Protein AF-A0A7X7VFV2-F1 (afdb_monomer)

Structure (mmCIF, N/CA/C/O backbone):
data_AF-A0A7X7VFV2-F1
#
_entry.id   AF-A0A7X7VFV2-F1
#
loop_
_atom_site.group_PDB
_atom_site.id
_atom_site.type_symbol
_atom_site.label_atom_id
_atom_site.label_alt_id
_atom_site.label_comp_id
_atom_site.label_asym_id
_atom_site.label_entity_id
_atom_site.label_seq_id
_atom_site.pdbx_PDB_ins_code
_atom_site.Cartn_x
_atom_site.Cartn_y
_atom_site.Cartn_z
_atom_site.occupancy
_atom_site.B_iso_or_equiv
_atom_site.auth_seq_id
_atom_site.auth_comp_id
_atom_site.auth_asym_id
_atom_site.auth_atom_id
_atom_site.pdbx_PDB_model_num
ATOM 1 N N . MET A 1 1 ? -18.131 -13.725 71.675 1.00 47.97 1 MET A N 1
ATOM 2 C CA . MET A 1 1 ? -17.922 -12.325 71.246 1.00 47.97 1 MET A CA 1
ATOM 3 C C . MET A 1 1 ? -17.678 -12.307 69.746 1.00 47.97 1 MET A C 1
ATOM 5 O O . MET A 1 1 ? -16.621 -12.729 69.300 1.00 47.97 1 MET A O 1
ATOM 9 N N . THR A 1 2 ? -18.669 -11.890 68.960 1.00 53.72 2 THR A N 1
ATOM 10 C CA . THR A 1 2 ? -18.504 -11.606 67.526 1.00 53.72 2 THR A CA 1
ATOM 11 C C . THR A 1 2 ? -17.433 -10.536 67.345 1.00 53.72 2 THR A C 1
ATOM 13 O O . THR A 1 2 ? -17.512 -9.476 67.962 1.00 53.72 2 THR A O 1
ATOM 16 N N . ASN A 1 3 ? -16.416 -10.845 66.543 1.00 65.44 3 ASN A N 1
ATOM 17 C CA . ASN A 1 3 ? -15.184 -10.076 66.410 1.00 65.44 3 ASN A CA 1
ATOM 18 C C . ASN A 1 3 ? -15.479 -8.653 65.891 1.00 65.44 3 ASN A C 1
ATOM 20 O O . ASN A 1 3 ? -15.705 -8.459 64.697 1.00 65.44 3 ASN A O 1
ATOM 24 N N . LEU A 1 4 ? -15.518 -7.666 66.797 1.00 73.31 4 LEU A N 1
ATOM 25 C CA . LEU A 1 4 ? -15.838 -6.257 66.508 1.00 73.31 4 LEU A CA 1
ATOM 26 C C . LEU A 1 4 ? -14.973 -5.690 65.371 1.00 73.31 4 LEU A C 1
ATOM 28 O O . LEU A 1 4 ? -15.438 -4.880 64.574 1.00 73.31 4 LEU A O 1
ATOM 32 N N . LYS A 1 5 ? -13.734 -6.185 65.266 1.00 76.12 5 LYS A N 1
ATOM 33 C CA . LYS A 1 5 ? -12.778 -5.859 64.206 1.00 76.12 5 LYS A CA 1
ATOM 34 C C . LYS A 1 5 ? -13.302 -6.220 62.812 1.00 76.12 5 LYS A C 1
ATOM 36 O O . LYS A 1 5 ? -13.164 -5.418 61.897 1.00 76.12 5 LYS A O 1
ATOM 41 N N . ASN A 1 6 ? -13.940 -7.381 62.658 1.00 80.25 6 ASN A N 1
ATOM 42 C CA . ASN A 1 6 ? -14.478 -7.822 61.368 1.00 80.25 6 ASN A CA 1
ATOM 43 C C . ASN A 1 6 ? -15.717 -7.008 60.976 1.00 80.25 6 ASN A C 1
ATOM 45 O O . ASN A 1 6 ? -15.841 -6.613 59.826 1.00 80.25 6 ASN A O 1
ATOM 49 N N . ARG A 1 7 ? -16.585 -6.666 61.940 1.00 78.56 7 ARG A N 1
ATOM 50 C CA . ARG A 1 7 ? -17.735 -5.777 61.684 1.00 78.56 7 ARG A CA 1
ATOM 51 C C . ARG A 1 7 ? -17.311 -4.363 61.292 1.00 78.56 7 ARG A C 1
ATOM 53 O O . ARG A 1 7 ? -17.918 -3.784 60.400 1.00 78.56 7 ARG A O 1
ATOM 60 N N . LEU A 1 8 ? -16.277 -3.820 61.938 1.00 82.06 8 LEU A N 1
ATOM 61 C CA . LEU A 1 8 ? -15.728 -2.511 61.585 1.00 82.06 8 LEU A CA 1
ATOM 62 C C . LEU A 1 8 ? -15.114 -2.528 60.180 1.00 82.06 8 LEU A C 1
ATOM 64 O O . LEU A 1 8 ? -15.353 -1.610 59.404 1.00 82.06 8 LEU A O 1
ATOM 68 N N . LEU A 1 9 ? -14.355 -3.573 59.841 1.00 84.12 9 LEU A N 1
ATOM 69 C CA . LEU A 1 9 ? -13.804 -3.739 58.495 1.00 84.12 9 LEU A CA 1
ATOM 70 C C . LEU A 1 9 ? -14.912 -3.862 57.443 1.00 84.12 9 LEU A C 1
ATOM 72 O O . LEU A 1 9 ? -14.826 -3.193 56.420 1.00 84.12 9 LEU A O 1
ATOM 76 N N . ASP A 1 10 ? -15.976 -4.621 57.707 1.00 83.62 10 ASP A N 1
ATOM 77 C CA . ASP A 1 10 ? -17.120 -4.742 56.793 1.00 83.62 10 ASP A CA 1
ATOM 78 C C . ASP A 1 10 ? -17.863 -3.410 56.596 1.00 83.62 10 ASP A C 1
ATOM 80 O O . ASP A 1 10 ? -18.221 -3.057 55.471 1.00 83.62 10 ASP A O 1
ATOM 84 N N . GLU A 1 11 ? -18.082 -2.642 57.667 1.00 83.75 11 GLU A N 1
ATOM 85 C CA . GLU A 1 11 ? -18.664 -1.293 57.607 1.00 83.75 11 GLU A CA 1
ATOM 86 C C . GLU A 1 11 ? -17.787 -0.342 56.785 1.00 83.75 11 GLU A C 1
ATOM 88 O O . GLU A 1 11 ? -18.274 0.330 55.873 1.00 83.75 11 GLU A O 1
ATOM 93 N N . VAL A 1 12 ? -16.479 -0.325 57.053 1.00 83.31 12 VAL A N 1
ATOM 94 C CA . VAL A 1 12 ? -15.515 0.507 56.325 1.00 83.31 12 VAL A CA 1
ATOM 95 C C . VAL A 1 12 ? -15.467 0.108 54.851 1.00 83.31 12 VAL A C 1
ATOM 97 O O . VAL A 1 12 ? -15.563 0.980 53.990 1.00 83.31 12 VAL A O 1
ATOM 100 N N . MET A 1 13 ? -15.412 -1.187 54.537 1.00 80.56 13 MET A N 1
ATOM 101 C CA . MET A 1 13 ? -15.429 -1.680 53.159 1.00 80.56 13 MET A CA 1
ATOM 102 C C . MET A 1 13 ? -16.744 -1.355 52.448 1.00 80.56 13 MET A C 1
ATOM 104 O O . MET A 1 13 ? -16.712 -0.978 51.281 1.00 80.56 13 MET A O 1
ATOM 108 N N . ARG A 1 14 ? -17.896 -1.402 53.133 1.00 77.94 14 ARG A N 1
ATOM 109 C CA . ARG A 1 14 ? -19.181 -0.941 52.573 1.00 77.94 14 ARG A CA 1
ATOM 110 C C . ARG A 1 14 ? -19.179 0.553 52.276 1.00 77.94 14 ARG A C 1
ATOM 112 O O . ARG A 1 14 ? -19.688 0.963 51.235 1.00 77.94 14 ARG A O 1
ATOM 119 N N . VAL A 1 15 ? -18.625 1.375 53.164 1.00 79.50 15 VAL A N 1
ATOM 120 C CA . VAL A 1 15 ? -18.525 2.827 52.947 1.00 79.50 15 VAL A CA 1
ATOM 121 C C . VAL A 1 15 ? -17.564 3.136 51.798 1.00 79.50 15 VAL A C 1
ATOM 123 O O . VAL A 1 15 ? -17.889 3.959 50.942 1.00 79.50 15 VAL A O 1
ATOM 126 N N . ILE A 1 16 ? -16.420 2.450 51.735 1.00 78.81 16 ILE A N 1
ATOM 127 C CA . ILE A 1 16 ? -15.450 2.563 50.639 1.00 78.81 16 ILE A CA 1
ATOM 128 C C . ILE A 1 16 ? -16.100 2.135 49.323 1.00 78.81 16 ILE A C 1
ATOM 130 O O . ILE A 1 16 ? -16.092 2.917 48.381 1.00 78.81 16 ILE A O 1
ATOM 134 N N . ALA A 1 17 ? -16.752 0.973 49.270 1.00 72.19 17 ALA A N 1
ATOM 135 C CA . ALA A 1 17 ? -17.431 0.473 48.073 1.00 72.19 17 ALA A CA 1
ATOM 136 C C . ALA A 1 17 ? -18.603 1.361 47.621 1.00 72.19 17 ALA A C 1
ATOM 138 O O . ALA A 1 17 ? -18.957 1.370 46.449 1.00 72.19 17 ALA A O 1
ATOM 139 N N . ARG A 1 18 ? -19.219 2.142 48.520 1.00 71.62 18 ARG A N 1
ATOM 140 C CA . ARG A 1 18 ? -20.226 3.148 48.137 1.00 71.62 18 ARG A CA 1
ATOM 141 C C . ARG A 1 18 ? -19.602 4.403 47.530 1.00 71.62 18 ARG A C 1
ATOM 143 O O . ARG A 1 18 ? -20.214 5.002 46.642 1.00 71.62 18 ARG A O 1
ATOM 150 N N . LYS A 1 19 ? -18.420 4.799 48.014 1.00 77.38 19 LYS A N 1
ATOM 151 C CA . LYS A 1 19 ? -17.710 6.025 47.613 1.00 77.38 19 LYS A CA 1
ATOM 152 C C . LYS A 1 19 ? -16.773 5.840 46.425 1.00 77.38 19 LYS A C 1
ATOM 154 O O . LYS A 1 19 ? -16.512 6.822 45.742 1.00 77.38 19 LYS A O 1
ATOM 159 N N . PHE A 1 20 ? -16.276 4.632 46.203 1.00 83.69 20 PHE A N 1
ATOM 160 C CA . PHE A 1 20 ? -15.375 4.282 45.115 1.00 83.69 20 PHE A CA 1
ATOM 161 C C . PHE A 1 20 ? -15.990 3.134 44.332 1.00 83.69 20 PHE A C 1
ATOM 163 O O . PHE A 1 20 ? -16.091 2.016 44.840 1.00 83.69 20 PHE A O 1
ATOM 170 N N . ARG A 1 21 ? -16.445 3.425 43.115 1.00 86.06 21 ARG A N 1
ATOM 171 C CA . ARG A 1 21 ? -17.121 2.454 42.252 1.00 86.06 21 ARG A CA 1
ATOM 172 C C . ARG A 1 21 ? -16.559 2.532 40.851 1.00 86.06 21 ARG A C 1
ATOM 174 O O . ARG A 1 21 ? -16.399 3.619 40.311 1.00 86.06 21 ARG A O 1
ATOM 181 N N . LEU A 1 22 ? -16.269 1.375 40.277 1.00 88.38 22 LEU A N 1
ATOM 182 C CA . LEU A 1 22 ? -15.984 1.244 38.859 1.00 88.38 22 LEU A CA 1
ATOM 183 C C . LEU A 1 22 ? -17.257 0.721 38.200 1.00 88.38 22 LEU A C 1
ATOM 185 O O . LEU A 1 22 ? -17.685 -0.389 38.509 1.00 88.38 22 LEU A O 1
ATOM 189 N N . GLU A 1 23 ? -17.870 1.524 37.340 1.00 89.06 23 GLU A N 1
ATOM 190 C CA . GLU A 1 23 ? -19.093 1.148 36.629 1.00 89.06 23 GLU A CA 1
ATOM 191 C C . GLU A 1 23 ? -18.871 1.253 35.112 1.00 89.06 23 GLU A C 1
ATOM 193 O O . GLU A 1 23 ? -18.015 2.010 34.640 1.00 89.06 23 GLU A O 1
ATOM 198 N N . ILE A 1 24 ? -19.620 0.450 34.352 1.00 89.56 24 ILE A N 1
ATOM 199 C CA . ILE A 1 24 ? -19.662 0.522 32.889 1.00 89.56 24 ILE A CA 1
ATOM 200 C C . ILE A 1 24 ? -20.838 1.420 32.521 1.00 89.56 24 ILE A C 1
ATOM 202 O O . ILE A 1 24 ? -21.987 1.109 32.838 1.00 89.56 24 ILE A O 1
ATOM 206 N N . CYS A 1 25 ? -20.554 2.521 31.839 1.00 91.06 25 CYS A N 1
ATOM 207 C CA . CYS A 1 25 ? -21.560 3.507 31.465 1.00 91.06 25 CYS A CA 1
ATOM 208 C C . CYS A 1 25 ? -21.606 3.687 29.947 1.00 91.06 25 CYS A C 1
ATOM 210 O O . CYS A 1 25 ? -20.601 3.489 29.268 1.00 91.06 25 CYS A O 1
ATOM 212 N N . ALA A 1 26 ? -22.758 4.098 29.415 1.00 91.50 26 ALA A N 1
ATOM 213 C CA . ALA A 1 26 ? -22.881 4.505 28.015 1.00 91.50 26 ALA A CA 1
ATOM 214 C C . ALA A 1 26 ? -22.693 6.017 27.874 1.00 91.50 26 ALA A C 1
ATOM 216 O O . ALA A 1 26 ? -23.235 6.789 28.669 1.00 91.50 26 ALA A O 1
ATOM 217 N N . VAL A 1 27 ? -21.968 6.460 26.849 1.00 92.62 27 VAL A N 1
ATOM 218 C CA . VAL A 1 27 ? -21.762 7.891 26.592 1.00 92.62 27 VAL A CA 1
ATOM 219 C C . VAL A 1 27 ? -23.034 8.529 26.034 1.00 92.62 27 VAL A C 1
ATOM 221 O O . VAL A 1 27 ? -23.517 8.172 24.962 1.00 92.62 27 VAL A O 1
ATOM 224 N N . HIS A 1 28 ? -23.565 9.523 26.739 1.00 92.06 28 HIS A N 1
ATOM 225 C CA . HIS A 1 28 ? -24.743 10.287 26.331 1.00 92.06 28 HIS A CA 1
ATOM 226 C C . HIS A 1 28 ? -24.373 11.504 25.478 1.00 92.06 28 HIS A C 1
ATOM 228 O O . HIS A 1 28 ? -24.970 11.729 24.421 1.00 92.06 28 HIS A O 1
ATOM 234 N N . LYS A 1 29 ? -23.397 12.291 25.942 1.00 92.81 29 LYS A N 1
ATOM 235 C CA . LYS A 1 29 ? -22.935 13.536 25.312 1.00 92.81 29 LYS A CA 1
ATOM 236 C C . LYS A 1 29 ? -21.430 13.688 25.466 1.00 92.81 29 LYS A C 1
ATOM 238 O O . LYS A 1 29 ? -20.841 13.188 26.420 1.00 92.81 29 LYS A O 1
ATOM 243 N N . ILE A 1 30 ? -20.835 14.415 24.527 1.00 92.25 30 ILE A N 1
ATOM 244 C CA . ILE A 1 30 ? -19.404 14.707 24.488 1.00 92.25 30 ILE A CA 1
ATOM 245 C C . ILE A 1 30 ? -19.247 16.217 24.461 1.00 92.25 30 ILE A C 1
ATOM 247 O O . ILE A 1 30 ? -19.875 16.895 23.648 1.00 92.25 30 ILE A O 1
ATOM 251 N N . HIS A 1 31 ? -18.378 16.720 25.324 1.00 90.50 31 HIS A N 1
ATOM 252 C CA . HIS A 1 31 ? -18.000 18.119 25.399 1.00 90.50 31 HIS A CA 1
ATOM 253 C C . HIS A 1 31 ? -16.500 18.194 25.148 1.00 90.50 31 HIS A C 1
ATOM 255 O O . HIS A 1 31 ? -15.697 17.782 25.986 1.00 90.50 31 HIS A O 1
ATOM 261 N N . TRP A 1 32 ? -16.128 18.672 23.965 1.00 86.50 32 TRP A N 1
ATOM 262 C CA . TRP A 1 32 ? -14.736 18.773 23.541 1.00 86.50 32 TRP A CA 1
ATOM 263 C C . TRP A 1 32 ? -14.320 20.227 23.352 1.00 86.50 32 TRP A C 1
ATOM 265 O O . TRP A 1 32 ? -15.145 21.108 23.104 1.00 86.50 32 TRP A O 1
ATOM 275 N N . HIS A 1 33 ? -13.014 20.446 23.435 1.00 80.44 33 HIS A N 1
ATOM 276 C CA . HIS A 1 33 ? -12.376 21.713 23.113 1.00 80.44 33 HIS A CA 1
ATOM 277 C C . HIS A 1 33 ? -12.586 22.055 21.633 1.00 80.44 33 HIS A C 1
ATOM 279 O O . HIS A 1 33 ? -12.056 21.379 20.749 1.00 80.44 33 HIS A O 1
ATOM 285 N N . LYS A 1 34 ? -13.427 23.056 21.355 1.00 80.94 34 LYS A N 1
ATOM 286 C CA . LYS A 1 34 ? -13.836 23.415 19.986 1.00 80.94 34 LYS A CA 1
ATOM 287 C C . LYS A 1 34 ? -13.116 24.651 19.447 1.00 80.94 34 LYS A C 1
ATOM 289 O O . LYS A 1 34 ? -12.927 24.762 18.239 1.00 80.94 34 LYS A O 1
ATOM 294 N N . GLU A 1 35 ? -12.753 25.582 20.323 1.00 81.25 35 GLU A N 1
ATOM 295 C CA . GLU A 1 35 ? -12.273 26.912 19.946 1.00 81.25 35 GLU A CA 1
ATOM 296 C C . GLU A 1 35 ? -10.916 27.224 20.584 1.00 81.25 35 GLU A C 1
ATOM 298 O O . GLU A 1 35 ? -10.669 26.825 21.726 1.00 81.25 35 GLU A O 1
ATOM 303 N N . PRO A 1 36 ? -10.036 27.975 19.895 1.00 77.31 36 PRO A N 1
ATOM 304 C CA . PRO A 1 36 ? -8.772 28.417 20.470 1.00 77.31 36 PRO A CA 1
ATOM 305 C C . PRO A 1 36 ? -8.982 29.123 21.818 1.00 77.31 36 PRO A C 1
ATOM 307 O O . PRO A 1 36 ? -9.743 30.080 21.918 1.00 77.31 36 PRO A O 1
ATOM 310 N N . GLY A 1 37 ? -8.296 28.658 22.866 1.00 72.12 37 GLY A N 1
ATOM 311 C CA . GLY A 1 37 ? -8.374 29.264 24.199 1.00 72.12 37 GLY A CA 1
ATOM 312 C C . GLY A 1 37 ? -9.562 28.833 25.066 1.00 72.12 37 GLY A C 1
ATOM 313 O O . GLY A 1 37 ? -9.683 29.344 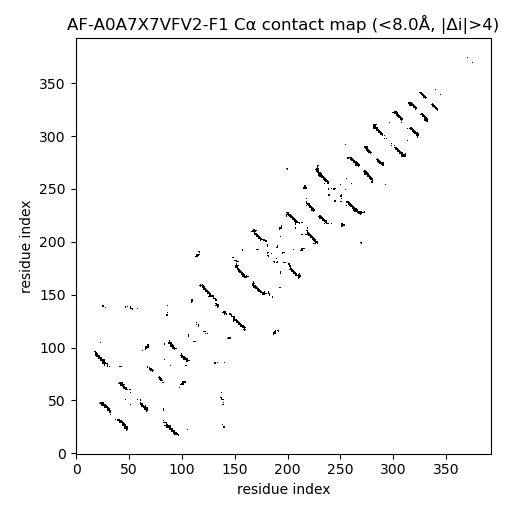26.182 1.00 72.12 37 GLY A O 1
ATOM 314 N N . ASP A 1 38 ? -10.400 27.882 24.625 1.00 77.25 38 ASP A N 1
ATOM 315 C CA . ASP A 1 38 ? -11.383 27.261 25.519 1.00 77.25 38 ASP A CA 1
ATOM 316 C C . ASP A 1 38 ? -10.654 26.624 26.722 1.00 77.25 38 ASP A C 1
ATOM 318 O O . ASP A 1 38 ? -9.683 25.880 26.583 1.00 77.25 38 ASP A O 1
ATOM 322 N N . LYS A 1 39 ? -11.066 27.003 27.934 1.00 74.38 39 LYS A N 1
ATOM 323 C CA . LYS A 1 39 ? -10.456 26.546 29.193 1.00 74.38 39 LYS A CA 1
ATOM 324 C C . LYS A 1 39 ? -11.160 25.316 29.762 1.00 74.38 39 LYS A C 1
ATOM 326 O O . LYS A 1 39 ? -10.800 24.852 30.844 1.00 74.38 39 LYS A O 1
ATOM 331 N N . LYS A 1 40 ? -12.200 24.817 29.091 1.00 74.50 40 LYS A N 1
ATOM 332 C CA . LYS A 1 40 ? -12.928 23.628 29.522 1.00 74.50 40 LYS A CA 1
ATOM 333 C C . LYS A 1 40 ? -12.109 22.382 29.210 1.00 74.50 40 LYS A C 1
ATOM 335 O O . LYS A 1 40 ? -11.600 22.204 28.108 1.00 74.50 40 LYS A O 1
ATOM 340 N N . PHE A 1 41 ? -12.023 21.497 30.196 1.00 75.94 41 PHE A N 1
ATOM 341 C CA . PHE A 1 41 ? -11.519 20.149 29.975 1.00 75.94 41 PHE A CA 1
ATOM 342 C C . PHE A 1 41 ? -12.481 19.369 29.081 1.00 75.94 41 PHE A C 1
ATOM 344 O O . PHE A 1 41 ? -13.702 19.525 29.195 1.00 75.94 41 PHE A O 1
ATOM 351 N N . ASN A 1 42 ? -11.926 18.479 28.260 1.00 83.25 42 ASN A N 1
ATOM 352 C CA . ASN A 1 42 ? -12.711 17.464 27.573 1.00 83.25 42 ASN A CA 1
ATOM 353 C C . ASN A 1 42 ? -13.430 16.595 28.614 1.00 83.25 42 ASN A C 1
ATOM 355 O O . ASN A 1 42 ? -12.799 16.015 29.505 1.00 83.25 42 ASN A O 1
ATOM 359 N N . HIS A 1 43 ? -14.752 16.531 28.516 1.00 90.25 43 HIS A N 1
ATOM 360 C CA . HIS A 1 43 ? -15.582 15.739 29.411 1.00 90.25 43 HIS A CA 1
ATOM 361 C C . HIS A 1 43 ? -16.768 15.140 28.671 1.00 90.25 43 HIS A C 1
ATOM 363 O O . HIS A 1 43 ? -17.155 15.579 27.589 1.00 90.25 43 HIS A O 1
ATOM 369 N N . ILE A 1 44 ? -17.354 14.125 29.280 1.00 93.19 44 ILE A N 1
ATOM 370 C CA . ILE A 1 44 ? -18.510 13.411 28.764 1.00 93.19 44 ILE A CA 1
ATOM 371 C C . ILE A 1 44 ? -19.615 13.392 29.812 1.00 93.19 44 ILE A C 1
ATOM 373 O O . ILE A 1 44 ? -19.356 13.473 31.015 1.00 93.19 44 ILE A O 1
ATOM 377 N N . ASP A 1 45 ? -20.842 13.247 29.334 1.00 93.94 45 ASP A N 1
ATOM 378 C CA . ASP A 1 45 ? -21.972 12.866 30.170 1.00 93.94 45 ASP A CA 1
ATOM 379 C C . ASP A 1 45 ? -22.278 11.398 29.891 1.00 93.94 45 ASP A C 1
ATOM 381 O O . ASP A 1 45 ? -22.279 10.972 28.731 1.00 93.94 45 ASP A O 1
ATOM 385 N N . VAL A 1 46 ? -22.531 10.621 30.937 1.00 92.44 46 VAL A N 1
ATOM 386 C CA . VAL A 1 46 ? -22.699 9.168 30.852 1.00 92.44 46 VAL A CA 1
ATOM 387 C C . VAL A 1 46 ? -23.989 8.703 31.521 1.00 92.44 46 VAL A C 1
ATOM 389 O O . VAL A 1 46 ? -24.528 9.378 32.396 1.00 92.44 46 VAL A O 1
ATOM 392 N N . ILE A 1 47 ? -24.473 7.537 31.106 1.00 90.94 47 ILE A N 1
ATOM 393 C CA . ILE A 1 47 ? -25.675 6.866 31.613 1.00 90.94 47 ILE A CA 1
ATOM 394 C C . ILE A 1 47 ? -25.248 5.584 32.329 1.00 90.94 47 ILE A C 1
ATOM 396 O O . ILE A 1 47 ? -24.624 4.713 31.716 1.00 90.94 47 ILE A O 1
ATOM 400 N N . GLU A 1 48 ? -25.607 5.455 33.607 1.00 87.94 48 GLU A N 1
ATOM 401 C CA . GLU A 1 48 ? -25.500 4.210 34.381 1.00 87.94 48 GLU A CA 1
ATOM 402 C C . GLU A 1 48 ? -26.569 3.219 33.865 1.00 87.94 48 GLU A C 1
ATOM 404 O O . GLU A 1 48 ? -27.737 3.303 34.252 1.00 87.94 48 GLU A O 1
ATOM 409 N N . ARG A 1 49 ? -26.204 2.307 32.946 1.00 73.75 49 ARG A N 1
AT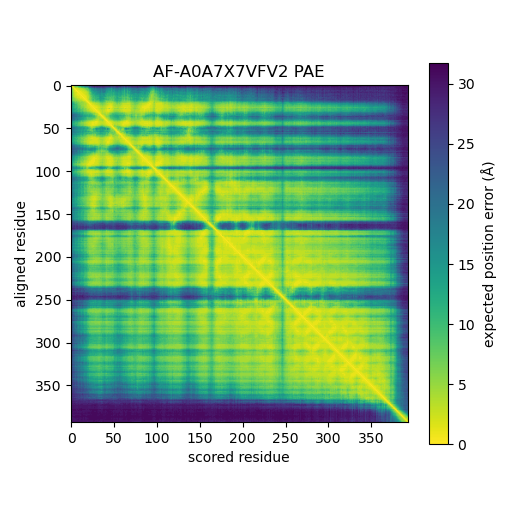OM 410 C CA . ARG A 1 49 ? -27.179 1.485 32.189 1.00 73.75 49 ARG A CA 1
ATOM 411 C C . ARG A 1 49 ? -28.075 0.611 33.066 1.00 73.75 49 ARG A C 1
ATOM 413 O O . ARG A 1 49 ? -29.277 0.574 32.831 1.00 73.75 49 ARG A O 1
ATOM 420 N N . ASP A 1 50 ? -27.531 -0.005 34.116 1.00 67.62 50 ASP A N 1
ATOM 421 C CA . ASP A 1 50 ? -28.304 -0.858 35.038 1.00 67.62 50 ASP A CA 1
ATOM 422 C C . ASP A 1 50 ? -29.364 -0.082 35.846 1.00 67.62 50 ASP A C 1
ATOM 424 O O . ASP A 1 50 ? -30.165 -0.676 36.569 1.00 67.62 50 ASP A O 1
ATOM 428 N N . ARG A 1 51 ? -29.377 1.254 35.746 1.00 62.44 51 ARG A N 1
ATOM 429 C CA . ARG A 1 51 ? -30.293 2.145 36.468 1.00 62.44 51 ARG A CA 1
ATOM 430 C C . ARG A 1 51 ? -31.200 2.966 35.558 1.00 62.44 51 ARG A C 1
ATOM 432 O O . ARG A 1 51 ? -32.018 3.726 36.072 1.00 62.44 51 ARG A O 1
ATOM 439 N N . ALA A 1 52 ? -31.081 2.829 34.238 1.00 67.75 52 ALA A N 1
ATOM 440 C CA . ALA A 1 52 ? -31.958 3.523 33.306 1.00 67.75 52 ALA A CA 1
ATOM 441 C C . ALA A 1 52 ? -33.380 2.945 33.406 1.00 67.75 52 ALA A C 1
ATOM 443 O O . ALA A 1 52 ? -33.620 1.782 33.084 1.00 67.75 52 ALA A O 1
ATOM 444 N N . GLN A 1 53 ? -34.333 3.757 33.865 1.00 71.75 53 GLN A N 1
ATOM 445 C CA . GLN A 1 53 ? -35.728 3.352 34.044 1.00 71.75 53 GLN A CA 1
ATOM 446 C C . GLN A 1 53 ? -36.655 4.303 33.293 1.00 71.75 53 GLN A C 1
ATOM 448 O O . GLN A 1 53 ? -36.503 5.518 33.378 1.00 71.75 53 GLN A O 1
ATOM 453 N N . GLN A 1 54 ? -37.652 3.755 32.592 1.00 71.25 54 GLN A N 1
ATOM 454 C CA . GLN A 1 54 ? -38.660 4.552 31.874 1.00 71.25 54 GLN A CA 1
ATOM 455 C C . GLN A 1 54 ? -39.469 5.468 32.800 1.00 71.25 54 GLN A C 1
ATOM 457 O O . GLN A 1 54 ? -39.982 6.487 32.354 1.00 71.25 54 GLN A O 1
ATOM 462 N N . THR A 1 55 ? -39.574 5.106 34.079 1.00 75.06 55 THR A N 1
ATOM 463 C CA . THR A 1 55 ? -40.359 5.816 35.092 1.00 75.06 55 THR A CA 1
ATOM 464 C C . THR A 1 55 ? -39.573 6.889 35.850 1.00 75.06 55 THR A C 1
ATOM 466 O O . THR A 1 55 ? -40.180 7.640 36.607 1.00 75.06 55 THR A O 1
ATOM 469 N N . ASP A 1 56 ? -38.244 6.964 35.702 1.00 76.06 56 ASP A N 1
ATOM 470 C CA . ASP A 1 56 ? -37.429 7.973 36.392 1.00 76.06 56 ASP A CA 1
ATOM 471 C C . ASP A 1 56 ? -37.359 9.273 35.576 1.00 76.06 56 ASP A C 1
ATOM 473 O O . ASP A 1 56 ? -36.442 9.489 34.781 1.00 76.06 56 ASP A O 1
ATOM 477 N N . GLU A 1 57 ? -38.318 10.171 35.809 1.00 74.06 57 GLU A N 1
ATOM 478 C CA . GLU A 1 57 ? -38.350 11.501 35.184 1.00 74.06 57 GLU A CA 1
ATOM 479 C C . GLU A 1 57 ? -37.135 12.367 35.552 1.00 74.06 57 GLU A C 1
ATOM 481 O O . GLU A 1 57 ? -36.733 13.236 34.775 1.00 74.06 57 GLU A O 1
ATOM 486 N N . THR A 1 58 ? -36.517 12.124 36.715 1.00 77.31 58 THR A N 1
ATOM 487 C CA . THR A 1 58 ? -35.362 12.903 37.189 1.00 77.31 58 THR A CA 1
ATOM 488 C C . THR A 1 58 ? -34.060 12.510 36.501 1.00 77.31 58 THR A C 1
ATOM 490 O O . THR A 1 58 ? -33.073 13.242 36.601 1.00 77.31 58 THR A O 1
ATOM 493 N N . LYS A 1 59 ? -34.053 11.367 35.800 1.00 81.00 59 LYS A N 1
ATOM 494 C CA . LYS A 1 59 ? -32.887 10.800 35.111 1.00 81.00 59 LYS A CA 1
ATOM 495 C C . LYS A 1 59 ? -31.665 10.728 36.029 1.00 81.00 59 LYS A C 1
ATOM 497 O O . LYS A 1 59 ? -30.550 11.080 35.645 1.00 81.00 59 LYS A O 1
ATOM 502 N N . SER A 1 60 ? -31.876 10.256 37.258 1.00 78.94 60 SER A N 1
ATOM 503 C CA . SER A 1 60 ? -30.876 10.219 38.339 1.00 78.94 60 SER A CA 1
ATOM 504 C C . SER A 1 60 ? -29.629 9.375 38.019 1.00 78.94 60 SER A C 1
ATOM 506 O O . SER A 1 60 ? -28.574 9.526 38.655 1.00 78.94 60 SER A O 1
ATOM 508 N N . TYR A 1 61 ? -29.763 8.510 37.013 1.00 84.31 61 TYR A N 1
ATOM 509 C CA . TYR A 1 61 ? -28.750 7.642 36.425 1.00 84.31 61 TYR A CA 1
ATOM 510 C C . TYR A 1 61 ? -27.833 8.349 35.407 1.00 84.31 61 TYR A C 1
ATOM 512 O O . TYR A 1 61 ? -26.876 7.743 34.926 1.00 84.31 61 TYR A O 1
ATOM 520 N N . VAL A 1 62 ? -28.090 9.619 35.072 1.00 88.44 62 VAL A N 1
ATOM 521 C CA . VAL A 1 62 ? -27.189 10.440 34.252 1.00 88.44 62 VAL A CA 1
ATOM 522 C C . VAL A 1 62 ? -26.130 11.088 35.142 1.00 88.44 62 VAL A C 1
ATOM 524 O O . VAL A 1 62 ? -26.419 11.677 36.188 1.00 88.44 62 VAL A O 1
ATOM 527 N N . ARG A 1 63 ? -24.872 10.992 34.717 1.00 89.12 63 ARG A N 1
ATOM 528 C CA . ARG A 1 63 ? -23.724 11.629 35.365 1.00 89.12 63 ARG A CA 1
ATOM 529 C C . ARG A 1 63 ? -23.071 12.586 34.390 1.00 89.12 63 ARG A C 1
ATOM 531 O O . ARG A 1 63 ? -22.629 12.179 33.322 1.00 89.12 63 ARG A O 1
ATOM 538 N N . GLU A 1 64 ? -23.018 13.851 34.773 1.00 90.69 64 GLU A N 1
ATOM 539 C CA . GLU A 1 64 ? -22.510 14.926 33.927 1.00 90.69 64 GLU A CA 1
ATOM 540 C C . GLU A 1 64 ? -21.070 15.291 34.283 1.00 90.69 64 GLU A C 1
ATOM 542 O O . GLU A 1 64 ? -20.627 15.094 35.420 1.00 90.69 64 GLU A O 1
ATOM 547 N N . LYS A 1 65 ? -20.363 15.908 33.330 1.00 90.00 65 LYS A N 1
ATOM 548 C CA . LYS A 1 65 ? -19.027 16.493 33.553 1.00 90.00 65 LYS A CA 1
ATOM 549 C C . LYS A 1 65 ? -17.987 15.486 34.040 1.00 90.00 65 LYS A C 1
ATOM 551 O O . LYS A 1 65 ? -17.172 15.795 34.910 1.00 90.00 65 LYS A O 1
ATOM 556 N N . ILE A 1 66 ? -17.992 14.296 33.448 1.00 91.75 66 ILE A N 1
ATOM 557 C CA . ILE A 1 66 ? -16.986 13.268 33.702 1.00 91.75 66 ILE A CA 1
ATOM 558 C C . ILE A 1 66 ? -15.759 13.547 32.816 1.00 91.75 66 ILE A C 1
ATOM 560 O O . ILE A 1 66 ? -15.856 13.380 31.600 1.00 91.75 66 ILE A O 1
ATOM 564 N N . PRO A 1 67 ? -14.612 13.999 33.361 1.00 90.00 67 PRO A N 1
ATOM 565 C CA . PRO A 1 67 ? -13.390 14.189 32.583 1.00 90.00 67 PRO A CA 1
ATOM 566 C C . PRO A 1 67 ? -12.911 12.884 31.937 1.00 90.00 67 PRO A C 1
ATOM 568 O O . PRO A 1 67 ? -13.029 11.805 32.526 1.00 90.00 67 PRO A O 1
ATOM 571 N N . VAL A 1 68 ? -12.335 13.000 30.740 1.00 89.81 68 VAL A N 1
ATOM 572 C CA . VAL A 1 68 ? -11.759 11.872 29.991 1.00 89.81 68 VAL A CA 1
ATOM 573 C C . VAL A 1 68 ? -10.254 11.809 30.219 1.00 89.81 68 VAL A C 1
ATOM 575 O O . VAL A 1 68 ? -9.542 12.773 29.925 1.00 89.81 68 VAL A O 1
ATOM 578 N N . LEU A 1 69 ? -9.764 10.674 30.724 1.00 87.81 69 LEU A N 1
ATOM 579 C CA . LEU A 1 69 ? -8.334 10.430 30.893 1.00 87.81 69 LEU A CA 1
ATOM 580 C C . LEU A 1 69 ? -7.625 10.446 29.527 1.00 87.81 69 LEU A C 1
ATOM 582 O O . LEU A 1 69 ? -8.039 9.753 28.602 1.00 87.81 69 LEU A O 1
ATOM 586 N N . GLN A 1 70 ? -6.556 11.236 29.407 1.00 82.19 70 GLN A N 1
ATOM 587 C CA . GLN A 1 70 ? -5.757 11.357 28.183 1.00 82.19 70 GLN A CA 1
ATOM 588 C C . GLN A 1 70 ? -4.438 10.590 28.337 1.00 82.19 70 GLN A C 1
ATOM 590 O O . GLN A 1 70 ? -3.809 10.655 29.393 1.00 82.19 70 GLN A O 1
ATOM 595 N N . SER A 1 71 ? -4.007 9.876 27.293 1.00 71.81 71 SER A N 1
ATOM 596 C CA . SER A 1 71 ? -2.825 8.997 27.351 1.00 71.81 71 SER A CA 1
ATOM 597 C C . SER A 1 71 ? -1.490 9.736 27.218 1.00 71.81 71 SER A C 1
ATOM 599 O O . SER A 1 71 ? -0.509 9.332 27.834 1.00 71.81 71 SER A O 1
ATOM 601 N N . PHE A 1 72 ? -1.441 10.823 26.440 1.00 72.94 72 PHE A N 1
ATOM 602 C CA . PHE A 1 72 ? -0.227 11.616 26.228 1.00 72.94 72 PHE A CA 1
ATOM 603 C C . PHE A 1 72 ? -0.555 13.105 26.289 1.00 72.94 72 PHE A C 1
ATOM 605 O O . PHE A 1 72 ? -1.345 13.594 25.483 1.00 72.94 72 PHE A O 1
ATOM 612 N N . LEU A 1 73 ? 0.074 13.822 27.220 1.00 72.94 73 LEU A N 1
ATOM 613 C CA . LEU A 1 73 ? -0.014 15.277 27.346 1.00 72.94 73 LEU A CA 1
ATOM 614 C C . LEU A 1 73 ? 1.355 15.862 26.984 1.00 72.94 73 LEU A C 1
ATOM 616 O O . LEU A 1 73 ? 2.326 15.666 27.710 1.00 72.94 73 LEU A O 1
ATOM 620 N N . GLY A 1 74 ? 1.442 16.536 25.841 1.00 63.59 74 GLY A N 1
ATOM 621 C CA . GLY A 1 74 ? 2.686 17.049 25.269 1.00 63.59 74 GLY A CA 1
ATOM 622 C C . GLY A 1 74 ? 2.682 18.571 25.156 1.00 63.59 74 GLY A C 1
ATOM 623 O O . GLY A 1 74 ? 2.729 19.097 24.052 1.00 63.59 74 GLY A O 1
ATOM 624 N N . GLY A 1 75 ? 2.620 19.288 26.281 1.00 69.50 75 GLY A N 1
ATOM 625 C CA . GLY A 1 75 ? 2.700 20.756 26.298 1.00 69.50 75 GLY A CA 1
ATOM 626 C C . GLY A 1 75 ? 1.575 21.476 25.530 1.00 69.50 75 GLY A C 1
ATOM 627 O O . GLY A 1 75 ? 0.473 20.953 25.368 1.00 69.50 75 GLY A O 1
ATOM 628 N N . HIS A 1 76 ? 1.833 22.715 25.091 1.00 68.75 76 HIS A N 1
ATOM 629 C CA . HIS A 1 76 ? 0.864 23.537 24.351 1.00 68.75 76 HIS A CA 1
ATOM 630 C C . HIS A 1 76 ? 0.489 22.887 23.008 1.00 68.75 76 HIS A C 1
ATOM 632 O O . HIS A 1 76 ? 1.316 22.809 22.105 1.00 68.75 76 HIS A O 1
ATOM 638 N N . CYS A 1 77 ? -0.777 22.473 22.875 1.00 69.25 77 CYS A N 1
ATOM 639 C CA . CYS A 1 77 ? -1.358 21.874 21.664 1.00 69.25 77 CYS A CA 1
ATOM 640 C C . CYS A 1 77 ? -0.717 20.550 21.199 1.00 69.25 77 CYS A C 1
ATOM 642 O O . CYS A 1 77 ? -0.958 20.131 20.068 1.00 69.25 77 CYS A O 1
ATOM 644 N N . GLY A 1 78 ? 0.058 19.873 22.052 1.00 67.25 78 GLY A N 1
ATOM 645 C CA . GLY A 1 78 ? 0.608 18.546 21.777 1.00 67.25 78 GLY A CA 1
ATOM 646 C C . GLY A 1 78 ? 0.007 17.481 22.693 1.00 67.25 78 GLY A C 1
ATOM 647 O O . GLY A 1 78 ? -0.259 17.720 23.871 1.00 67.25 78 GLY A O 1
ATOM 648 N N . GLY A 1 79 ? -0.218 16.285 22.156 1.00 75.88 79 GLY A N 1
ATOM 649 C CA . GLY A 1 79 ? -0.778 15.160 22.903 1.00 75.88 79 GLY A CA 1
ATOM 650 C C . GLY A 1 79 ? -1.677 14.265 22.056 1.00 75.88 79 GLY A C 1
ATOM 651 O O . GLY A 1 79 ? -2.015 14.591 20.919 1.00 75.88 79 GLY A O 1
ATOM 652 N N . TYR A 1 80 ? -2.072 13.131 22.630 1.00 78.44 80 TYR A N 1
ATOM 653 C CA . TYR A 1 80 ? -3.060 12.231 22.039 1.00 78.44 80 TYR A CA 1
ATOM 654 C C . TYR A 1 80 ? -4.436 12.579 22.600 1.00 78.44 80 TYR A C 1
ATOM 656 O O . TYR A 1 80 ? -4.832 12.078 23.653 1.00 78.44 80 TYR A O 1
ATOM 664 N N . ASN A 1 81 ? -5.128 13.485 21.906 1.00 78.50 81 ASN A N 1
ATOM 665 C CA . ASN A 1 81 ? -6.471 13.909 22.278 1.00 78.50 81 ASN A CA 1
ATOM 666 C C . ASN A 1 81 ? -7.486 12.857 21.836 1.00 78.50 81 ASN A C 1
ATOM 668 O O . ASN A 1 81 ? -7.730 12.675 20.643 1.00 78.50 81 ASN A O 1
ATOM 672 N N . TRP A 1 82 ? -8.104 12.199 22.807 1.00 83.50 82 TRP A N 1
ATOM 673 C CA . TRP A 1 82 ? -9.113 11.179 22.577 1.00 83.50 82 TRP A CA 1
ATOM 674 C C . TRP A 1 82 ? -10.373 11.458 23.400 1.00 83.50 82 TRP A C 1
ATOM 676 O O . TRP A 1 82 ? -10.297 11.848 24.565 1.00 83.50 82 TRP A O 1
ATOM 686 N N . ASN A 1 83 ? -11.534 11.237 22.779 1.00 88.06 83 ASN A N 1
ATOM 687 C CA . ASN A 1 83 ? -12.839 11.206 23.431 1.00 88.06 83 ASN A CA 1
ATOM 688 C C . ASN A 1 83 ? -13.642 10.015 22.882 1.00 88.06 83 ASN A C 1
ATOM 690 O O . ASN A 1 83 ? -13.580 9.759 21.672 1.00 88.06 83 ASN A O 1
ATOM 694 N N . PRO A 1 84 ? -14.417 9.313 23.724 1.00 90.50 84 PRO A N 1
ATOM 695 C CA . PRO A 1 84 ? -15.339 8.282 23.260 1.00 90.50 84 PRO A CA 1
ATOM 696 C C . PRO A 1 84 ? -16.487 8.908 22.456 1.00 90.50 84 PRO A C 1
ATOM 698 O O . PRO A 1 84 ? -16.747 10.111 22.548 1.00 90.50 84 PRO A O 1
ATOM 701 N N . ARG A 1 85 ? -17.180 8.101 21.652 1.00 89.94 85 ARG A N 1
ATOM 702 C CA . ARG A 1 85 ? -18.312 8.522 20.815 1.00 89.94 85 ARG A CA 1
ATOM 703 C C . ARG A 1 85 ? -19.629 8.305 21.558 1.00 89.94 85 ARG A C 1
ATOM 705 O O . ARG A 1 85 ? -19.692 7.580 22.541 1.00 89.94 85 ARG A O 1
ATOM 712 N N . VAL A 1 86 ? -20.706 8.946 21.102 1.00 91.69 86 VAL A N 1
ATOM 713 C CA . VAL A 1 86 ? -22.028 8.767 21.725 1.00 91.69 86 VAL A CA 1
ATOM 714 C C . VAL A 1 86 ? -22.472 7.308 21.566 1.00 91.69 86 VAL A C 1
ATOM 716 O O . VAL A 1 86 ? -22.432 6.760 20.471 1.00 91.69 86 VAL A O 1
ATOM 719 N N . GLY A 1 87 ? -22.925 6.686 22.646 1.00 88.88 87 GLY A N 1
ATOM 720 C CA . GLY A 1 87 ? -23.316 5.279 22.676 1.00 88.88 87 GLY A CA 1
ATOM 721 C C . GLY A 1 87 ? -22.194 4.304 23.027 1.00 88.88 87 GLY A C 1
ATOM 722 O O . GLY A 1 87 ? -22.537 3.219 23.499 1.00 88.88 87 GLY A O 1
ATOM 723 N N . ASP A 1 88 ? -20.917 4.694 22.885 1.00 89.19 88 ASP A N 1
ATOM 724 C CA . ASP A 1 88 ? -19.776 3.860 23.284 1.00 89.19 88 ASP A CA 1
ATOM 725 C C . ASP A 1 88 ? -19.902 3.490 24.769 1.00 89.19 88 ASP A C 1
ATOM 727 O O . ASP A 1 88 ? -20.339 4.301 25.601 1.00 89.19 88 ASP A O 1
ATOM 731 N N . LEU A 1 89 ? -1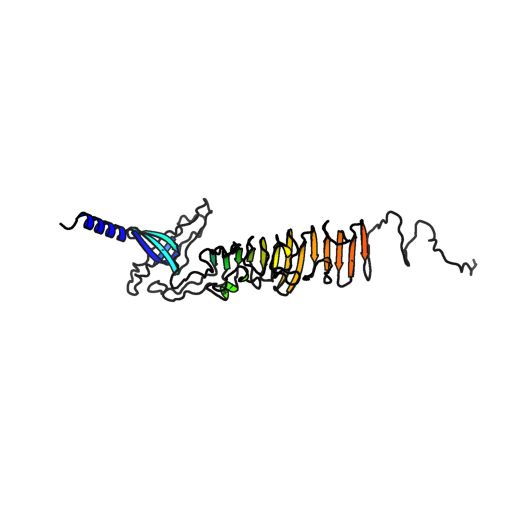9.492 2.272 25.117 1.00 90.19 89 LEU A N 1
ATOM 732 C CA . LEU A 1 89 ? -19.357 1.867 26.512 1.00 90.19 89 LEU A CA 1
ATOM 733 C C . LEU A 1 89 ? -17.986 2.263 27.059 1.00 90.19 89 LEU A C 1
ATOM 735 O O . LEU A 1 89 ? -16.952 2.048 26.428 1.00 90.19 89 LEU A O 1
ATOM 739 N N . VAL A 1 90 ? -17.974 2.813 28.271 1.00 92.12 90 VAL A N 1
ATOM 740 C CA . VAL A 1 90 ? -16.761 3.289 28.940 1.00 92.12 90 VAL A CA 1
ATOM 741 C C . VAL A 1 90 ? -16.696 2.821 30.385 1.00 92.12 90 VAL A C 1
ATOM 743 O O . VAL A 1 90 ? -17.711 2.726 31.076 1.00 92.12 90 VAL A O 1
ATOM 746 N N . TYR A 1 91 ? -15.477 2.582 30.860 1.00 92.62 91 TYR A N 1
ATOM 747 C CA . TYR A 1 91 ? -15.204 2.424 32.280 1.00 92.62 91 TYR A CA 1
ATOM 748 C C . TYR A 1 91 ? -15.145 3.790 32.954 1.00 92.62 91 TYR A C 1
ATOM 750 O O . TYR A 1 91 ? -14.293 4.619 32.623 1.00 92.62 91 TYR A O 1
ATOM 758 N N . VAL A 1 92 ? -16.011 4.006 33.941 1.00 92.62 92 VAL A N 1
ATOM 759 C CA . VAL A 1 92 ? -16.020 5.226 34.750 1.00 92.62 92 VAL A CA 1
ATOM 760 C C . VAL A 1 92 ? -15.709 4.872 36.194 1.00 92.62 92 VAL A C 1
ATOM 762 O O . VAL A 1 92 ? -16.415 4.091 36.831 1.00 92.62 92 VAL A O 1
ATOM 765 N N . PHE A 1 93 ? -14.639 5.462 36.720 1.00 92.44 93 PHE A N 1
ATOM 766 C CA . PHE A 1 93 ? -14.321 5.392 38.137 1.00 92.44 93 PHE A CA 1
ATOM 767 C C . PHE A 1 93 ? -14.988 6.555 38.860 1.00 92.44 93 PHE A C 1
ATOM 769 O O . PHE A 1 93 ? -14.557 7.702 38.740 1.00 92.44 93 PHE A O 1
ATOM 776 N N . PHE A 1 94 ? -16.043 6.259 39.609 1.00 89.62 94 PHE A N 1
ATOM 777 C CA . PHE A 1 94 ? -16.715 7.198 40.490 1.00 89.62 94 PHE A CA 1
ATOM 778 C C . PHE A 1 94 ? -15.986 7.278 41.827 1.00 89.62 94 PHE A C 1
ATOM 780 O O . PHE A 1 94 ? -15.809 6.268 42.510 1.00 89.62 94 PHE A O 1
ATOM 787 N N . TYR A 1 95 ? -15.586 8.490 42.202 1.00 85.75 95 TYR A N 1
ATOM 788 C CA . TYR A 1 95 ? -14.964 8.810 43.479 1.00 85.75 95 TYR A CA 1
ATOM 789 C C . TYR A 1 95 ? -15.801 9.888 44.171 1.00 85.75 95 TYR A C 1
ATOM 791 O O . TYR A 1 95 ? -16.052 10.959 43.622 1.00 85.75 95 TYR A O 1
ATOM 799 N N . HIS A 1 96 ? -16.248 9.605 45.392 1.00 73.62 96 HIS A N 1
ATOM 800 C CA . HIS A 1 96 ? -17.350 10.321 46.045 1.00 73.62 96 HIS A CA 1
ATOM 801 C C . HIS A 1 96 ? -18.684 10.209 45.279 1.00 73.62 96 HIS A C 1
ATOM 803 O O . HIS A 1 96 ? -18.771 9.670 44.184 1.00 73.62 96 HIS A O 1
ATOM 809 N N . GLU A 1 97 ? -19.770 10.698 45.877 1.00 67.19 97 GLU A N 1
ATOM 810 C CA . GLU A 1 97 ? -21.139 10.365 45.451 1.00 67.19 97 GLU A CA 1
ATOM 811 C C . GLU A 1 97 ? -21.542 10.868 44.051 1.00 67.19 97 GLU A C 1
ATOM 813 O O . GLU A 1 97 ? -22.549 10.400 43.526 1.00 67.19 97 GLU A O 1
ATOM 818 N N . LYS A 1 98 ? -20.800 11.807 43.441 1.00 64.00 98 LYS A N 1
ATOM 819 C CA . LYS A 1 98 ? -21.182 12.446 42.161 1.00 64.00 98 LYS A CA 1
ATOM 820 C C . LYS A 1 98 ? -20.024 12.850 41.241 1.00 64.00 98 LYS A C 1
ATOM 822 O O . LYS A 1 98 ? -20.262 13.536 40.252 1.00 64.00 98 LYS A O 1
ATOM 827 N N . LYS A 1 99 ? -18.777 12.491 41.556 1.00 83.69 99 LYS A N 1
ATOM 828 C CA . LYS A 1 99 ? -17.624 12.792 40.690 1.00 83.69 99 LYS A CA 1
ATOM 829 C C . LYS A 1 99 ? -17.086 11.495 40.117 1.00 83.69 99 LYS A C 1
ATOM 831 O O . LYS A 1 99 ? -17.128 10.463 40.778 1.00 83.69 99 LYS A O 1
ATOM 836 N N . GLY A 1 100 ? -16.588 11.547 38.894 1.00 90.38 100 GLY A N 1
ATOM 837 C CA . GLY A 1 100 ? -15.969 10.390 38.273 1.00 90.38 100 GLY A CA 1
ATOM 838 C C . GLY A 1 100 ? -14.935 10.787 37.242 1.00 90.38 100 GLY A C 1
ATOM 839 O O . GLY A 1 100 ? -14.804 11.962 36.913 1.00 90.38 100 GLY A O 1
ATOM 840 N N . ILE A 1 101 ? -14.196 9.803 36.754 1.00 91.50 101 ILE A N 1
ATOM 841 C CA . ILE A 1 101 ? -13.246 9.941 35.655 1.00 91.50 101 ILE A CA 1
ATOM 842 C C . ILE A 1 101 ? -13.448 8.778 34.686 1.00 91.50 101 ILE A C 1
ATOM 844 O O . ILE A 1 101 ? -13.578 7.627 35.106 1.00 91.50 101 ILE A O 1
ATOM 848 N N . CYS A 1 102 ? -13.507 9.080 33.391 1.00 92.38 102 CYS A N 1
ATOM 849 C CA . CYS A 1 102 ? -13.560 8.070 32.343 1.00 92.38 102 CYS A CA 1
ATOM 850 C C . CYS A 1 102 ? -12.150 7.526 32.111 1.00 92.38 102 CYS A C 1
ATOM 852 O O . CYS A 1 102 ? -11.249 8.280 31.742 1.00 92.38 102 CYS A O 1
ATOM 854 N N . LEU A 1 103 ? -11.969 6.226 32.341 1.00 91.38 103 LEU A N 1
ATOM 855 C CA . LEU A 1 103 ? -10.678 5.544 32.254 1.00 91.38 103 LEU A CA 1
ATOM 856 C C . LEU A 1 103 ? -10.366 5.040 30.841 1.00 91.38 103 LEU A C 1
ATOM 858 O O . LEU A 1 103 ? -9.199 4.941 30.478 1.00 91.38 103 LEU A O 1
ATOM 862 N N . GLY A 1 104 ? -11.392 4.715 30.055 1.00 89.81 104 GLY A N 1
ATOM 863 C CA . GLY A 1 104 ? -11.232 4.184 28.704 1.00 89.81 104 GLY A CA 1
ATOM 864 C C . GLY A 1 104 ? -12.465 3.430 28.220 1.00 89.81 104 GLY A C 1
ATOM 865 O O . GLY A 1 104 ? -13.450 3.290 28.948 1.00 89.81 104 GLY A O 1
ATOM 866 N N . ASN A 1 105 ? -12.391 2.939 26.986 1.00 89.00 105 ASN A N 1
ATOM 867 C CA . ASN A 1 105 ? -13.470 2.192 26.347 1.00 89.00 105 ASN A CA 1
ATOM 868 C C . ASN A 1 105 ? -13.613 0.769 26.890 1.00 89.00 105 ASN A C 1
ATOM 870 O O . ASN A 1 105 ? -12.643 0.133 27.302 1.00 89.00 105 ASN A O 1
ATOM 874 N N . PHE A 1 106 ? -14.837 0.262 26.818 1.00 87.56 106 PHE A N 1
ATOM 875 C CA . PHE A 1 106 ? -15.202 -1.111 27.111 1.00 87.56 106 PHE A CA 1
ATOM 876 C C . PHE A 1 106 ? -15.885 -1.728 25.889 1.00 87.56 106 PHE A C 1
ATOM 878 O O . PHE A 1 106 ? -16.782 -1.129 25.307 1.00 87.56 106 PHE A O 1
ATOM 885 N N . TRP A 1 107 ? -15.484 -2.941 25.509 1.00 80.94 107 TRP A N 1
ATOM 886 C CA . TRP A 1 107 ? -16.168 -3.682 24.450 1.00 80.94 107 TRP A CA 1
ATOM 887 C C . TRP A 1 107 ? -17.392 -4.388 25.031 1.00 80.94 107 TRP A C 1
ATOM 889 O O . TRP A 1 107 ? -17.272 -5.210 25.940 1.00 80.94 107 TRP A O 1
ATOM 899 N N . GLY A 1 108 ? -18.573 -4.054 24.520 1.00 76.00 108 GLY A N 1
ATOM 900 C CA . GLY A 1 108 ? -19.832 -4.648 24.954 1.00 76.00 108 GLY A CA 1
ATOM 901 C C . GLY A 1 108 ? -20.276 -5.839 24.112 1.00 76.00 108 GLY A C 1
ATOM 902 O O . GLY A 1 108 ? -19.688 -6.187 23.095 1.00 76.00 108 GLY A O 1
ATOM 903 N N . TRP A 1 109 ? -21.421 -6.408 24.483 1.00 69.25 109 TRP A N 1
ATOM 904 C CA . TRP A 1 109 ? -22.118 -7.417 23.675 1.00 69.25 109 TRP A CA 1
ATOM 905 C C . TRP A 1 109 ? -22.615 -6.860 22.325 1.00 69.25 109 TRP A C 1
ATOM 907 O O . TRP A 1 109 ? -22.738 -7.604 21.357 1.00 69.25 109 TRP A O 1
ATOM 917 N N . ALA A 1 110 ? -22.872 -5.547 22.258 1.00 72.62 110 ALA A N 1
ATOM 918 C CA . ALA A 1 110 ? -23.305 -4.831 21.050 1.00 72.62 110 ALA A CA 1
ATOM 919 C C . ALA A 1 110 ? -22.145 -4.377 20.153 1.00 72.62 110 ALA A C 1
ATOM 921 O O . ALA A 1 110 ? -22.330 -4.177 18.954 1.00 72.62 110 ALA A O 1
ATOM 922 N N . GLU A 1 111 ? -20.984 -4.167 20.771 1.00 75.00 111 GLU A N 1
ATOM 923 C CA . GLU A 1 111 ? -19.763 -3.603 20.204 1.00 75.00 111 GLU A CA 1
ATOM 924 C C . GLU A 1 111 ? -18.659 -4.615 20.496 1.00 75.00 111 GLU A C 1
ATOM 926 O O . GLU A 1 111 ? -17.903 -4.473 21.454 1.00 75.00 111 GLU A O 1
ATOM 931 N N . PHE A 1 112 ? -18.633 -5.709 19.737 1.00 79.31 112 PHE A N 1
ATOM 932 C CA . PHE A 1 112 ? -17.605 -6.729 19.902 1.00 79.31 112 PHE A CA 1
ATOM 933 C C . PHE A 1 112 ? -16.289 -6.274 19.257 1.00 79.31 112 PHE A C 1
ATOM 935 O O . PHE A 1 112 ? -16.303 -5.571 18.239 1.00 79.31 112 PHE A O 1
ATOM 942 N N . PRO A 1 113 ? -15.141 -6.679 19.826 1.00 83.00 113 PRO A N 1
ATOM 943 C CA . PRO A 1 113 ? -13.845 -6.347 19.261 1.00 83.00 113 PRO A CA 1
ATOM 944 C C . PRO A 1 113 ? -13.665 -7.016 17.895 1.00 83.00 113 PRO A C 1
ATOM 946 O O . PRO A 1 113 ? -14.245 -8.062 17.594 1.00 83.00 113 PRO A O 1
ATOM 949 N N . ILE A 1 114 ? -12.808 -6.423 17.071 1.00 87.56 114 ILE A N 1
ATOM 950 C CA . ILE A 1 114 ? -12.400 -7.005 15.791 1.00 87.56 114 ILE A CA 1
ATOM 951 C C . ILE A 1 114 ? -11.653 -8.331 15.981 1.00 87.56 114 ILE A C 1
ATOM 953 O O . ILE A 1 114 ? -10.915 -8.520 16.952 1.00 87.56 114 ILE A O 1
ATOM 957 N N . CYS A 1 115 ? -11.808 -9.248 15.026 1.00 88.06 115 CYS A N 1
ATOM 958 C CA . CYS A 1 115 ? -11.117 -10.528 15.055 1.00 88.06 115 CYS A CA 1
ATOM 959 C C . CYS A 1 115 ? -9.604 -10.343 14.880 1.00 88.06 115 CYS A C 1
ATOM 961 O O . CYS A 1 115 ? -9.132 -9.612 13.999 1.00 88.06 115 CYS A O 1
ATOM 963 N N . ARG A 1 116 ? -8.845 -11.076 15.697 1.00 85.88 116 ARG A N 1
ATOM 964 C CA . ARG A 1 116 ? -7.384 -11.153 15.648 1.00 85.88 116 ARG A CA 1
ATOM 965 C C . ARG A 1 116 ? -6.963 -12.618 15.472 1.00 85.88 116 ARG A C 1
ATOM 967 O O . ARG A 1 116 ? -7.442 -13.449 16.243 1.00 85.88 116 ARG A O 1
ATOM 974 N N . PRO A 1 117 ? -6.143 -12.950 14.458 1.00 80.56 117 PRO A N 1
ATOM 975 C CA . PRO A 1 117 ? -5.681 -14.315 14.203 1.00 80.56 117 PRO A CA 1
ATOM 976 C C . PRO A 1 117 ? -4.930 -14.907 15.392 1.00 80.56 117 PRO A C 1
ATOM 978 O O . PRO A 1 117 ? -5.081 -16.090 15.689 1.00 80.56 117 PRO A O 1
ATOM 981 N N . THR A 1 118 ? -4.156 -14.077 16.087 1.00 81.88 118 THR A N 1
ATOM 982 C CA . THR A 1 118 ? -3.402 -14.447 17.282 1.00 81.88 118 THR A CA 1
ATOM 983 C C . THR A 1 118 ? -3.611 -13.413 18.397 1.00 81.88 118 THR A C 1
ATOM 985 O O . THR A 1 118 ? -3.964 -12.263 18.123 1.00 81.88 118 THR A O 1
ATOM 988 N N . PRO A 1 119 ? -3.390 -13.774 19.677 1.00 83.81 119 PRO A N 1
ATOM 989 C CA . PRO A 1 119 ? -3.515 -12.822 20.783 1.00 83.81 119 PRO A CA 1
ATOM 990 C C . PRO A 1 119 ? -2.463 -11.698 20.752 1.00 83.81 119 PRO A C 1
ATOM 992 O O . PRO A 1 119 ? -2.657 -10.684 21.426 1.00 83.81 119 PRO A O 1
ATOM 995 N N . TYR A 1 120 ? -1.385 -11.869 19.978 1.00 84.75 120 TYR A N 1
ATOM 996 C CA . TYR A 1 120 ? -0.269 -10.925 19.861 1.00 84.75 120 TYR A CA 1
ATOM 997 C C . TYR A 1 120 ? -0.466 -9.897 18.750 1.00 84.75 120 TYR A C 1
ATOM 999 O O . TYR A 1 120 ? 0.182 -8.854 18.768 1.00 84.75 120 TYR A O 1
ATOM 1007 N N . ASP A 1 121 ? -1.364 -10.169 17.800 1.00 86.12 121 ASP A N 1
ATOM 1008 C CA . ASP A 1 121 ? -1.634 -9.236 16.715 1.00 86.12 121 ASP A CA 1
ATOM 1009 C C . ASP A 1 121 ? -2.222 -7.935 17.270 1.00 86.12 121 ASP A C 1
ATOM 1011 O O . ASP A 1 121 ? -3.076 -7.932 18.171 1.00 86.12 121 ASP A O 1
ATOM 1015 N N . ILE A 1 122 ? -1.791 -6.821 16.686 1.00 89.50 122 ILE A N 1
ATOM 1016 C CA . ILE A 1 122 ? -2.338 -5.496 16.968 1.00 89.50 122 ILE A CA 1
ATOM 1017 C C . ILE A 1 122 ? -3.214 -5.126 15.787 1.00 89.50 122 ILE A C 1
ATOM 1019 O O . ILE A 1 122 ? -2.813 -5.244 14.630 1.00 89.50 122 ILE A O 1
A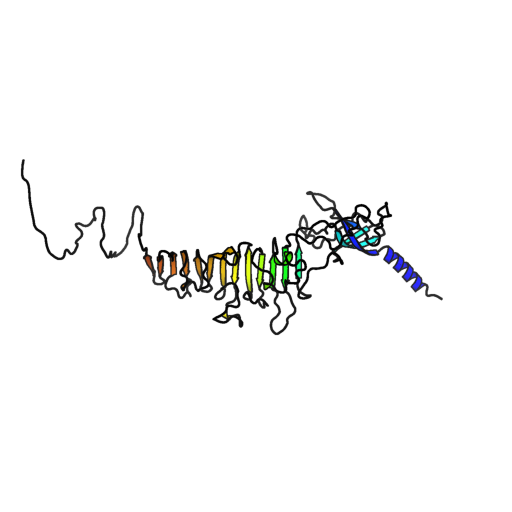TOM 1023 N N . CYS A 1 123 ? -4.441 -4.705 16.060 1.00 89.19 123 CYS A N 1
ATOM 1024 C CA . CYS A 1 123 ? -5.323 -4.249 15.009 1.00 89.19 123 CYS A CA 1
ATOM 1025 C C . CYS A 1 123 ? -6.165 -3.092 15.518 1.00 89.19 123 CYS A C 1
ATOM 1027 O O . CYS A 1 123 ? -6.832 -3.211 16.543 1.00 89.19 123 CYS A O 1
ATOM 1029 N N . ASP A 1 124 ? -6.150 -2.016 14.743 1.00 89.81 124 ASP A N 1
ATOM 1030 C CA . ASP A 1 124 ? -6.983 -0.848 14.939 1.00 89.81 124 ASP A CA 1
ATOM 1031 C C . ASP A 1 124 ? -7.849 -0.689 13.700 1.00 89.81 124 ASP A C 1
ATOM 1033 O O . ASP A 1 124 ? -7.351 -0.541 12.582 1.00 89.81 124 ASP A O 1
ATOM 1037 N N . LYS A 1 125 ? -9.165 -0.738 13.894 1.00 90.00 125 LYS A N 1
ATOM 1038 C CA . LYS A 1 125 ? -10.144 -0.506 12.836 1.00 90.00 125 LYS A CA 1
ATOM 1039 C C . LYS A 1 125 ? -10.926 0.752 13.160 1.00 90.00 125 LYS A C 1
ATOM 1041 O O . LYS A 1 125 ? -11.626 0.816 14.167 1.00 90.00 125 LYS A O 1
ATOM 1046 N N . GLY A 1 126 ? -10.816 1.735 12.281 1.00 89.56 126 GLY A N 1
ATOM 1047 C CA . GLY A 1 126 ? -11.624 2.940 12.321 1.00 89.56 126 GLY A CA 1
ATOM 1048 C C . GLY A 1 126 ? -12.616 2.973 11.169 1.00 89.56 126 GLY A C 1
ATOM 1049 O O . GLY A 1 126 ? -12.738 2.028 10.394 1.00 89.56 126 GLY A O 1
ATOM 1050 N N . GLY A 1 127 ? -13.351 4.070 11.075 1.00 89.69 127 GLY A N 1
ATOM 1051 C CA . GLY A 1 127 ? -14.323 4.313 10.019 1.00 89.69 127 GLY A CA 1
ATOM 1052 C C . GLY A 1 127 ? -15.274 5.432 10.409 1.00 89.69 127 GLY A C 1
ATOM 1053 O O . GLY A 1 127 ? -15.222 5.958 11.528 1.00 89.69 127 GLY A O 1
ATOM 1054 N N . GLN A 1 128 ? -16.166 5.775 9.488 1.00 90.06 128 GLN A N 1
ATOM 1055 C CA . GLN A 1 128 ? -17.242 6.717 9.744 1.00 90.06 128 GLN A CA 1
ATOM 1056 C C . GLN A 1 128 ? -18.221 6.107 10.749 1.00 90.06 128 GLN A C 1
ATOM 1058 O O . GLN A 1 128 ? -18.818 5.050 10.515 1.00 90.06 128 GLN A O 1
ATOM 1063 N N . TRP A 1 129 ? -18.344 6.779 11.891 1.00 87.00 129 TRP A N 1
ATOM 1064 C CA . TRP A 1 129 ? -19.258 6.405 12.959 1.00 87.00 129 TRP A CA 1
ATOM 1065 C C . TRP A 1 129 ? -20.688 6.808 12.612 1.00 87.00 129 TRP A C 1
ATOM 1067 O O . TRP A 1 129 ? -20.942 7.912 12.131 1.00 87.00 129 TRP A O 1
ATOM 1077 N N . LEU A 1 130 ? -21.620 5.907 12.903 1.00 87.62 130 LEU A N 1
ATOM 1078 C CA . LEU A 1 130 ? -23.049 6.148 12.806 1.00 87.62 130 LEU A CA 1
ATOM 1079 C C . LEU A 1 130 ? -23.632 6.132 14.212 1.00 87.62 130 LEU A C 1
ATOM 1081 O O . LEU A 1 130 ? -23.438 5.168 14.951 1.00 87.62 130 LEU A O 1
ATOM 1085 N N . LYS A 1 131 ? -24.367 7.190 14.565 1.00 88.44 131 LYS A N 1
ATOM 1086 C CA . LYS A 1 131 ? -24.982 7.299 15.887 1.00 88.44 131 LYS A CA 1
ATOM 1087 C C . LYS A 1 131 ? -25.952 6.130 16.122 1.00 88.44 131 LYS A C 1
ATOM 1089 O O . LYS A 1 131 ? -26.881 5.972 15.324 1.00 88.44 131 LYS A O 1
ATOM 1094 N N . PRO A 1 132 ? -25.784 5.333 17.196 1.00 89.75 132 PRO A N 1
ATOM 1095 C CA . PRO A 1 132 ? -26.759 4.312 17.551 1.00 89.75 132 PRO A CA 1
ATOM 1096 C C . PRO A 1 132 ? -28.090 4.956 17.949 1.00 89.75 132 PRO A C 1
ATOM 1098 O O . PRO A 1 132 ? -28.147 6.109 18.388 1.00 89.75 132 PRO A O 1
ATOM 1101 N N . TYR A 1 133 ? -29.183 4.209 17.788 1.00 89.62 133 TYR A N 1
ATOM 1102 C CA . TYR A 1 133 ? -30.499 4.689 18.197 1.00 89.62 133 TYR A CA 1
ATOM 1103 C C . TYR A 1 133 ? -30.524 4.923 19.707 1.00 89.62 133 TYR A C 1
ATOM 1105 O O . TYR A 1 133 ? -30.228 4.018 20.485 1.00 89.62 133 TYR A O 1
ATOM 1113 N N . GLN A 1 134 ? -30.925 6.130 20.088 1.00 90.19 134 GLN A N 1
ATOM 1114 C CA . GLN A 1 134 ? -31.088 6.546 21.470 1.00 90.19 134 GLN A CA 1
ATOM 1115 C C . GLN A 1 134 ? -32.575 6.693 21.770 1.00 90.19 134 GLN A C 1
ATOM 1117 O O . GLN A 1 134 ? -33.275 7.420 21.061 1.00 90.19 134 GLN A O 1
ATOM 1122 N N . ASP A 1 135 ? -33.051 6.023 22.814 1.00 87.25 135 ASP A N 1
ATOM 1123 C CA . ASP A 1 135 ? -34.420 6.194 23.290 1.00 87.25 135 ASP A CA 1
ATOM 1124 C C . ASP A 1 135 ? -34.564 7.591 23.928 1.00 87.25 135 ASP A C 1
ATOM 1126 O O . ASP A 1 135 ? -33.807 7.922 24.840 1.00 87.25 135 ASP A O 1
ATOM 1130 N N . PRO A 1 136 ? -35.493 8.451 23.481 1.00 86.56 136 PRO A N 1
ATOM 1131 C CA . PRO A 1 136 ? -35.647 9.794 24.043 1.00 86.56 136 PRO A CA 1
ATOM 1132 C C . PRO A 1 136 ? -36.118 9.803 25.509 1.00 86.56 136 PRO A C 1
ATOM 1134 O O . PRO A 1 136 ? -35.848 10.772 26.230 1.00 86.56 136 PRO A O 1
ATOM 1137 N N . ILE A 1 137 ? -36.801 8.747 25.962 1.00 85.06 137 ILE A N 1
ATOM 1138 C CA . ILE A 1 137 ? -37.351 8.646 27.317 1.00 85.06 137 ILE A CA 1
ATOM 1139 C C . ILE A 1 137 ? -36.228 8.262 28.279 1.00 85.06 137 ILE A C 1
ATOM 1141 O O . ILE A 1 137 ? -35.836 9.064 29.129 1.00 85.06 137 ILE A O 1
ATOM 1145 N N . THR A 1 138 ? -35.651 7.073 28.088 1.00 83.50 138 THR A N 1
ATOM 1146 C CA . THR A 1 138 ? -34.613 6.521 28.974 1.00 83.50 138 THR A CA 1
ATOM 1147 C C . THR A 1 138 ? -33.218 7.069 28.681 1.00 83.50 138 THR A C 1
ATOM 1149 O O . THR A 1 138 ? -32.328 6.941 29.516 1.00 83.50 138 THR A O 1
ATOM 1152 N N . LEU A 1 139 ? -32.997 7.693 27.521 1.00 86.44 139 LEU A N 1
ATOM 1153 C CA . LEU A 1 139 ? -31.682 8.085 26.992 1.00 86.44 139 LEU A CA 1
ATOM 1154 C C . LEU A 1 139 ? -30.718 6.921 26.713 1.00 86.44 139 LEU A C 1
ATOM 1156 O O . LEU A 1 139 ? -29.624 7.183 26.205 1.00 86.44 139 LEU A O 1
ATOM 1160 N N . ASP A 1 140 ? -31.107 5.679 27.010 1.00 85.88 140 ASP A N 1
ATOM 1161 C CA . ASP A 1 140 ? -30.302 4.482 26.766 1.00 85.88 140 ASP A CA 1
ATOM 1162 C C . ASP A 1 140 ? -30.269 4.130 25.267 1.00 85.88 140 ASP A C 1
ATOM 1164 O O . ASP A 1 140 ? -30.987 4.705 24.437 1.00 85.88 140 ASP A O 1
ATOM 1168 N N . PHE A 1 141 ? -29.426 3.160 24.921 1.00 87.06 141 PHE A N 1
ATOM 1169 C CA . PHE A 1 141 ? -29.195 2.670 23.565 1.00 87.06 141 PHE A CA 1
ATOM 1170 C C . PHE A 1 141 ? -29.680 1.214 23.425 1.00 87.06 141 PHE A C 1
ATOM 1172 O O . PHE A 1 141 ? -28.875 0.278 23.383 1.00 87.06 141 PHE A O 1
ATOM 1179 N N . PRO A 1 142 ? -31.007 0.981 23.367 1.00 82.56 142 PRO A N 1
ATOM 1180 C CA . PRO A 1 142 ? -31.574 -0.365 23.474 1.00 82.56 142 PRO A CA 1
ATOM 1181 C C . PRO A 1 142 ? -31.451 -1.202 22.193 1.00 82.56 142 PRO A C 1
ATOM 1183 O O . PRO A 1 142 ? -31.574 -2.424 22.245 1.00 82.56 142 PRO A O 1
ATOM 1186 N N . ARG A 1 143 ? -31.247 -0.580 21.023 1.00 83.31 143 ARG A N 1
ATOM 1187 C CA . ARG A 1 143 ? -31.210 -1.305 19.743 1.00 83.31 143 ARG A CA 1
ATOM 1188 C C . ARG A 1 143 ? -29.823 -1.887 19.497 1.00 83.31 143 ARG A C 1
ATOM 1190 O O . ARG A 1 143 ? -28.874 -1.136 19.287 1.00 83.31 143 ARG A O 1
ATOM 1197 N N . GLN A 1 144 ? -29.740 -3.215 19.483 1.00 79.12 144 GLN A N 1
ATOM 1198 C CA . GLN A 1 144 ? -28.516 -3.964 19.206 1.00 79.12 144 GLN A CA 1
ATOM 1199 C C . GLN A 1 144 ? -28.708 -4.938 18.026 1.00 79.12 144 GLN A C 1
ATOM 1201 O O . GLN A 1 144 ? -29.826 -5.421 17.831 1.00 79.12 144 GLN A O 1
ATOM 1206 N N . PRO A 1 145 ? -27.649 -5.249 17.252 1.00 78.31 145 PRO A N 1
ATOM 1207 C CA . PRO A 1 145 ? -26.306 -4.668 17.340 1.00 78.31 145 PRO A CA 1
ATOM 1208 C C . PRO A 1 145 ? -26.299 -3.189 16.927 1.00 78.31 145 PRO A C 1
ATOM 1210 O O . PRO A 1 145 ? -27.213 -2.712 16.252 1.00 78.31 145 PRO A O 1
ATOM 1213 N N . TYR A 1 146 ? -25.280 -2.450 17.363 1.00 85.81 146 TYR A N 1
ATOM 1214 C CA . TYR A 1 146 ? -25.108 -1.067 16.929 1.00 85.81 146 TYR A CA 1
ATOM 1215 C C . TYR A 1 146 ? -24.848 -0.989 15.416 1.00 85.81 146 TYR A C 1
ATOM 1217 O O . TYR A 1 146 ? -24.410 -1.972 14.807 1.00 85.81 146 TYR A O 1
ATOM 1225 N N . PRO A 1 147 ? -25.122 0.164 14.777 1.00 86.31 147 PRO A N 1
ATOM 1226 C CA . PRO A 1 147 ? -24.867 0.333 13.355 1.00 86.31 147 PRO A CA 1
ATOM 1227 C C . PRO A 1 147 ? -23.406 0.007 12.996 1.00 86.31 147 PRO A C 1
ATOM 1229 O O . PRO A 1 147 ? -22.490 0.490 13.665 1.00 86.31 147 PRO A O 1
ATOM 1232 N N . PRO A 1 148 ? -23.153 -0.769 11.927 1.00 84.88 148 PRO A N 1
ATOM 1233 C CA . PRO A 1 148 ? -21.792 -1.077 11.513 1.00 84.88 148 PRO A CA 1
ATOM 1234 C C . PRO A 1 148 ? -21.085 0.175 10.986 1.00 84.88 148 PRO A C 1
ATOM 1236 O O . PRO A 1 148 ? -21.695 1.008 10.307 1.00 84.88 148 PRO A O 1
ATOM 1239 N N . LEU A 1 149 ? -19.774 0.256 11.233 1.00 84.69 149 LEU A N 1
ATOM 1240 C CA . LEU A 1 149 ? -18.903 1.286 10.665 1.00 84.69 149 LEU A CA 1
ATOM 1241 C C . LEU A 1 149 ? -19.028 1.328 9.135 1.00 84.69 149 LEU A C 1
ATOM 1243 O O . LEU A 1 149 ? -19.131 0.290 8.471 1.00 84.69 149 LEU A O 1
ATOM 1247 N N . LYS A 1 150 ? -18.988 2.541 8.580 1.00 89.81 150 LYS A N 1
ATOM 1248 C CA . LYS A 1 150 ? -18.936 2.784 7.133 1.00 89.81 150 LYS A CA 1
ATOM 1249 C C . LYS A 1 150 ? -17.541 3.229 6.732 1.00 89.81 150 LYS A C 1
ATOM 1251 O O . LYS A 1 150 ? -16.888 3.925 7.506 1.00 89.81 150 LYS A O 1
ATOM 1256 N N . LYS A 1 151 ? -17.113 2.841 5.526 1.00 90.50 151 LYS A N 1
ATOM 1257 C CA . LYS A 1 151 ? -15.784 3.157 4.981 1.00 90.50 151 LYS A CA 1
ATOM 1258 C C . LYS A 1 151 ? -14.671 2.879 6.005 1.00 90.50 151 LYS A C 1
ATOM 1260 O O . LYS A 1 151 ? -14.058 3.817 6.515 1.00 90.50 151 LYS A O 1
ATOM 1265 N N . PRO A 1 152 ? -14.502 1.616 6.435 1.00 92.88 152 PRO A N 1
ATOM 1266 C CA . PRO A 1 152 ? -13.515 1.309 7.445 1.00 92.88 152 PRO A CA 1
ATOM 1267 C C . PRO A 1 152 ? -12.108 1.514 6.897 1.00 92.88 152 PRO A C 1
ATOM 1269 O O . PRO A 1 152 ? -11.827 1.120 5.772 1.00 92.88 152 PRO A O 1
ATOM 1272 N N . TYR A 1 153 ? -11.219 2.034 7.729 1.00 93.94 153 TYR A N 1
ATOM 1273 C CA . TYR A 1 153 ? -9.775 1.995 7.519 1.00 93.94 153 TYR A CA 1
ATOM 1274 C C . TYR A 1 153 ? -9.162 1.118 8.612 1.00 93.94 153 TYR A C 1
ATOM 1276 O O . TYR A 1 153 ? -9.789 0.884 9.654 1.00 93.94 153 TYR A O 1
ATOM 1284 N N . CYS A 1 154 ? -7.956 0.600 8.397 1.00 94.19 154 CYS A N 1
ATOM 1285 C CA . CYS A 1 154 ? -7.327 -0.231 9.414 1.00 94.19 154 CYS A CA 1
ATOM 1286 C C . CYS A 1 154 ? -5.811 -0.131 9.431 1.00 94.19 154 CYS A C 1
ATOM 1288 O O . CYS A 1 154 ? -5.162 -0.118 8.390 1.00 94.19 154 CYS A O 1
ATOM 1290 N N . PHE A 1 155 ? -5.258 -0.160 10.633 1.00 94.31 155 PHE A N 1
ATOM 1291 C CA . PHE A 1 155 ? -3.865 -0.487 10.876 1.00 94.31 155 PHE A CA 1
ATOM 1292 C C . PHE A 1 155 ? -3.809 -1.897 11.457 1.00 94.31 155 PHE A C 1
ATOM 1294 O O . PHE A 1 155 ? -4.603 -2.251 12.336 1.00 94.31 155 PHE A O 1
ATOM 1301 N N . ARG A 1 156 ? -2.915 -2.735 10.940 1.00 91.88 156 ARG A N 1
ATOM 1302 C CA . ARG A 1 156 ? -2.797 -4.116 11.392 1.00 91.88 156 ARG A CA 1
ATOM 1303 C C . ARG A 1 156 ? -1.357 -4.565 11.419 1.00 91.88 156 ARG A C 1
ATOM 1305 O O . ARG A 1 156 ? -0.675 -4.505 10.405 1.00 91.88 156 ARG A O 1
ATOM 1312 N N . TRP A 1 157 ? -0.946 -5.068 12.569 1.00 91.69 157 TRP A N 1
ATOM 1313 C CA . TRP A 1 157 ? 0.340 -5.690 12.799 1.00 91.69 157 TRP A CA 1
ATOM 1314 C C . TRP A 1 157 ? 0.120 -7.175 13.074 1.00 91.69 157 TRP A C 1
ATOM 1316 O O . TRP A 1 157 ? -0.516 -7.549 14.062 1.00 91.69 157 TRP A O 1
ATOM 1326 N N . PHE A 1 158 ? 0.633 -8.009 12.180 1.00 87.88 158 PHE A N 1
ATOM 1327 C CA . PHE A 1 158 ? 0.655 -9.457 12.299 1.00 87.88 158 PHE A CA 1
ATOM 1328 C C . PHE A 1 158 ? 1.917 -9.830 13.078 1.00 87.88 158 PHE A C 1
ATOM 1330 O O . PHE A 1 158 ? 3.024 -9.663 12.577 1.00 87.88 158 PHE A O 1
ATOM 1337 N N . HIS A 1 159 ? 1.746 -10.233 14.336 1.00 78.25 159 HIS A N 1
ATOM 1338 C CA . HIS A 1 159 ? 2.825 -10.459 15.306 1.00 78.25 159 HIS A CA 1
ATOM 1339 C C . HIS A 1 159 ? 2.833 -11.912 15.806 1.00 78.25 159 HIS A C 1
ATOM 1341 O O . HIS A 1 159 ? 3.417 -12.185 16.848 1.00 78.25 159 HIS A O 1
ATOM 1347 N N . GLY A 1 160 ? 2.110 -12.827 15.144 1.00 64.06 160 GLY A N 1
ATOM 1348 C CA . GLY A 1 160 ? 1.812 -14.178 15.635 1.00 64.06 160 GLY A CA 1
ATOM 1349 C C . GLY A 1 160 ? 2.985 -14.920 16.304 1.00 64.06 160 GLY A C 1
ATOM 1350 O O . GLY A 1 160 ? 4.147 -14.656 16.003 1.00 64.06 160 GLY A O 1
ATOM 1351 N N . PRO A 1 161 ? 2.720 -15.879 17.215 1.00 56.75 161 PRO A N 1
ATOM 1352 C CA . PRO A 1 161 ? 3.799 -16.550 17.937 1.00 56.75 161 PRO A CA 1
ATOM 1353 C C . PRO A 1 161 ? 4.689 -17.328 16.964 1.00 56.75 161 PRO A C 1
ATOM 1355 O O . PRO A 1 161 ? 4.189 -17.869 15.982 1.00 56.75 161 PRO A O 1
ATOM 1358 N N . VAL A 1 162 ? 5.986 -17.440 17.253 1.00 55.66 162 VAL A N 1
ATOM 1359 C CA . VAL A 1 162 ? 6.914 -18.260 16.459 1.00 55.66 162 VAL A CA 1
ATOM 1360 C C . VAL A 1 162 ? 6.397 -19.703 16.398 1.00 55.66 162 VAL A C 1
ATOM 1362 O O . VAL A 1 162 ? 6.327 -20.377 17.424 1.00 55.66 162 VAL A O 1
ATOM 1365 N N . THR A 1 163 ? 6.014 -20.187 15.213 1.00 52.88 163 THR A N 1
ATOM 1366 C CA . THR A 1 163 ? 5.650 -21.596 14.995 1.00 52.88 163 THR A CA 1
ATOM 1367 C C . THR A 1 163 ? 6.663 -22.234 14.050 1.00 52.88 163 THR A C 1
ATOM 1369 O O . THR A 1 163 ? 6.553 -22.067 12.841 1.00 52.88 163 THR A O 1
ATOM 1372 N N . GLY A 1 164 ? 7.640 -22.965 14.595 1.00 58.28 164 GLY A N 1
ATOM 1373 C CA . GLY A 1 164 ? 8.714 -23.607 13.823 1.00 58.28 164 GLY A CA 1
ATOM 1374 C C . GLY A 1 164 ? 10.083 -22.947 14.028 1.00 58.28 164 GLY A C 1
ATOM 1375 O O . GLY A 1 164 ? 10.370 -22.458 15.117 1.00 58.28 164 GLY A O 1
ATOM 1376 N N . THR A 1 165 ? 10.941 -22.977 13.001 1.00 48.66 165 THR A N 1
ATOM 1377 C CA . THR A 1 165 ? 12.321 -22.437 13.016 1.00 48.66 165 THR A CA 1
ATOM 1378 C C . THR A 1 165 ? 12.430 -20.963 12.618 1.00 48.66 165 THR A C 1
ATOM 1380 O O . THR A 1 165 ? 13.454 -20.344 12.882 1.00 48.66 165 THR A O 1
ATOM 1383 N N . THR A 1 166 ? 11.388 -20.408 12.003 1.00 48.72 166 THR A N 1
ATOM 1384 C CA . THR A 1 166 ? 11.242 -18.999 11.604 1.00 48.72 166 THR A CA 1
ATOM 1385 C C . THR A 1 166 ? 9.917 -18.487 12.166 1.00 48.72 166 THR A C 1
ATOM 1387 O O . THR A 1 166 ? 8.914 -19.206 12.153 1.00 48.72 166 THR A O 1
ATOM 1390 N N . GLY A 1 167 ? 9.902 -17.283 12.733 1.00 53.41 167 GLY A N 1
ATOM 1391 C CA . GLY A 1 167 ? 8.704 -16.677 13.302 1.00 53.41 167 GLY A CA 1
ATOM 1392 C C . GLY A 1 167 ? 7.655 -16.333 12.251 1.00 53.41 167 GLY A C 1
ATOM 1393 O O . GLY A 1 167 ? 7.969 -16.162 11.079 1.00 53.41 167 GLY A O 1
ATOM 1394 N N . LYS A 1 168 ? 6.397 -16.159 12.682 1.00 56.25 168 LYS A N 1
ATOM 1395 C CA . LYS A 1 168 ? 5.279 -15.692 11.833 1.00 56.25 168 LYS A CA 1
ATOM 1396 C C . LYS A 1 168 ? 5.403 -14.221 11.394 1.00 56.25 168 LYS A C 1
ATOM 1398 O O . LYS A 1 168 ? 4.431 -13.620 10.943 1.00 56.25 168 LYS A O 1
ATOM 1403 N N . GLY A 1 169 ? 6.586 -13.641 11.561 1.00 65.50 169 GLY A N 1
ATOM 1404 C CA . GLY A 1 169 ? 6.877 -12.269 11.204 1.00 65.50 169 GLY A CA 1
ATOM 1405 C C . GLY A 1 169 ? 6.262 -11.198 12.072 1.00 65.50 169 GLY A C 1
ATOM 1406 O O . GLY A 1 169 ? 5.471 -11.432 12.979 1.00 65.50 169 GLY A O 1
ATOM 1407 N N . ARG A 1 170 ? 6.697 -9.980 11.767 1.00 83.62 170 ARG A N 1
ATOM 1408 C CA . ARG A 1 170 ? 6.178 -8.709 12.275 1.00 83.62 170 ARG A CA 1
ATOM 1409 C C . ARG A 1 170 ? 5.680 -7.875 11.099 1.00 83.62 170 ARG A C 1
ATOM 1411 O O . ARG A 1 170 ? 5.974 -6.683 11.025 1.00 83.62 170 ARG A O 1
ATOM 1418 N N . ASP A 1 171 ? 4.990 -8.529 10.170 1.00 90.31 171 ASP A N 1
ATOM 1419 C CA . ASP A 1 171 ? 4.418 -7.889 8.991 1.00 90.31 171 ASP A CA 1
ATOM 1420 C C . ASP A 1 171 ? 3.353 -6.895 9.433 1.00 90.31 171 ASP A C 1
ATOM 1422 O O . ASP A 1 171 ? 2.599 -7.148 10.378 1.00 90.31 171 ASP A O 1
ATOM 1426 N N . TRP A 1 172 ? 3.239 -5.767 8.749 1.00 93.06 172 TRP A N 1
ATOM 1427 C CA . TRP A 1 172 ? 2.176 -4.825 9.058 1.00 93.06 172 TRP A CA 1
ATOM 1428 C C . TRP A 1 172 ? 1.642 -4.136 7.816 1.00 93.06 172 TRP A C 1
ATOM 1430 O O . TRP A 1 172 ? 2.323 -3.967 6.807 1.00 93.06 172 TRP A O 1
ATOM 1440 N N . ALA A 1 173 ? 0.374 -3.764 7.897 1.00 95.25 173 ALA A N 1
ATOM 1441 C CA . ALA A 1 173 ? -0.342 -3.093 6.838 1.00 95.25 173 ALA A CA 1
ATOM 1442 C C . ALA A 1 173 ? -1.128 -1.916 7.402 1.00 95.25 173 ALA A C 1
ATOM 1444 O O . ALA A 1 173 ? -1.722 -1.996 8.482 1.00 95.25 173 ALA A O 1
ATOM 1445 N N . TRP A 1 174 ? -1.168 -0.832 6.639 1.00 96.12 174 TRP A N 1
ATOM 1446 C CA . TRP A 1 174 ? -1.962 0.341 6.960 1.00 96.12 174 TRP A CA 1
ATOM 1447 C C . TRP A 1 174 ? -2.826 0.740 5.771 1.00 96.12 174 TRP A C 1
ATOM 1449 O O . TRP A 1 174 ? -2.346 1.297 4.789 1.00 96.12 174 TRP A O 1
ATOM 1459 N N . MET A 1 175 ? -4.120 0.468 5.889 1.00 95.50 175 MET A N 1
ATOM 1460 C CA . MET A 1 175 ? -5.163 0.881 4.955 1.00 95.50 175 MET A CA 1
ATOM 1461 C C . MET A 1 175 ? -5.663 2.258 5.385 1.00 95.50 175 MET A C 1
ATOM 1463 O O . MET A 1 175 ? -6.088 2.409 6.532 1.00 95.50 175 MET A O 1
ATOM 1467 N N . MET A 1 176 ? -5.583 3.256 4.504 1.00 89.75 176 MET A N 1
ATOM 1468 C CA . MET A 1 176 ? -5.690 4.665 4.911 1.00 89.75 176 MET A CA 1
ATOM 1469 C C . MET A 1 176 ? -7.105 5.247 4.887 1.00 89.75 176 MET A C 1
ATOM 1471 O O . MET A 1 176 ? -7.460 5.974 5.809 1.00 89.75 176 MET A O 1
ATOM 1475 N N . ASP A 1 177 ? -7.895 4.958 3.853 1.00 85.19 177 ASP A N 1
ATOM 1476 C CA . ASP A 1 177 ? -9.221 5.576 3.661 1.00 85.19 177 ASP A CA 1
ATOM 1477 C C . ASP A 1 177 ? -10.333 4.527 3.631 1.00 85.19 177 ASP A C 1
ATOM 1479 O O . ASP A 1 177 ? -11.280 4.577 4.417 1.00 85.19 177 ASP A O 1
ATOM 1483 N N . TYR A 1 178 ? -10.176 3.515 2.776 1.00 91.19 178 TYR A N 1
ATOM 1484 C CA . TYR A 1 178 ? -11.151 2.448 2.629 1.00 91.19 178 TYR A CA 1
ATOM 1485 C C . TYR A 1 178 ? -10.465 1.088 2.506 1.00 91.19 178 TYR A C 1
ATOM 1487 O O . TYR A 1 178 ? -9.606 0.883 1.656 1.00 91.19 178 TYR A O 1
ATOM 1495 N N . CYS A 1 179 ? -10.832 0.182 3.410 1.00 93.81 179 CYS A N 1
ATOM 1496 C CA . CYS A 1 179 ? -10.442 -1.218 3.453 1.00 93.81 179 CYS A CA 1
ATOM 1497 C C . CYS A 1 179 ? -11.631 -2.052 2.977 1.00 93.81 179 CYS A C 1
ATOM 1499 O O . CYS A 1 179 ? -12.569 -2.316 3.742 1.00 93.81 179 CYS A O 1
ATOM 1501 N N . HIS A 1 180 ? -11.594 -2.457 1.710 1.00 93.19 180 HIS A N 1
ATOM 1502 C CA . HIS A 1 180 ? -12.655 -3.233 1.075 1.00 93.19 180 HIS A CA 1
ATOM 1503 C C . HIS A 1 180 ? -12.900 -4.573 1.780 1.00 93.19 180 HIS A C 1
ATOM 1505 O O . HIS A 1 180 ? -14.047 -4.986 1.942 1.00 93.19 180 HIS A O 1
ATOM 1511 N N . GLU A 1 181 ? -11.854 -5.226 2.283 1.00 93.00 181 GLU A N 1
ATOM 1512 C CA . GLU A 1 181 ? -11.950 -6.493 3.013 1.00 93.00 181 GLU A CA 1
ATOM 1513 C C . GLU A 1 181 ? -12.656 -6.310 4.356 1.00 93.00 181 GLU A C 1
ATOM 1515 O O . GLU A 1 181 ? -13.525 -7.100 4.732 1.00 93.00 181 GLU A O 1
ATOM 1520 N N . GLY A 1 182 ? -12.312 -5.236 5.071 1.00 91.25 182 GLY A N 1
ATOM 1521 C CA . GLY A 1 182 ? -12.946 -4.874 6.333 1.00 91.25 182 GLY A CA 1
ATOM 1522 C C . GLY A 1 182 ? -14.381 -4.378 6.158 1.00 91.25 182 GLY A C 1
ATOM 1523 O O . GLY A 1 182 ? -15.163 -4.434 7.115 1.00 91.25 182 GLY A O 1
ATOM 1524 N N . ASP A 1 183 ? -14.741 -3.886 4.972 1.00 92.25 183 ASP A N 1
ATOM 1525 C CA . ASP A 1 183 ? -16.115 -3.528 4.639 1.00 92.25 183 ASP A CA 1
ATOM 1526 C C . ASP A 1 183 ? -16.942 -4.748 4.225 1.00 92.25 183 ASP A C 1
ATOM 1528 O O . ASP A 1 183 ? -18.058 -4.916 4.716 1.00 92.25 183 ASP A O 1
ATOM 1532 N N . ALA A 1 184 ? -16.385 -5.645 3.414 1.00 92.81 184 ALA A N 1
ATOM 1533 C CA . ALA A 1 184 ? -17.039 -6.894 3.041 1.00 92.81 184 ALA A CA 1
ATOM 1534 C C . ALA A 1 184 ? -17.288 -7.789 4.266 1.00 92.81 184 ALA A C 1
ATOM 1536 O O . ALA A 1 184 ? -18.352 -8.394 4.400 1.00 92.81 184 ALA A O 1
ATOM 1537 N N . VAL A 1 185 ? -16.327 -7.840 5.194 1.00 92.00 185 VAL A N 1
ATOM 1538 C CA . VAL A 1 185 ? -16.375 -8.687 6.389 1.00 92.00 185 VAL A CA 1
ATOM 1539 C C . VAL A 1 185 ? -16.125 -7.833 7.632 1.00 92.00 185 VAL A C 1
ATOM 1541 O O . VAL A 1 185 ? -14.990 -7.555 8.020 1.00 92.00 185 VAL A O 1
ATOM 1544 N N . LYS A 1 186 ? -17.219 -7.393 8.270 1.00 87.94 186 LYS A N 1
ATOM 1545 C CA . LYS A 1 186 ? -17.198 -6.338 9.302 1.00 87.94 186 LYS A CA 1
ATOM 1546 C C . LYS A 1 186 ? -16.374 -6.671 10.548 1.00 87.94 186 LYS A C 1
ATOM 1548 O O . LYS A 1 186 ? -15.845 -5.749 11.163 1.00 87.94 186 LYS A O 1
ATOM 1553 N N . ASP A 1 187 ? -16.217 -7.942 10.895 1.00 88.19 187 ASP A N 1
ATOM 1554 C CA . ASP A 1 187 ? -15.389 -8.389 12.023 1.00 88.19 187 ASP A CA 1
ATOM 1555 C C . ASP A 1 187 ? -13.927 -8.677 11.640 1.00 88.19 187 ASP A C 1
ATOM 1557 O O . ASP A 1 187 ? -13.111 -8.966 12.510 1.00 88.19 187 ASP A O 1
ATOM 1561 N N . CYS A 1 188 ? -13.572 -8.567 10.357 1.00 90.88 188 CYS A N 1
ATOM 1562 C CA . CYS A 1 188 ? -12.243 -8.860 9.824 1.00 90.88 188 CYS A CA 1
ATOM 1563 C C . CYS A 1 188 ? -11.762 -10.306 10.068 1.00 90.88 188 CYS A C 1
ATOM 1565 O O . CYS A 1 188 ? -10.554 -10.552 10.049 1.00 90.88 188 CYS A O 1
ATOM 1567 N N . ARG A 1 189 ? -12.665 -11.288 10.248 1.00 90.00 189 ARG A N 1
ATOM 1568 C CA . ARG A 1 189 ? -12.290 -12.705 10.470 1.00 90.00 189 ARG A CA 1
ATOM 1569 C C . ARG A 1 189 ? -11.451 -13.320 9.338 1.00 90.00 189 ARG A C 1
ATOM 1571 O O . ARG A 1 189 ? -10.731 -14.292 9.556 1.00 90.00 189 ARG A O 1
ATOM 1578 N N . ASN A 1 190 ? -11.557 -12.756 8.133 1.00 90.81 190 ASN A N 1
ATOM 1579 C CA . ASN A 1 190 ? -10.821 -13.205 6.950 1.00 90.81 190 ASN A CA 1
ATOM 1580 C C . ASN A 1 190 ? -9.434 -12.570 6.829 1.00 90.81 190 ASN A C 1
ATOM 1582 O O . ASN A 1 190 ? -8.594 -13.100 6.110 1.00 90.81 190 ASN A O 1
ATOM 1586 N N . CYS A 1 191 ? -9.164 -11.481 7.551 1.00 90.25 191 CYS A N 1
ATOM 1587 C CA . CYS A 1 191 ? -7.836 -10.896 7.600 1.00 90.25 191 CYS A CA 1
ATOM 1588 C C . CYS A 1 191 ? -6.981 -11.804 8.491 1.00 90.25 191 CYS A C 1
ATOM 1590 O O . CYS A 1 191 ? -7.028 -11.687 9.716 1.00 90.25 191 CYS A O 1
ATOM 1592 N N . LYS A 1 192 ? -6.250 -12.757 7.910 1.00 86.69 192 LYS A N 1
ATOM 1593 C CA . LYS A 1 192 ? -5.430 -13.725 8.662 1.00 86.69 192 LYS A CA 1
ATOM 1594 C C . LYS A 1 192 ? -3.944 -13.414 8.586 1.00 86.69 192 LYS A C 1
ATOM 1596 O O . LYS A 1 192 ? -3.260 -13.487 9.595 1.00 86.69 192 LYS A O 1
ATOM 1601 N N . THR A 1 193 ? -3.496 -12.997 7.414 1.00 87.75 193 THR A N 1
ATOM 1602 C CA . THR A 1 193 ? -2.117 -12.611 7.108 1.00 87.75 193 THR A CA 1
ATOM 1603 C C . THR A 1 193 ? -2.116 -11.278 6.365 1.00 87.75 193 THR A C 1
ATOM 1605 O O . THR A 1 193 ? -3.177 -10.786 5.959 1.00 87.75 193 THR A O 1
ATOM 1608 N N . ILE A 1 194 ? -0.938 -10.696 6.150 1.00 90.31 194 ILE A N 1
ATOM 1609 C CA . ILE A 1 194 ? -0.787 -9.478 5.343 1.00 90.31 194 ILE A CA 1
ATOM 1610 C C . ILE A 1 194 ? -1.315 -9.651 3.905 1.00 90.31 194 ILE A C 1
ATOM 1612 O O . ILE A 1 194 ? -1.887 -8.722 3.332 1.00 90.31 194 ILE A O 1
ATOM 1616 N N . ASP A 1 195 ? -1.241 -10.868 3.363 1.00 89.06 195 ASP A N 1
ATOM 1617 C CA . ASP A 1 195 ? -1.753 -11.236 2.035 1.00 89.06 195 ASP A CA 1
ATOM 1618 C C . ASP A 1 195 ? -3.281 -11.251 1.947 1.00 89.06 195 ASP A C 1
ATOM 1620 O O . ASP A 1 195 ? -3.841 -11.234 0.849 1.00 89.06 195 ASP A O 1
ATOM 1624 N N . SER A 1 196 ? -3.960 -11.310 3.098 1.00 90.44 196 SER A N 1
ATOM 1625 C CA . SER A 1 196 ? -5.424 -11.284 3.164 1.00 90.44 196 SER A CA 1
ATOM 1626 C C . SER A 1 196 ? -5.998 -9.911 2.819 1.00 90.44 196 SER A C 1
ATOM 1628 O O . SER A 1 196 ? -7.181 -9.818 2.519 1.00 90.44 196 SER A O 1
ATOM 1630 N N . LEU A 1 197 ? -5.183 -8.857 2.899 1.00 90.94 197 LEU A N 1
ATOM 1631 C CA . LEU A 1 197 ? -5.546 -7.505 2.487 1.00 90.94 197 LEU A CA 1
ATOM 1632 C C . LEU A 1 197 ? -5.141 -7.340 1.020 1.00 90.94 197 LEU A C 1
ATOM 1634 O O . LEU A 1 197 ? -3.961 -7.446 0.705 1.00 90.94 197 LEU A O 1
ATOM 1638 N N . GLY A 1 198 ? -6.079 -7.128 0.106 1.00 89.81 198 GLY A N 1
ATOM 1639 C CA . GLY A 1 198 ? -5.791 -6.952 -1.315 1.00 89.81 198 GLY A CA 1
ATOM 1640 C C . GLY A 1 198 ? -5.293 -5.545 -1.645 1.00 89.81 198 GLY A C 1
ATOM 1641 O O . GLY A 1 198 ? -5.526 -4.593 -0.903 1.00 89.81 198 GLY A O 1
ATOM 1642 N N . MET A 1 199 ? -4.619 -5.400 -2.788 1.00 90.50 199 MET A N 1
ATOM 1643 C CA . MET A 1 199 ? -4.326 -4.074 -3.354 1.00 90.50 199 MET A CA 1
ATOM 1644 C C . MET A 1 199 ? -5.503 -3.516 -4.160 1.00 90.50 199 MET A C 1
ATOM 1646 O O . MET A 1 199 ? -5.692 -2.307 -4.223 1.00 90.50 199 MET A O 1
ATOM 1650 N N . ALA A 1 200 ? -6.290 -4.393 -4.788 1.00 88.44 200 ALA A N 1
ATOM 1651 C CA . ALA A 1 200 ? -7.354 -4.000 -5.704 1.00 88.44 200 ALA A CA 1
ATOM 1652 C C . ALA A 1 200 ? -8.418 -3.152 -4.995 1.00 88.44 200 ALA A C 1
ATOM 1654 O O . ALA A 1 200 ? -9.003 -3.589 -4.006 1.00 88.44 200 ALA A O 1
ATOM 165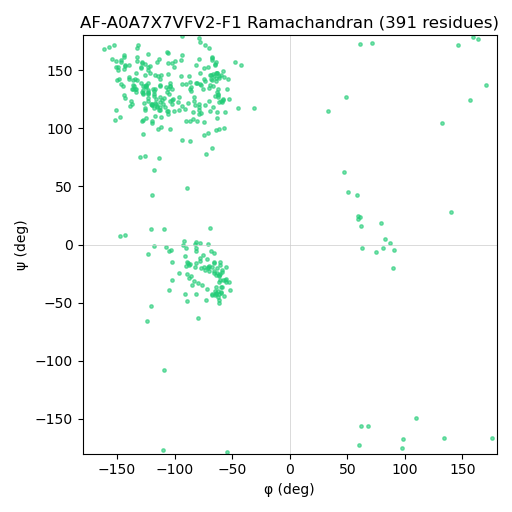5 N N . GLY A 1 201 ? -8.660 -1.941 -5.503 1.00 88.56 201 GLY A N 1
ATOM 1656 C CA . GLY A 1 201 ? -9.627 -1.004 -4.924 1.00 88.56 201 GLY A CA 1
ATOM 1657 C C . GLY A 1 201 ? -9.158 -0.323 -3.631 1.00 88.56 201 GLY A C 1
ATOM 1658 O O . GLY A 1 201 ? -9.812 0.577 -3.122 1.00 88.56 201 GLY A O 1
ATOM 1659 N N . ASN A 1 202 ? -8.013 -0.716 -3.083 1.00 93.38 202 ASN A N 1
ATOM 1660 C CA . ASN A 1 202 ? -7.548 -0.236 -1.794 1.00 93.38 202 ASN A CA 1
ATOM 1661 C C . ASN A 1 202 ? -6.403 0.771 -1.943 1.00 93.38 202 ASN A C 1
ATOM 1663 O O . ASN A 1 202 ? -5.619 0.728 -2.888 1.00 93.38 202 ASN A O 1
ATOM 1667 N N . ARG A 1 203 ? -6.238 1.625 -0.929 1.00 95.00 203 ARG A N 1
ATOM 1668 C CA . ARG A 1 203 ? -5.058 2.481 -0.767 1.00 95.00 203 ARG A CA 1
ATOM 1669 C C . ARG A 1 203 ? -4.403 2.230 0.580 1.00 95.00 203 ARG A C 1
ATOM 1671 O O . ARG A 1 203 ? -5.059 2.327 1.624 1.00 95.00 203 ARG A O 1
ATOM 1678 N N . GLY A 1 204 ? -3.099 1.990 0.572 1.00 96.69 204 GLY A N 1
ATOM 1679 C CA . GLY A 1 204 ? -2.386 1.748 1.811 1.00 96.69 204 GLY A CA 1
ATOM 1680 C C . GLY A 1 204 ? -0.923 1.390 1.651 1.00 96.69 204 GLY A C 1
ATOM 1681 O O . GLY A 1 204 ? -0.315 1.555 0.595 1.00 96.69 204 GLY A O 1
ATOM 1682 N N . PHE A 1 205 ? -0.384 0.900 2.758 1.00 96.88 205 PHE A N 1
ATOM 1683 C CA . PHE A 1 205 ? 0.972 0.406 2.870 1.00 96.88 205 PHE A CA 1
ATOM 1684 C C . PHE A 1 205 ? 0.974 -1.044 3.327 1.00 96.88 205 PHE A C 1
ATOM 1686 O O . PHE A 1 205 ? 0.126 -1.453 4.125 1.00 96.88 205 PHE A O 1
ATOM 1693 N N . LYS A 1 206 ? 1.966 -1.790 2.863 1.00 95.44 206 LYS A N 1
ATOM 1694 C CA . LYS A 1 206 ? 2.323 -3.115 3.350 1.00 95.44 206 LYS A CA 1
ATOM 1695 C C . LYS A 1 206 ? 3.829 -3.177 3.538 1.00 95.44 206 LYS A C 1
ATOM 1697 O O . LYS A 1 206 ? 4.577 -2.814 2.636 1.00 95.44 206 LYS A O 1
ATOM 1702 N N . PHE A 1 207 ? 4.233 -3.665 4.697 1.00 94.25 207 PHE A N 1
ATOM 1703 C CA . PHE A 1 207 ? 5.620 -3.847 5.080 1.00 94.25 207 PHE A CA 1
ATOM 1704 C C . PHE A 1 207 ? 5.795 -5.298 5.493 1.00 94.25 207 PHE A C 1
ATOM 1706 O O . PHE A 1 207 ? 5.154 -5.775 6.438 1.00 94.25 207 PHE A O 1
ATOM 1713 N N . TYR A 1 208 ? 6.642 -5.996 4.753 1.00 90.19 208 TYR A N 1
ATOM 1714 C CA . TYR A 1 208 ? 6.935 -7.401 4.965 1.00 90.19 208 TYR A CA 1
ATOM 1715 C C . TYR A 1 208 ? 8.208 -7.495 5.799 1.00 90.19 208 TYR A C 1
ATOM 1717 O O . TYR A 1 208 ? 9.231 -6.889 5.496 1.00 90.19 208 TYR A O 1
ATOM 1725 N N . SER A 1 209 ? 8.153 -8.230 6.897 1.00 87.88 209 SER A N 1
ATOM 1726 C CA . SER A 1 209 ? 9.279 -8.386 7.808 1.00 87.88 209 SER A CA 1
ATOM 1727 C C . SER A 1 209 ? 10.310 -9.387 7.270 1.00 87.88 209 SER A C 1
ATOM 1729 O O . SER A 1 209 ? 10.116 -10.001 6.224 1.00 87.88 209 SER A O 1
ATOM 1731 N N . GLN A 1 210 ? 11.445 -9.531 7.963 1.00 82.75 210 GLN A N 1
ATOM 1732 C CA . GLN A 1 210 ? 12.525 -10.447 7.563 1.00 82.75 210 GLN A CA 1
ATOM 1733 C C . GLN A 1 210 ? 12.091 -11.917 7.508 1.00 82.75 210 GLN A C 1
ATOM 1735 O O . GLN A 1 210 ? 12.625 -12.690 6.716 1.00 82.75 210 GLN A O 1
ATOM 1740 N N . GLU A 1 211 ? 11.140 -12.292 8.352 1.00 80.00 211 GLU A N 1
ATOM 1741 C CA . GLU A 1 211 ? 10.515 -13.606 8.370 1.00 80.00 211 GLU A CA 1
ATOM 1742 C C . GLU A 1 211 ? 9.038 -13.341 8.117 1.00 80.00 211 GLU A C 1
ATOM 1744 O O . GLU A 1 211 ? 8.387 -12.805 8.992 1.00 80.00 211 GLU A O 1
ATOM 1749 N N . THR A 1 212 ? 8.510 -13.611 6.929 1.00 79.69 212 THR A N 1
ATOM 1750 C CA . THR A 1 212 ? 7.099 -13.338 6.607 1.00 79.69 212 THR A CA 1
ATOM 1751 C C . THR A 1 212 ? 6.375 -14.646 6.308 1.00 79.69 212 THR A C 1
ATOM 1753 O O . THR A 1 212 ? 6.967 -15.566 5.747 1.00 79.69 212 THR A O 1
ATOM 1756 N N . GLU A 1 213 ? 5.091 -14.742 6.671 1.00 79.44 213 GLU A N 1
ATOM 1757 C CA . GLU A 1 213 ? 4.210 -15.827 6.201 1.00 79.44 213 GLU A CA 1
ATOM 1758 C C . GLU A 1 213 ? 3.629 -15.542 4.805 1.00 79.44 213 GLU A C 1
ATOM 1760 O O . GLU A 1 213 ? 2.820 -16.327 4.299 1.00 79.44 213 GLU A O 1
ATOM 1765 N N . SER A 1 214 ? 3.982 -14.401 4.201 1.00 81.69 214 SER A N 1
ATOM 1766 C CA . SER A 1 214 ? 3.517 -14.043 2.869 1.00 81.69 214 SER A CA 1
ATOM 1767 C C . SER A 1 214 ? 4.007 -15.050 1.837 1.00 81.69 214 SER A C 1
ATOM 1769 O O . SER A 1 214 ? 5.184 -15.398 1.791 1.00 81.69 214 SER A O 1
ATOM 1771 N N . LYS A 1 215 ? 3.085 -15.470 0.971 1.00 79.00 215 LYS A N 1
ATOM 1772 C CA . LYS A 1 215 ? 3.374 -16.253 -0.241 1.00 79.00 215 LYS A CA 1
ATOM 1773 C C . LYS A 1 215 ? 3.178 -15.430 -1.510 1.00 79.00 215 LYS A C 1
ATOM 1775 O O . LYS A 1 215 ? 3.011 -15.988 -2.591 1.00 79.00 215 LYS A O 1
ATOM 1780 N N . LYS A 1 216 ? 3.068 -14.109 -1.351 1.00 82.19 216 LYS A N 1
ATOM 1781 C CA . LYS A 1 216 ? 2.818 -13.145 -2.427 1.00 82.19 216 LYS A CA 1
ATOM 1782 C C . LYS A 1 216 ? 3.891 -12.066 -2.511 1.00 82.19 216 LYS A C 1
ATOM 1784 O O . LYS A 1 216 ? 3.883 -11.278 -3.456 1.00 82.19 216 LYS A O 1
ATOM 1789 N N . ALA A 1 217 ? 4.802 -12.007 -1.547 1.00 84.69 217 ALA A N 1
ATOM 1790 C CA . ALA A 1 217 ? 5.872 -11.030 -1.501 1.00 84.69 217 ALA A CA 1
ATOM 1791 C C . ALA A 1 217 ? 7.117 -11.592 -0.821 1.00 84.69 217 ALA A C 1
ATOM 1793 O O . ALA A 1 217 ? 7.040 -12.453 0.054 1.00 84.69 217 ALA A O 1
ATOM 1794 N N . HIS A 1 218 ? 8.269 -11.049 -1.205 1.00 82.56 218 HIS A N 1
ATOM 1795 C CA . HIS A 1 218 ? 9.522 -11.342 -0.532 1.00 82.56 218 HIS A CA 1
ATOM 1796 C C . HIS A 1 218 ? 9.583 -10.711 0.869 1.00 82.56 218 HIS A C 1
ATOM 1798 O O . HIS A 1 218 ? 8.969 -9.664 1.108 1.00 82.56 218 HIS A O 1
ATOM 1804 N N . PRO A 1 219 ? 10.359 -11.308 1.794 1.00 83.38 219 PRO A N 1
ATOM 1805 C CA . PRO A 1 219 ? 10.681 -10.665 3.060 1.00 83.38 219 PRO A CA 1
ATOM 1806 C C . PRO A 1 219 ? 11.373 -9.316 2.840 1.00 83.38 219 PRO A C 1
ATOM 1808 O O . PRO A 1 219 ? 12.146 -9.170 1.895 1.00 83.38 219 PRO A O 1
ATOM 1811 N N . LEU A 1 220 ? 11.171 -8.362 3.753 1.00 87.19 220 LEU A N 1
ATOM 1812 C CA . LEU A 1 220 ? 11.736 -7.001 3.673 1.00 87.19 220 LEU A CA 1
ATOM 1813 C C . LEU A 1 220 ? 11.290 -6.194 2.446 1.00 87.19 220 LEU A C 1
ATOM 1815 O O . LEU A 1 220 ? 11.988 -5.271 2.025 1.00 87.19 220 LEU A O 1
ATOM 1819 N N . ARG A 1 221 ? 10.140 -6.537 1.864 1.00 90.75 221 ARG A N 1
ATOM 1820 C CA . ARG A 1 221 ? 9.494 -5.694 0.868 1.00 90.75 221 ARG A CA 1
ATOM 1821 C C . ARG A 1 221 ? 8.722 -4.570 1.549 1.00 90.75 221 ARG A C 1
ATOM 1823 O O . ARG A 1 221 ? 7.966 -4.810 2.490 1.00 90.75 221 ARG A O 1
ATOM 1830 N N . ASP A 1 222 ? 8.813 -3.385 0.965 1.00 94.38 222 ASP A N 1
ATOM 1831 C CA . ASP A 1 222 ? 7.979 -2.246 1.325 1.00 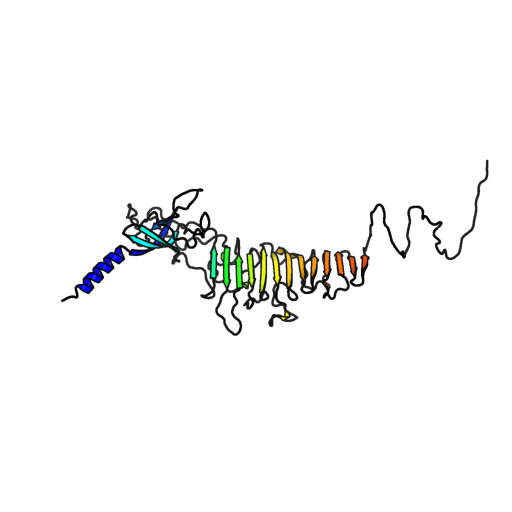94.38 222 ASP A CA 1
ATOM 1832 C C . ASP A 1 222 ? 7.138 -1.851 0.117 1.00 94.38 222 ASP A C 1
ATOM 1834 O O . ASP A 1 222 ? 7.634 -1.749 -1.008 1.00 94.38 222 ASP A O 1
ATOM 1838 N N . LEU A 1 223 ? 5.842 -1.660 0.341 1.00 95.50 223 LEU A N 1
ATOM 1839 C CA . LEU A 1 223 ? 4.881 -1.436 -0.724 1.00 95.50 223 LEU A CA 1
ATOM 1840 C C . LEU A 1 223 ? 3.887 -0.355 -0.323 1.00 95.50 223 LEU A C 1
ATOM 1842 O O . LEU A 1 223 ? 3.106 -0.527 0.612 1.00 95.50 223 LEU A O 1
ATOM 1846 N N . PHE A 1 224 ? 3.866 0.727 -1.088 1.00 96.62 224 PHE A N 1
ATOM 1847 C CA . PHE A 1 224 ? 2.769 1.683 -1.111 1.00 96.62 224 PHE A CA 1
ATOM 1848 C C . PHE A 1 224 ? 1.921 1.433 -2.354 1.00 96.62 224 PHE A C 1
ATOM 1850 O O . PHE A 1 224 ? 2.459 1.302 -3.448 1.00 96.62 224 PHE A O 1
ATOM 1857 N N . PHE A 1 225 ? 0.602 1.390 -2.212 1.00 95.25 225 PHE A N 1
ATOM 1858 C CA . PHE A 1 225 ? -0.308 1.131 -3.325 1.00 95.25 225 PHE A CA 1
ATOM 1859 C C . PHE A 1 225 ? -1.548 2.016 -3.242 1.00 95.25 225 PHE A C 1
ATOM 1861 O O . PHE A 1 225 ? -1.950 2.484 -2.170 1.00 95.25 225 PHE A O 1
ATOM 1868 N N . ASN A 1 226 ? -2.145 2.249 -4.404 1.00 94.44 226 ASN A N 1
ATOM 1869 C CA . ASN A 1 226 ? -3.322 3.082 -4.572 1.00 94.44 226 ASN A CA 1
ATOM 1870 C C . ASN A 1 226 ? -4.472 2.307 -5.230 1.00 94.44 226 ASN A C 1
ATOM 1872 O O . ASN A 1 226 ? -4.254 1.282 -5.872 1.00 94.44 226 ASN A O 1
ATOM 1876 N N . GLU A 1 227 ? -5.683 2.860 -5.136 1.00 92.50 227 GLU A N 1
ATOM 1877 C CA . GLU A 1 227 ? -6.925 2.253 -5.632 1.00 92.50 227 GLU A CA 1
ATOM 1878 C C . GLU A 1 227 ? -6.867 1.882 -7.125 1.00 92.50 227 GLU A C 1
ATOM 1880 O O . GLU A 1 227 ? -7.425 0.865 -7.534 1.00 92.50 227 GLU A O 1
ATOM 1885 N N . SER A 1 228 ? -6.121 2.652 -7.928 1.00 91.75 228 SER A N 1
ATOM 1886 C CA . SER A 1 228 ? -5.897 2.390 -9.358 1.00 91.75 228 SER A CA 1
ATOM 1887 C C . SER A 1 228 ? -5.047 1.146 -9.646 1.00 91.75 228 SER A C 1
ATOM 1889 O O . SER A 1 228 ? -4.831 0.810 -10.804 1.00 91.75 228 SER A O 1
ATOM 1891 N N . GLY A 1 229 ? -4.500 0.484 -8.625 1.00 91.94 229 GLY A N 1
ATOM 1892 C CA . GLY A 1 229 ? -3.504 -0.578 -8.769 1.00 91.94 229 GLY A CA 1
ATOM 1893 C C . GLY A 1 229 ? -2.076 -0.068 -8.976 1.00 91.94 229 GLY A C 1
ATOM 1894 O O . GLY A 1 229 ? -1.154 -0.876 -9.022 1.00 91.94 229 GLY A O 1
ATOM 1895 N N . SER A 1 230 ? -1.873 1.251 -9.075 1.00 95.12 230 SER A N 1
ATOM 1896 C CA . SER A 1 230 ? -0.534 1.846 -9.112 1.00 95.12 230 SER A CA 1
ATOM 1897 C C . SER A 1 230 ? 0.178 1.621 -7.780 1.00 95.12 230 SER A C 1
ATOM 1899 O O . SER A 1 230 ? -0.454 1.688 -6.719 1.00 95.12 230 SER A O 1
ATOM 1901 N N . TYR A 1 231 ? 1.493 1.420 -7.817 1.00 95.81 231 TYR A N 1
ATOM 1902 C CA . TYR A 1 231 ? 2.274 1.164 -6.611 1.00 95.81 231 TYR A CA 1
ATOM 1903 C C . TYR A 1 231 ? 3.690 1.732 -6.661 1.00 95.81 231 TYR A C 1
ATOM 1905 O O . TYR A 1 231 ? 4.259 1.963 -7.725 1.00 95.81 231 TYR A O 1
ATOM 1913 N N . TRP A 1 232 ? 4.266 1.922 -5.478 1.00 96.50 232 TRP A N 1
ATOM 1914 C CA . TRP A 1 232 ? 5.692 2.108 -5.262 1.00 96.50 232 TRP A CA 1
ATOM 1915 C C . TRP A 1 232 ? 6.200 0.957 -4.404 1.00 96.50 232 TRP A C 1
ATOM 1917 O O . TRP A 1 232 ? 5.696 0.726 -3.304 1.00 96.50 232 TRP A O 1
ATOM 1927 N N . LEU A 1 233 ? 7.167 0.223 -4.935 1.00 94.81 233 LEU A N 1
ATOM 1928 C CA . LEU A 1 233 ? 7.710 -0.983 -4.341 1.00 94.81 233 LEU A CA 1
ATOM 1929 C C . LEU A 1 233 ? 9.217 -0.850 -4.148 1.00 94.81 233 LEU A C 1
ATOM 1931 O O . LEU A 1 233 ? 9.919 -0.385 -5.047 1.00 94.81 233 LEU A O 1
ATOM 1935 N N . PHE A 1 234 ? 9.694 -1.335 -3.008 1.00 94.06 234 PHE A N 1
ATOM 1936 C CA . PHE A 1 234 ? 11.103 -1.537 -2.700 1.00 94.06 234 PHE A CA 1
ATOM 1937 C C . PHE A 1 234 ? 11.324 -2.984 -2.290 1.00 94.06 234 PHE A C 1
ATOM 1939 O O . PHE A 1 234 ? 10.552 -3.525 -1.498 1.00 94.06 234 PHE A O 1
ATOM 1946 N N . ASP A 1 235 ? 12.381 -3.596 -2.814 1.00 89.06 235 ASP A N 1
ATOM 1947 C CA . ASP A 1 235 ? 12.732 -4.977 -2.522 1.00 89.06 235 ASP A CA 1
ATOM 1948 C C . ASP A 1 235 ? 14.186 -5.113 -2.062 1.00 89.06 235 ASP A C 1
ATOM 1950 O O . ASP A 1 235 ? 15.133 -4.638 -2.703 1.00 89.06 235 ASP A O 1
ATOM 1954 N N . ALA A 1 236 ? 14.366 -5.797 -0.936 1.00 82.88 236 ALA A N 1
ATOM 1955 C CA . ALA A 1 236 ? 15.670 -6.056 -0.334 1.00 82.88 236 ALA A CA 1
ATOM 1956 C C . ALA A 1 236 ? 16.112 -7.522 -0.479 1.00 82.88 236 ALA A C 1
ATOM 1958 O O . ALA A 1 236 ? 17.218 -7.877 -0.056 1.00 82.88 236 ALA A O 1
ATOM 1959 N N . LYS A 1 237 ? 15.271 -8.377 -1.071 1.00 76.69 237 LYS A N 1
ATOM 1960 C CA . LYS A 1 237 ? 15.513 -9.811 -1.250 1.00 76.69 237 LYS A CA 1
ATOM 1961 C C . LYS A 1 237 ? 15.286 -10.219 -2.700 1.00 76.69 237 LYS A C 1
ATOM 1963 O O . LYS A 1 237 ? 14.525 -9.589 -3.420 1.00 76.69 237 LYS A O 1
ATOM 1968 N N . CYS A 1 238 ? 15.982 -11.267 -3.130 1.00 70.44 238 CYS A N 1
ATOM 1969 C CA . CYS A 1 238 ? 15.839 -11.808 -4.478 1.00 70.44 238 CYS A CA 1
ATOM 1970 C C . CYS A 1 238 ? 15.050 -13.122 -4.483 1.00 70.44 238 CYS A C 1
ATOM 1972 O O . CYS A 1 238 ? 14.922 -13.780 -3.452 1.00 70.44 238 CYS A O 1
ATOM 1974 N N . CYS A 1 239 ? 14.590 -13.558 -5.660 1.00 65.31 239 CYS A N 1
ATOM 1975 C CA . CYS A 1 239 ? 13.954 -14.870 -5.820 1.00 65.31 239 CYS A CA 1
ATOM 1976 C C . CYS A 1 239 ? 14.812 -16.016 -5.257 1.00 65.31 239 CYS A C 1
ATOM 1978 O O . CYS A 1 239 ? 14.281 -16.891 -4.587 1.00 65.31 239 CYS A O 1
ATOM 1980 N N . ALA A 1 240 ? 16.136 -15.978 -5.440 1.00 63.84 240 ALA A N 1
ATOM 1981 C CA . ALA A 1 240 ? 17.038 -17.004 -4.910 1.00 63.84 240 ALA A CA 1
ATOM 1982 C C . ALA A 1 240 ? 17.142 -17.012 -3.370 1.00 63.84 240 ALA A C 1
ATOM 1984 O O . ALA A 1 240 ? 17.553 -18.014 -2.792 1.00 63.84 240 ALA A O 1
ATOM 1985 N N . ASP A 1 241 ? 16.760 -15.920 -2.695 1.00 67.06 241 ASP A N 1
ATOM 1986 C CA . ASP A 1 241 ? 16.707 -15.858 -1.230 1.00 67.06 241 ASP A CA 1
ATOM 1987 C C . ASP A 1 241 ? 15.458 -16.548 -0.660 1.00 67.06 241 ASP A C 1
ATOM 1989 O O . ASP A 1 241 ? 15.364 -16.740 0.554 1.00 67.06 241 ASP A O 1
ATOM 1993 N N . CYS A 1 242 ? 14.485 -16.899 -1.504 1.00 63.53 242 CYS A N 1
ATOM 1994 C CA . CYS A 1 242 ? 13.291 -17.609 -1.084 1.00 63.53 242 CYS A CA 1
ATOM 1995 C C . CYS A 1 242 ? 13.356 -19.061 -1.559 1.00 63.53 242 CYS A C 1
ATOM 1997 O O . CYS A 1 242 ? 13.292 -19.345 -2.749 1.00 63.53 242 CYS A O 1
ATOM 1999 N N . SER A 1 243 ? 13.421 -19.997 -0.612 1.00 62.34 243 SER A N 1
ATOM 2000 C CA . SER A 1 243 ? 13.421 -21.439 -0.894 1.00 62.34 243 SER A CA 1
ATOM 2001 C C . SER A 1 243 ? 12.180 -21.921 -1.654 1.00 62.34 243 SER A C 1
ATOM 2003 O O . SER A 1 243 ? 12.211 -22.985 -2.263 1.00 62.34 243 SER A O 1
ATOM 2005 N N . GLU A 1 244 ? 11.078 -21.168 -1.586 1.00 61.09 244 GLU A N 1
ATOM 2006 C CA . GLU A 1 244 ? 9.823 -21.461 -2.292 1.00 61.09 244 GLU A CA 1
ATOM 2007 C C . GLU A 1 244 ? 9.791 -20.875 -3.711 1.00 61.09 244 GLU A C 1
ATOM 2009 O O . GLU A 1 244 ? 8.981 -21.293 -4.538 1.00 61.09 244 GLU A O 1
ATOM 2014 N N . CYS A 1 245 ? 10.670 -19.917 -4.004 1.00 56.12 245 CYS A N 1
ATOM 2015 C CA . CYS A 1 245 ? 10.835 -19.374 -5.338 1.00 56.12 245 CYS A CA 1
ATOM 2016 C C . CYS A 1 245 ? 11.648 -20.369 -6.175 1.00 56.12 245 CYS A C 1
ATOM 2018 O O . CYS A 1 245 ? 12.829 -20.608 -5.934 1.00 56.12 245 CYS A O 1
ATOM 2020 N N . THR A 1 246 ? 11.003 -20.948 -7.183 1.00 55.75 246 THR A N 1
ATOM 2021 C CA . THR A 1 246 ? 11.673 -21.784 -8.188 1.00 55.75 246 THR A CA 1
ATOM 2022 C C . THR A 1 246 ? 11.856 -20.970 -9.465 1.00 55.75 246 THR A C 1
ATOM 2024 O O . THR A 1 246 ? 11.095 -20.035 -9.710 1.00 55.75 246 THR A O 1
ATOM 2027 N N . GLU A 1 247 ? 12.823 -21.331 -10.312 1.00 44.06 247 GLU A N 1
ATOM 2028 C CA . GLU A 1 247 ? 13.066 -20.651 -11.602 1.00 44.06 247 GLU A CA 1
ATOM 2029 C C . GLU A 1 247 ? 11.825 -20.601 -12.515 1.00 44.06 247 GLU A C 1
ATOM 2031 O O . GLU A 1 247 ? 11.750 -19.770 -13.414 1.00 44.06 247 GLU A O 1
ATOM 2036 N N . SER A 1 248 ? 10.835 -21.468 -12.275 1.00 48.84 248 SER A N 1
ATOM 2037 C CA . SER A 1 248 ? 9.599 -21.571 -13.056 1.00 48.84 248 SER A CA 1
ATOM 2038 C C . SER A 1 248 ? 8.369 -20.929 -12.404 1.00 48.84 248 SER A C 1
ATOM 2040 O O . SER A 1 248 ? 7.389 -20.707 -13.104 1.00 48.84 248 SER A O 1
ATOM 2042 N N . ASN A 1 249 ? 8.395 -20.608 -11.104 1.00 55.50 249 ASN A N 1
ATOM 2043 C CA . ASN A 1 249 ? 7.290 -19.963 -10.389 1.00 55.50 249 ASN A CA 1
ATOM 2044 C C . ASN A 1 249 ? 7.845 -19.055 -9.285 1.00 55.50 249 ASN A C 1
ATOM 2046 O O . ASN A 1 249 ? 8.363 -19.530 -8.269 1.00 55.50 249 ASN A O 1
ATOM 2050 N N . CYS A 1 250 ? 7.710 -17.743 -9.483 1.00 60.25 250 CYS A N 1
ATOM 2051 C CA . CYS A 1 250 ? 8.041 -16.760 -8.463 1.00 60.25 250 CYS A CA 1
ATOM 2052 C C . CYS A 1 250 ? 7.011 -16.826 -7.322 1.00 60.25 250 CYS A C 1
ATOM 2054 O O . CYS A 1 250 ? 5.804 -16.847 -7.542 1.00 60.25 250 CYS A O 1
ATOM 2056 N N . CYS A 1 251 ? 7.508 -16.810 -6.093 1.00 67.62 251 CYS A N 1
ATOM 2057 C CA . CYS A 1 251 ? 6.765 -16.693 -4.843 1.00 67.62 251 CYS A CA 1
ATOM 2058 C C . CYS A 1 251 ? 6.172 -15.284 -4.619 1.00 67.62 251 CYS A C 1
ATOM 2060 O O . CYS A 1 251 ? 5.538 -15.024 -3.599 1.00 67.62 251 CYS A O 1
ATOM 2062 N N . SER A 1 252 ? 6.386 -14.357 -5.555 1.00 76.75 252 SER A N 1
ATOM 2063 C CA . SER A 1 252 ? 5.880 -12.991 -5.507 1.00 76.75 252 SER A CA 1
ATOM 2064 C C . SER A 1 252 ? 4.837 -12.750 -6.595 1.00 76.75 252 SER A C 1
ATOM 2066 O O . SER A 1 252 ? 5.045 -13.108 -7.751 1.00 76.75 252 SER A O 1
ATOM 2068 N N . GLU A 1 253 ? 3.740 -12.071 -6.246 1.00 79.56 253 GLU A N 1
ATOM 2069 C CA . GLU A 1 253 ? 2.722 -11.642 -7.218 1.00 79.56 253 GLU A CA 1
ATOM 2070 C C . GLU A 1 253 ? 3.219 -10.499 -8.123 1.00 79.56 253 GLU A C 1
ATOM 2072 O O . GLU A 1 253 ? 2.690 -10.285 -9.210 1.00 79.56 253 GLU A O 1
ATOM 2077 N N . LEU A 1 254 ? 4.258 -9.784 -7.677 1.00 81.81 254 LEU A N 1
ATOM 2078 C CA . LEU A 1 254 ? 4.958 -8.743 -8.428 1.00 81.81 254 LEU A CA 1
ATOM 2079 C C . LEU A 1 254 ? 6.375 -9.224 -8.745 1.00 81.81 254 LEU A C 1
ATOM 2081 O O . LEU A 1 254 ? 7.150 -9.496 -7.826 1.00 81.81 254 LEU A O 1
ATOM 2085 N N . PHE A 1 255 ? 6.722 -9.344 -10.023 1.00 75.25 255 PHE A N 1
ATOM 2086 C CA . PHE A 1 255 ? 8.052 -9.801 -10.421 1.00 75.25 255 PHE A CA 1
ATOM 2087 C C . PHE A 1 255 ? 9.135 -8.799 -9.990 1.00 75.25 255 PHE A C 1
ATOM 2089 O O . PHE A 1 255 ? 9.048 -7.611 -10.305 1.00 75.25 255 PHE A O 1
ATOM 2096 N N . THR A 1 256 ? 10.163 -9.285 -9.292 1.00 78.44 256 THR A N 1
ATOM 2097 C CA . THR A 1 256 ? 11.370 -8.528 -8.937 1.00 78.44 256 THR A CA 1
ATOM 2098 C C . THR A 1 256 ? 12.602 -9.419 -9.099 1.00 78.44 256 THR A C 1
ATOM 2100 O O . THR A 1 256 ? 12.563 -10.629 -8.858 1.00 78.44 256 THR A O 1
ATOM 2103 N N . LYS A 1 257 ? 13.720 -8.830 -9.534 1.00 74.62 257 LYS A N 1
ATOM 2104 C CA . LYS A 1 257 ? 15.004 -9.524 -9.707 1.00 74.62 257 LYS A CA 1
ATOM 2105 C C . LYS A 1 257 ? 16.021 -8.898 -8.762 1.00 74.62 257 LYS A C 1
ATOM 2107 O O . LYS A 1 257 ? 16.127 -7.680 -8.732 1.00 74.62 257 LYS A O 1
ATOM 2112 N N . GLY A 1 258 ? 16.780 -9.733 -8.046 1.00 75.94 258 GLY A N 1
ATOM 2113 C CA . GLY A 1 258 ? 17.903 -9.345 -7.175 1.00 75.94 258 GLY A CA 1
ATOM 2114 C C . GLY A 1 258 ? 17.556 -8.392 -6.014 1.00 75.94 258 GLY A C 1
ATOM 2115 O O . GLY A 1 258 ? 16.394 -8.144 -5.722 1.00 75.94 258 GLY A O 1
ATOM 2116 N N . ARG A 1 259 ? 18.581 -7.903 -5.304 1.00 84.44 259 ARG A N 1
ATOM 2117 C CA . ARG A 1 259 ? 18.441 -7.016 -4.129 1.00 84.44 259 ARG A CA 1
ATOM 2118 C C . ARG A 1 259 ? 18.700 -5.553 -4.497 1.00 84.44 259 ARG A C 1
ATOM 2120 O O . ARG A 1 259 ? 19.490 -5.296 -5.394 1.00 84.44 259 ARG A O 1
ATOM 2127 N N . GLY A 1 260 ? 18.111 -4.602 -3.767 1.00 83.50 260 GLY A N 1
ATOM 2128 C CA . GLY A 1 260 ? 18.267 -3.167 -4.066 1.00 83.50 260 GLY A CA 1
ATOM 2129 C C . GLY A 1 260 ? 17.370 -2.694 -5.213 1.00 83.50 260 GLY A C 1
ATOM 2130 O O . GLY A 1 260 ? 17.611 -1.649 -5.814 1.00 83.50 260 GLY A O 1
ATOM 2131 N N . PHE A 1 261 ? 16.340 -3.482 -5.517 1.00 90.19 261 PHE A N 1
ATOM 2132 C CA . PHE A 1 261 ? 15.369 -3.218 -6.562 1.00 90.19 261 PHE A CA 1
ATOM 2133 C C . PHE A 1 261 ? 14.300 -2.244 -6.061 1.00 90.19 261 PHE A C 1
ATOM 2135 O O . PHE A 1 261 ? 13.791 -2.391 -4.948 1.00 90.19 261 PHE A O 1
ATOM 2142 N N . TRP A 1 262 ? 13.888 -1.295 -6.899 1.00 94.12 262 TRP A N 1
ATOM 2143 C CA . TRP A 1 262 ? 12.665 -0.532 -6.652 1.00 94.12 262 TRP A CA 1
ATOM 2144 C C . TRP A 1 262 ? 11.912 -0.238 -7.945 1.00 94.12 262 TRP A C 1
ATOM 2146 O O . TRP A 1 262 ? 12.479 -0.224 -9.037 1.00 94.12 262 TRP A O 1
ATOM 2156 N N . THR A 1 263 ? 10.602 -0.035 -7.832 1.00 94.31 263 THR A N 1
ATOM 2157 C CA . THR A 1 263 ? 9.722 0.264 -8.967 1.00 94.31 263 THR A CA 1
ATOM 2158 C C . THR A 1 263 ? 8.617 1.225 -8.565 1.00 94.31 263 THR A C 1
ATOM 2160 O O . THR A 1 263 ? 7.964 1.033 -7.543 1.00 94.31 263 THR A O 1
ATOM 2163 N N . ILE A 1 264 ? 8.362 2.214 -9.415 1.00 96.75 264 ILE A N 1
ATOM 2164 C CA . ILE A 1 264 ? 7.136 3.009 -9.429 1.00 96.75 264 ILE A CA 1
ATOM 2165 C C . ILE A 1 264 ? 6.321 2.547 -10.635 1.00 96.75 264 ILE A C 1
ATOM 2167 O O . ILE A 1 264 ? 6.750 2.718 -11.773 1.00 96.75 264 ILE A O 1
ATOM 2171 N N . GLN A 1 265 ? 5.155 1.964 -10.386 1.00 96.06 265 GLN A N 1
ATOM 2172 C CA . GLN A 1 265 ? 4.286 1.370 -11.394 1.00 96.06 265 GLN A CA 1
ATOM 2173 C C . GLN A 1 265 ? 3.005 2.187 -11.554 1.00 96.06 265 GLN A C 1
ATOM 2175 O O . GLN A 1 265 ? 2.255 2.380 -10.594 1.00 96.06 265 GLN A O 1
ATOM 2180 N N . GLY A 1 266 ? 2.717 2.615 -12.782 1.00 96.00 266 GLY A N 1
ATOM 2181 C CA . GLY A 1 266 ? 1.416 3.149 -13.166 1.00 96.00 266 GLY A CA 1
ATOM 2182 C C . GLY A 1 266 ? 0.461 2.035 -13.591 1.00 96.00 266 GLY A C 1
ATOM 2183 O O . GLY A 1 266 ? 0.863 1.101 -14.287 1.00 96.00 266 GLY A O 1
ATOM 2184 N N . ALA A 1 267 ? -0.808 2.137 -13.202 1.00 95.06 267 ALA A N 1
ATOM 2185 C CA . ALA A 1 267 ? -1.847 1.188 -13.585 1.00 95.06 267 ALA A CA 1
ATOM 2186 C C . ALA A 1 267 ? -3.237 1.845 -13.645 1.00 95.06 267 ALA A C 1
ATOM 2188 O O . ALA A 1 267 ? -3.474 2.882 -13.017 1.00 95.06 267 ALA A O 1
ATOM 2189 N N . LEU A 1 268 ? -4.151 1.225 -14.400 1.00 93.19 268 LEU A N 1
ATOM 2190 C CA . LEU A 1 268 ? -5.593 1.518 -14.359 1.00 93.19 268 LEU A CA 1
ATOM 2191 C C . LEU A 1 268 ? -6.357 0.545 -13.449 1.00 93.19 268 LEU A C 1
ATOM 2193 O O . LEU A 1 268 ? -7.437 0.867 -12.960 1.00 93.19 268 LEU A O 1
ATOM 2197 N N . SER A 1 269 ? -5.801 -0.649 -13.240 1.00 91.00 269 SER A N 1
ATOM 2198 C CA . SER A 1 269 ? -6.244 -1.627 -12.246 1.00 91.00 269 SER A CA 1
ATOM 2199 C C . SER A 1 269 ? -5.083 -2.559 -11.899 1.00 91.00 269 SER A C 1
ATOM 2201 O O . SER A 1 269 ? -4.084 -2.598 -12.614 1.00 91.00 269 SER A O 1
ATOM 2203 N N . THR A 1 270 ? -5.223 -3.395 -10.869 1.00 86.44 270 THR A N 1
ATOM 2204 C CA . THR A 1 270 ? -4.214 -4.424 -10.540 1.00 86.44 270 THR A CA 1
ATOM 2205 C C . THR A 1 270 ? -3.983 -5.450 -11.657 1.00 86.44 270 THR A C 1
ATOM 2207 O O . THR A 1 270 ? -3.003 -6.182 -11.607 1.00 86.44 270 THR A O 1
ATOM 2210 N N . SER A 1 271 ? -4.876 -5.521 -12.649 1.00 87.75 271 SER A N 1
ATOM 2211 C CA . SER A 1 271 ? -4.757 -6.369 -13.843 1.00 87.75 271 SER A CA 1
ATOM 2212 C C . SER A 1 271 ? -4.377 -5.604 -15.117 1.00 87.75 271 SER A C 1
ATOM 2214 O O . SER A 1 271 ? -4.192 -6.228 -16.154 1.00 87.75 271 SER A O 1
ATOM 2216 N N . ASP A 1 272 ? -4.298 -4.271 -15.067 1.00 91.56 272 ASP A N 1
ATOM 2217 C CA . ASP A 1 272 ? -4.012 -3.417 -16.226 1.00 91.56 272 ASP A CA 1
ATOM 2218 C C . ASP A 1 272 ? -2.880 -2.437 -15.893 1.00 91.56 272 ASP A C 1
ATOM 2220 O O . ASP A 1 272 ? -3.101 -1.249 -15.614 1.00 91.56 272 ASP A O 1
ATOM 2224 N N . LEU A 1 273 ? -1.664 -2.986 -15.864 1.00 92.94 273 LEU A N 1
ATOM 2225 C CA . LEU A 1 273 ? -0.422 -2.245 -15.669 1.00 92.94 273 LEU A CA 1
ATOM 2226 C C . LEU A 1 273 ? -0.078 -1.465 -16.944 1.00 92.94 273 LEU A C 1
ATOM 2228 O O . LEU A 1 273 ? -0.294 -1.944 -18.056 1.00 92.94 273 LEU A O 1
ATOM 2232 N N . LYS A 1 274 ? 0.425 -0.239 -16.780 1.00 93.94 274 LYS A N 1
ATOM 2233 C CA . LYS A 1 274 ? 0.784 0.659 -17.885 1.00 93.94 274 LYS A CA 1
ATOM 2234 C C . LYS A 1 274 ? 2.293 0.806 -17.996 1.00 93.94 274 LYS A C 1
ATOM 2236 O O . LYS A 1 274 ? 2.936 -0.121 -18.450 1.00 93.94 274 LYS A O 1
ATOM 2241 N N . GLY A 1 275 ? 2.836 1.960 -17.629 1.00 94.94 275 GLY A N 1
ATOM 2242 C CA . GLY A 1 275 ? 4.273 2.210 -17.633 1.00 94.94 275 GLY A CA 1
ATOM 2243 C C . GLY A 1 275 ? 4.851 2.240 -16.227 1.00 94.94 275 GLY A C 1
ATOM 2244 O O . GLY A 1 275 ? 4.118 2.372 -15.240 1.00 94.94 275 GLY A O 1
ATOM 2245 N N . HIS A 1 276 ? 6.173 2.173 -16.143 1.00 96.19 276 HIS A N 1
ATOM 2246 C CA . HIS A 1 276 ? 6.906 2.156 -14.886 1.00 96.19 276 HIS A CA 1
ATOM 2247 C C . HIS A 1 276 ? 8.232 2.910 -14.960 1.00 96.19 276 HIS A C 1
ATOM 2249 O O . HIS A 1 276 ? 8.765 3.207 -16.029 1.00 96.19 276 HIS A O 1
ATOM 2255 N N . ILE A 1 277 ? 8.756 3.214 -13.777 1.00 96.44 277 ILE A N 1
ATOM 2256 C CA . ILE A 1 277 ? 10.148 3.594 -13.549 1.00 96.44 277 ILE A CA 1
ATOM 2257 C C . ILE A 1 277 ? 10.731 2.536 -12.631 1.00 96.44 277 ILE A C 1
ATOM 2259 O O . ILE A 1 277 ? 10.135 2.240 -11.592 1.00 96.44 277 ILE A O 1
ATOM 2263 N N . ARG A 1 278 ? 11.876 1.969 -12.988 1.00 94.31 278 ARG A N 1
ATOM 2264 C CA . ARG A 1 278 ? 12.464 0.860 -12.241 1.00 94.31 278 ARG A CA 1
ATOM 2265 C C . ARG A 1 278 ? 13.968 1.012 -12.133 1.00 94.31 278 ARG A C 1
ATOM 2267 O O . ARG A 1 278 ? 14.629 1.457 -13.064 1.00 94.31 278 ARG A O 1
ATOM 2274 N N . HIS A 1 279 ? 14.485 0.631 -10.974 1.00 94.06 279 HIS A N 1
ATOM 2275 C CA . HIS A 1 279 ? 15.907 0.501 -10.711 1.00 94.06 279 HIS A CA 1
ATOM 2276 C C . HIS A 1 279 ? 16.203 -0.952 -10.380 1.00 94.06 279 HIS A C 1
ATOM 2278 O O . HIS A 1 279 ? 15.585 -1.544 -9.489 1.00 94.06 279 HIS A O 1
ATOM 2284 N N . TYR A 1 280 ? 17.169 -1.507 -11.089 1.00 91.25 280 TYR A N 1
ATOM 2285 C CA . TYR A 1 280 ? 17.597 -2.882 -10.958 1.00 91.25 280 TYR A CA 1
ATOM 2286 C C . TYR A 1 280 ? 18.794 -3.008 -10.004 1.00 91.25 280 TYR A C 1
ATOM 2288 O O . TYR A 1 280 ? 19.530 -2.047 -9.779 1.00 91.25 280 TYR A O 1
ATOM 2296 N N . PRO A 1 281 ? 19.025 -4.205 -9.451 1.00 89.00 281 PRO A N 1
ATOM 2297 C CA . PRO A 1 281 ? 20.184 -4.510 -8.608 1.00 89.00 281 PRO A CA 1
ATOM 2298 C C . PRO A 1 281 ? 21.544 -4.228 -9.242 1.00 89.00 281 PRO A C 1
ATOM 2300 O O . PRO A 1 281 ? 22.496 -3.945 -8.526 1.00 89.00 281 PRO A O 1
ATOM 2303 N N . ASP A 1 282 ? 21.640 -4.340 -10.567 1.00 89.81 282 ASP A N 1
ATOM 2304 C CA . ASP A 1 282 ? 22.874 -4.132 -11.335 1.00 89.81 282 ASP A CA 1
ATOM 2305 C C . ASP A 1 282 ? 23.205 -2.639 -11.538 1.00 89.81 282 ASP A C 1
ATOM 2307 O O . ASP A 1 282 ? 24.194 -2.308 -12.189 1.00 89.81 282 ASP A O 1
ATOM 2311 N N . GLY A 1 283 ? 22.380 -1.735 -10.991 1.00 90.94 283 GLY A N 1
ATOM 2312 C CA . GLY A 1 283 ? 22.489 -0.285 -11.150 1.00 90.94 283 GLY A CA 1
ATOM 2313 C C . GLY A 1 283 ? 21.776 0.264 -12.387 1.00 90.94 283 GLY A C 1
ATOM 2314 O O . GLY A 1 283 ? 21.834 1.469 -12.629 1.00 90.94 283 GLY A O 1
ATOM 2315 N N . THR A 1 284 ? 21.111 -0.586 -13.175 1.00 94.81 284 THR A N 1
ATOM 2316 C CA . THR A 1 284 ? 20.323 -0.162 -14.337 1.00 94.81 284 THR A CA 1
ATOM 2317 C C . THR A 1 284 ? 19.076 0.595 -13.894 1.00 94.81 284 THR A C 1
ATOM 2319 O O . THR A 1 284 ? 18.381 0.184 -12.966 1.00 94.81 284 THR A O 1
ATOM 2322 N N . ILE A 1 285 ? 18.764 1.690 -14.580 1.00 95.69 285 ILE A N 1
ATOM 2323 C CA . ILE A 1 285 ? 17.556 2.489 -14.375 1.00 95.69 285 ILE A CA 1
ATOM 2324 C C . ILE A 1 285 ? 16.806 2.569 -15.693 1.00 95.69 285 ILE A C 1
ATOM 2326 O O . ILE A 1 285 ? 17.384 2.935 -16.717 1.00 95.69 285 ILE A O 1
ATOM 2330 N N . GLU A 1 286 ? 15.510 2.288 -15.663 1.00 95.06 286 GLU A N 1
ATOM 2331 C CA . GLU A 1 286 ? 14.648 2.397 -16.832 1.00 95.06 286 GLU A CA 1
ATOM 2332 C C . GLU A 1 286 ? 13.385 3.208 -16.549 1.00 95.06 286 GLU A C 1
ATOM 2334 O O . GLU A 1 286 ? 12.863 3.255 -15.431 1.00 95.06 286 GLU A O 1
ATOM 2339 N N . ILE A 1 287 ? 12.880 3.817 -17.614 1.00 97.25 287 ILE A N 1
ATOM 2340 C CA . ILE A 1 287 ? 11.560 4.418 -17.720 1.00 97.25 287 ILE A CA 1
ATOM 2341 C C . ILE A 1 287 ? 10.911 3.794 -18.949 1.00 97.25 287 ILE A C 1
ATOM 2343 O O . ILE A 1 287 ? 11.445 3.906 -20.055 1.00 97.25 287 ILE A O 1
ATOM 2347 N N . HIS A 1 288 ? 9.760 3.158 -18.774 1.00 96.94 288 HIS A N 1
ATOM 2348 C CA . HIS A 1 288 ? 9.106 2.391 -19.829 1.00 96.94 288 HIS A CA 1
ATOM 2349 C C . HIS A 1 288 ? 7.612 2.694 -19.870 1.00 96.94 288 HIS A C 1
ATOM 2351 O O . HIS A 1 288 ? 6.953 2.790 -18.838 1.00 96.94 288 HIS A O 1
ATOM 2357 N N . SER A 1 289 ? 7.059 2.876 -21.069 1.00 96.38 289 SER A N 1
ATOM 2358 C CA . SER A 1 289 ? 5.630 3.137 -21.271 1.00 96.38 289 SER A CA 1
ATOM 2359 C C . SER A 1 289 ? 4.748 1.881 -21.243 1.00 96.38 289 SER A C 1
ATOM 2361 O O . SER A 1 289 ? 3.533 2.003 -21.404 1.00 96.38 289 SER A O 1
ATOM 2363 N N . ALA A 1 290 ? 5.343 0.698 -21.113 1.00 94.38 290 ALA A N 1
ATOM 2364 C CA . ALA A 1 290 ? 4.672 -0.592 -21.031 1.00 94.38 290 ALA A CA 1
ATOM 2365 C C . ALA A 1 290 ? 5.270 -1.395 -19.870 1.00 94.38 290 ALA A C 1
ATOM 2367 O O . ALA A 1 290 ? 6.366 -1.088 -19.411 1.00 94.38 290 ALA A O 1
ATOM 2368 N N . THR A 1 291 ? 4.554 -2.410 -19.398 1.00 91.75 291 THR A N 1
ATOM 2369 C CA . THR A 1 291 ? 5.024 -3.299 -18.337 1.00 91.75 291 THR A CA 1
ATOM 2370 C C . THR A 1 291 ? 4.938 -4.728 -18.826 1.00 91.75 291 THR A C 1
ATOM 2372 O O . THR A 1 291 ? 3.850 -5.250 -19.066 1.00 91.75 291 THR A O 1
ATOM 2375 N N . GLU A 1 292 ? 6.097 -5.363 -18.940 1.00 86.62 292 GLU A N 1
ATOM 2376 C CA . GLU A 1 292 ? 6.231 -6.767 -19.299 1.00 86.62 292 GLU A CA 1
ATOM 2377 C C . GLU A 1 292 ? 6.827 -7.532 -18.109 1.00 86.62 292 GLU A C 1
ATOM 2379 O O . GLU A 1 292 ? 7.639 -7.009 -17.345 1.00 86.62 292 GLU A O 1
ATOM 2384 N N . LEU A 1 293 ? 6.401 -8.781 -17.919 1.00 80.69 293 LEU A N 1
ATOM 2385 C CA . LEU A 1 293 ? 6.909 -9.656 -16.855 1.00 80.69 293 LEU A CA 1
ATOM 2386 C C . LEU A 1 293 ? 8.126 -10.454 -17.346 1.00 80.69 293 LEU A C 1
ATOM 2388 O O . LEU A 1 293 ? 8.174 -11.676 -17.219 1.00 80.69 293 LEU A O 1
ATOM 2392 N N . VAL A 1 294 ? 9.079 -9.754 -17.957 1.00 82.94 294 VAL A N 1
ATOM 2393 C CA . VAL A 1 294 ? 10.337 -10.305 -18.474 1.00 82.94 294 VAL A CA 1
ATOM 2394 C C . VAL A 1 294 ? 11.509 -9.428 -18.033 1.00 82.94 294 VAL A C 1
ATOM 2396 O O . VAL A 1 294 ? 11.320 -8.349 -17.472 1.00 82.94 294 VAL A O 1
ATOM 2399 N N . ASP A 1 295 ? 12.731 -9.915 -18.235 1.00 83.25 295 ASP A N 1
ATOM 2400 C CA . ASP A 1 295 ? 13.937 -9.107 -18.040 1.00 83.25 295 ASP A CA 1
ATOM 2401 C C . ASP A 1 295 ? 13.969 -7.937 -19.038 1.00 83.25 295 ASP A C 1
ATOM 2403 O O . ASP A 1 295 ? 13.511 -8.095 -20.172 1.00 83.25 295 ASP A O 1
ATOM 2407 N N . TYR A 1 296 ? 14.544 -6.791 -18.653 1.00 86.75 296 TYR A N 1
ATOM 2408 C CA . TYR A 1 296 ? 14.616 -5.612 -19.522 1.00 86.75 296 TYR A CA 1
ATOM 2409 C C . TYR A 1 296 ? 15.298 -5.916 -20.859 1.00 86.75 296 TYR A C 1
ATOM 2411 O O . TYR A 1 296 ? 14.946 -5.343 -21.887 1.00 86.75 296 TYR A O 1
ATOM 2419 N N . LEU A 1 297 ? 16.244 -6.851 -20.913 1.00 89.19 297 LEU A N 1
ATOM 2420 C CA . LEU A 1 297 ? 16.873 -7.222 -22.183 1.00 89.19 297 LEU A CA 1
ATOM 2421 C C . LEU A 1 297 ? 15.904 -7.889 -23.173 1.00 89.19 297 LEU A C 1
ATOM 2423 O O . LEU A 1 297 ? 16.154 -7.863 -24.377 1.00 89.19 297 LEU A O 1
ATOM 2427 N N . ALA A 1 298 ? 14.808 -8.467 -22.681 1.00 90.00 298 ALA A N 1
ATOM 2428 C CA . ALA A 1 298 ? 13.828 -9.216 -23.461 1.00 90.00 298 ALA A CA 1
ATOM 2429 C C . ALA A 1 298 ? 12.529 -8.442 -23.751 1.00 90.00 298 ALA A C 1
ATOM 2431 O O . ALA A 1 298 ? 11.673 -8.958 -24.469 1.00 90.00 298 ALA A O 1
ATOM 2432 N N . GLU A 1 299 ? 12.367 -7.234 -23.209 1.00 91.31 299 GLU A N 1
ATOM 2433 C CA . GLU A 1 299 ? 11.198 -6.387 -23.472 1.00 91.31 299 GLU A CA 1
ATOM 2434 C C . GLU A 1 299 ? 11.084 -6.022 -24.959 1.00 91.31 299 GLU A C 1
ATOM 2436 O O . GLU A 1 299 ? 12.089 -5.816 -25.649 1.00 91.31 299 GLU A O 1
ATOM 2441 N N . ALA A 1 300 ? 9.848 -5.928 -25.454 1.00 94.19 300 ALA A N 1
ATOM 2442 C CA . ALA A 1 300 ? 9.569 -5.774 -26.881 1.00 94.19 300 ALA A CA 1
ATOM 2443 C C . ALA A 1 300 ? 8.375 -4.860 -27.204 1.00 94.19 300 ALA A C 1
ATOM 2445 O O . ALA A 1 300 ? 7.948 -4.796 -28.358 1.00 94.19 300 ALA A O 1
ATOM 2446 N N . THR A 1 301 ? 7.809 -4.156 -26.224 1.00 95.12 301 THR A N 1
ATOM 2447 C CA . THR A 1 301 ? 6.603 -3.336 -26.409 1.00 95.12 301 THR A CA 1
ATOM 2448 C C . THR A 1 301 ? 6.780 -1.904 -25.908 1.00 95.12 301 THR A C 1
ATOM 2450 O O . THR A 1 301 ? 7.614 -1.622 -25.058 1.00 95.12 301 THR A O 1
ATOM 2453 N N . GLY A 1 302 ? 5.989 -0.961 -26.428 1.00 95.31 302 GLY A N 1
ATOM 2454 C CA . GLY A 1 302 ? 6.001 0.436 -25.977 1.00 95.31 302 GLY A CA 1
ATOM 2455 C C . GLY A 1 302 ? 7.284 1.205 -26.320 1.00 95.31 302 GLY A C 1
ATOM 2456 O O . GLY A 1 302 ? 7.988 0.876 -27.268 1.00 95.31 302 GLY A O 1
ATOM 2457 N N . ALA A 1 303 ? 7.575 2.252 -25.550 1.00 96.88 303 ALA A N 1
ATOM 2458 C CA . ALA A 1 303 ? 8.774 3.071 -25.678 1.00 96.88 303 ALA A CA 1
ATOM 2459 C C . ALA A 1 303 ? 9.526 3.131 -24.347 1.00 96.88 303 ALA A C 1
ATOM 2461 O O . ALA A 1 303 ? 8.918 3.302 -23.286 1.00 96.88 303 ALA A O 1
ATOM 2462 N N . ARG A 1 304 ? 10.852 3.013 -24.408 1.00 97.19 304 ARG A N 1
ATOM 2463 C CA . ARG A 1 304 ? 11.724 2.891 -23.240 1.00 97.19 304 ARG A CA 1
ATOM 2464 C C . ARG A 1 304 ? 12.920 3.824 -23.324 1.00 97.19 304 ARG A C 1
ATOM 2466 O O . ARG A 1 304 ? 13.530 3.967 -24.380 1.00 97.19 304 ARG A O 1
ATOM 2473 N N . CYS A 1 305 ? 13.282 4.396 -22.184 1.00 97.75 305 CYS A N 1
ATOM 2474 C CA . CYS A 1 305 ? 14.567 5.028 -21.924 1.00 97.75 305 CYS A CA 1
ATOM 2475 C C . CYS A 1 305 ? 15.264 4.239 -20.815 1.00 97.75 305 CYS A C 1
ATOM 2477 O O . CYS A 1 305 ? 14.683 4.042 -19.751 1.00 97.75 305 CYS A O 1
ATOM 2479 N N . ILE A 1 306 ? 16.481 3.772 -21.059 1.00 97.69 306 ILE A N 1
ATOM 2480 C CA . ILE A 1 306 ? 17.231 2.932 -20.128 1.00 97.69 306 ILE A CA 1
ATOM 2481 C C . ILE A 1 306 ? 18.680 3.403 -20.050 1.00 97.69 306 ILE A C 1
ATOM 2483 O O . ILE A 1 306 ? 19.296 3.716 -21.068 1.00 97.69 306 ILE A O 1
ATOM 2487 N N . VAL A 1 307 ? 19.216 3.451 -18.835 1.00 97.56 307 VAL A N 1
ATOM 2488 C CA . VAL A 1 307 ? 20.634 3.661 -18.535 1.00 97.56 307 VAL A CA 1
ATOM 2489 C C . VAL A 1 307 ? 21.101 2.431 -17.785 1.00 97.56 307 VAL A C 1
ATOM 2491 O O . VAL A 1 307 ? 20.559 2.105 -16.734 1.00 97.56 307 VAL A O 1
ATOM 2494 N N . THR A 1 308 ? 22.075 1.723 -18.333 1.00 96.62 308 THR A N 1
ATOM 2495 C CA . THR A 1 308 ? 22.499 0.426 -17.804 1.00 96.62 308 THR A CA 1
ATOM 2496 C C . THR A 1 308 ? 23.597 0.603 -16.777 1.00 96.62 308 THR A C 1
ATOM 2498 O O . THR A 1 308 ? 24.538 1.372 -16.998 1.00 96.62 308 THR A O 1
ATOM 2501 N N . GLY A 1 309 ? 23.511 -0.146 -15.686 1.00 93.44 309 GLY A N 1
ATOM 2502 C CA . GLY A 1 309 ? 24.554 -0.158 -14.677 1.00 93.44 309 GLY A CA 1
ATOM 2503 C C . GLY A 1 309 ? 25.840 -0.852 -15.149 1.00 93.44 309 GLY A C 1
ATOM 2504 O O . GLY A 1 309 ? 25.861 -1.507 -16.200 1.00 93.44 309 GLY A O 1
ATOM 2505 N N . PRO A 1 310 ? 26.935 -0.714 -14.382 1.00 87.88 310 PRO A N 1
ATOM 2506 C CA . PRO A 1 310 ? 28.233 -1.295 -14.729 1.00 87.88 310 PRO A CA 1
ATOM 2507 C C . PRO A 1 310 ? 28.187 -2.826 -14.829 1.00 87.88 310 PRO A C 1
ATOM 2509 O O . PRO A 1 310 ? 28.863 -3.393 -15.685 1.00 87.88 310 PRO A O 1
ATOM 2512 N N . ASP A 1 311 ? 27.340 -3.466 -14.021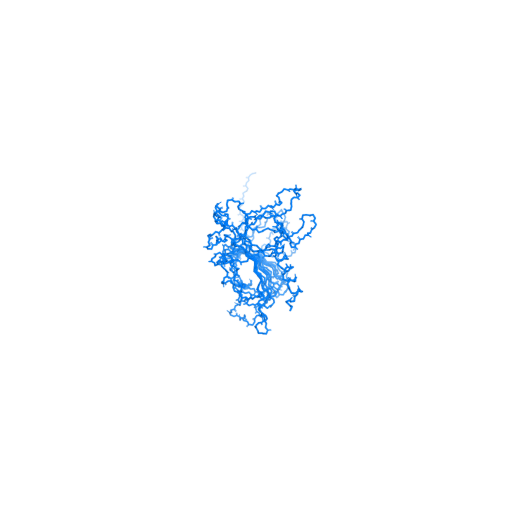 1.00 87.25 311 ASP A N 1
ATOM 2513 C CA . ASP A 1 311 ? 27.216 -4.925 -13.930 1.00 87.25 311 ASP A CA 1
ATOM 2514 C C . ASP A 1 311 ? 26.152 -5.503 -14.886 1.00 87.25 311 ASP A C 1
ATOM 2516 O O . ASP A 1 311 ? 25.888 -6.703 -14.879 1.00 87.25 311 ASP A O 1
ATOM 2520 N N . SER A 1 312 ? 25.525 -4.657 -15.711 1.00 90.88 312 SER A N 1
ATOM 2521 C CA . SER A 1 312 ? 24.528 -5.073 -16.702 1.00 90.88 312 SER A CA 1
ATOM 2522 C C . SER A 1 312 ? 25.157 -5.895 -17.833 1.00 90.88 312 SER A C 1
ATOM 2524 O O . SER A 1 312 ? 26.226 -5.551 -18.341 1.00 90.88 312 SER A O 1
ATOM 2526 N N . GLU A 1 313 ? 24.445 -6.919 -18.307 1.00 91.00 313 GLU A N 1
ATOM 2527 C CA . GLU A 1 313 ? 24.828 -7.713 -19.487 1.00 91.00 313 GLU A CA 1
ATOM 2528 C C . GLU A 1 313 ? 24.582 -6.981 -20.821 1.00 91.00 313 GLU A C 1
ATOM 2530 O O . GLU A 1 313 ? 25.036 -7.439 -21.868 1.00 91.00 313 GLU A O 1
ATOM 2535 N N . ALA A 1 314 ? 23.897 -5.831 -20.803 1.00 93.50 314 ALA A N 1
ATOM 2536 C CA . ALA A 1 314 ? 23.687 -5.015 -21.993 1.00 93.50 314 ALA A CA 1
ATOM 2537 C C . ALA A 1 314 ? 25.018 -4.529 -22.590 1.00 93.50 314 ALA A C 1
ATOM 2539 O O . ALA A 1 314 ? 25.944 -4.143 -21.866 1.00 93.50 314 ALA A O 1
ATOM 2540 N N . ASP A 1 315 ? 25.088 -4.473 -23.919 1.00 94.44 315 ASP A N 1
ATOM 2541 C CA . ASP A 1 315 ? 26.208 -3.895 -24.669 1.00 94.44 315 ASP A CA 1
ATOM 2542 C C . ASP A 1 315 ? 26.111 -2.362 -24.798 1.00 94.44 315 ASP A C 1
ATOM 2544 O O . ASP A 1 315 ? 27.115 -1.680 -25.033 1.00 94.44 315 ASP A O 1
ATOM 2548 N N . TYR A 1 316 ? 24.915 -1.805 -24.601 1.00 95.44 316 TYR A N 1
ATOM 2549 C CA . TYR A 1 316 ? 24.659 -0.372 -24.516 1.00 95.44 316 TYR A CA 1
ATOM 2550 C C . TYR A 1 316 ? 24.829 0.163 -23.093 1.00 95.44 316 TYR A C 1
ATOM 2552 O O . TYR A 1 316 ? 24.519 -0.530 -22.137 1.00 95.44 316 TYR A O 1
ATOM 2560 N N . ALA A 1 317 ? 25.332 1.394 -22.968 1.00 96.44 317 ALA A N 1
ATOM 2561 C CA . ALA A 1 317 ? 25.391 2.176 -21.732 1.00 96.44 317 ALA A CA 1
ATOM 2562 C C . ALA A 1 317 ? 24.074 2.934 -21.482 1.00 96.44 317 ALA A C 1
ATOM 2564 O O . ALA A 1 317 ? 23.635 3.100 -20.345 1.00 96.44 317 ALA A O 1
ATOM 2565 N N . TRP A 1 318 ? 23.429 3.394 -22.557 1.00 97.31 318 TRP A N 1
ATOM 2566 C CA . TRP A 1 318 ? 22.072 3.931 -22.528 1.00 97.31 318 TRP A CA 1
ATOM 2567 C C . TRP A 1 318 ? 21.376 3.700 -23.866 1.00 97.31 318 TRP A C 1
ATOM 2569 O O . TRP A 1 318 ? 22.028 3.633 -24.910 1.00 97.31 318 TRP A O 1
ATOM 2579 N N . GLN A 1 319 ? 20.049 3.613 -23.837 1.00 97.62 319 GLN A N 1
ATOM 2580 C CA . GLN A 1 319 ? 19.213 3.468 -25.023 1.00 97.62 319 GLN A CA 1
ATOM 2581 C C . GLN A 1 319 ? 17.873 4.178 -24.821 1.00 97.62 319 GLN A C 1
ATOM 2583 O O . GLN A 1 319 ? 17.241 4.062 -23.774 1.00 97.62 319 GLN A O 1
ATOM 2588 N N . ILE A 1 320 ? 17.417 4.872 -25.859 1.00 97.75 320 ILE A N 1
ATOM 2589 C CA . ILE A 1 320 ? 16.039 5.335 -25.999 1.00 97.75 320 ILE A CA 1
ATOM 2590 C C . ILE A 1 320 ? 15.478 4.652 -27.239 1.00 97.75 320 ILE A C 1
ATOM 2592 O O . ILE A 1 320 ? 16.006 4.856 -28.330 1.00 97.75 320 ILE A O 1
ATOM 2596 N N . LYS A 1 321 ? 14.448 3.824 -27.076 1.00 97.19 321 LYS A N 1
ATOM 2597 C CA . LYS A 1 321 ? 13.897 2.980 -28.139 1.00 97.19 321 LYS A CA 1
ATOM 2598 C C . LYS A 1 321 ? 12.377 3.003 -28.123 1.00 97.19 321 LYS A C 1
ATOM 2600 O O . LYS A 1 321 ? 11.768 2.827 -27.072 1.00 97.19 321 LYS A O 1
ATOM 2605 N N . ASP A 1 322 ? 11.779 3.163 -29.296 1.00 97.06 322 ASP A N 1
ATOM 2606 C CA . ASP A 1 322 ? 10.386 2.802 -29.541 1.00 97.06 322 ASP A CA 1
ATOM 2607 C C . ASP A 1 322 ? 10.354 1.404 -30.163 1.00 97.06 322 ASP A C 1
ATOM 2609 O O . ASP A 1 322 ? 10.871 1.181 -31.259 1.00 97.06 322 ASP A O 1
ATOM 2613 N N . PHE A 1 323 ? 9.769 0.443 -29.455 1.00 95.56 323 PHE A N 1
ATOM 2614 C CA . PHE A 1 323 ? 9.694 -0.936 -29.915 1.00 95.56 323 PHE A CA 1
ATOM 2615 C C . PHE A 1 323 ? 8.687 -1.135 -31.052 1.00 95.56 323 PHE A C 1
ATOM 2617 O O . PHE A 1 323 ? 8.834 -2.087 -31.813 1.00 95.56 323 PHE A O 1
ATOM 2624 N N . LEU A 1 324 ? 7.703 -0.241 -31.213 1.00 93.12 324 LEU A N 1
ATOM 2625 C CA . LEU A 1 324 ? 6.705 -0.351 -32.279 1.00 93.12 324 LEU A CA 1
ATOM 2626 C C . LEU A 1 324 ? 7.304 -0.023 -33.650 1.00 93.12 324 LEU A C 1
ATOM 2628 O O . LEU A 1 324 ? 7.095 -0.751 -34.618 1.00 93.12 324 LEU A O 1
ATOM 2632 N N . THR A 1 325 ? 8.032 1.088 -33.737 1.00 94.50 325 THR A N 1
ATOM 2633 C CA . THR A 1 325 ? 8.686 1.526 -34.980 1.00 94.50 325 THR A CA 1
ATOM 2634 C C . THR A 1 325 ? 10.097 0.967 -35.133 1.00 94.50 325 THR A C 1
ATOM 2636 O O . THR A 1 325 ? 10.659 1.009 -36.225 1.00 94.50 325 THR A O 1
ATOM 2639 N N . ASN A 1 326 ? 10.671 0.436 -34.052 1.00 94.19 326 ASN A N 1
ATOM 2640 C CA . ASN A 1 326 ? 12.068 0.027 -33.949 1.00 94.19 326 ASN A CA 1
ATOM 2641 C C . ASN A 1 326 ? 13.066 1.181 -34.190 1.00 94.19 326 ASN A C 1
ATOM 2643 O O . ASN A 1 326 ? 14.227 0.939 -34.516 1.00 94.19 326 ASN A O 1
ATOM 2647 N N . ALA A 1 327 ? 12.632 2.434 -34.012 1.00 96.69 327 ALA A N 1
ATOM 2648 C CA . ALA A 1 327 ? 13.511 3.599 -33.994 1.00 96.69 327 ALA A CA 1
ATOM 2649 C C . ALA A 1 327 ? 14.223 3.707 -32.637 1.00 96.69 327 ALA A C 1
ATOM 2651 O O . ALA A 1 327 ? 13.599 3.520 -31.586 1.00 96.69 327 ALA A O 1
ATOM 2652 N N . TYR A 1 328 ? 15.518 4.029 -32.637 1.00 97.19 328 TYR A N 1
ATOM 2653 C CA . TYR A 1 328 ? 16.275 4.195 -31.396 1.00 97.19 328 TYR A CA 1
ATOM 2654 C C . TYR A 1 328 ? 17.492 5.113 -31.524 1.00 97.19 328 TYR A C 1
ATOM 2656 O O . TYR A 1 328 ? 18.058 5.321 -32.597 1.00 97.19 328 TYR A O 1
ATOM 2664 N N . ALA A 1 329 ? 17.933 5.615 -30.377 1.00 97.62 329 ALA A N 1
ATOM 2665 C CA . ALA A 1 329 ? 19.260 6.173 -30.171 1.00 97.62 329 ALA A CA 1
ATOM 2666 C C . ALA A 1 329 ? 19.915 5.438 -28.999 1.00 97.62 329 ALA A C 1
ATOM 2668 O O . ALA A 1 329 ? 19.261 5.197 -27.984 1.00 97.62 329 ALA A O 1
ATOM 2669 N N . GLN A 1 330 ? 21.189 5.073 -29.126 1.00 97.12 330 GLN A N 1
ATOM 2670 C CA . GLN A 1 330 ? 21.929 4.411 -28.053 1.00 97.12 330 GLN A CA 1
ATOM 2671 C C . GLN A 1 330 ? 23.414 4.754 -28.079 1.00 97.12 330 GLN A C 1
ATOM 2673 O O . GLN A 1 330 ? 23.990 4.959 -29.151 1.00 97.12 330 GLN A O 1
ATOM 2678 N N . ALA A 1 331 ? 24.042 4.741 -26.906 1.00 97.75 331 ALA A N 1
ATOM 2679 C CA . ALA A 1 331 ? 25.492 4.655 -26.792 1.00 97.75 331 ALA A CA 1
ATOM 2680 C C . ALA A 1 331 ? 25.889 3.269 -26.298 1.00 97.75 331 ALA A C 1
ATOM 2682 O O . ALA A 1 331 ? 25.304 2.751 -25.350 1.00 97.75 331 ALA A O 1
ATOM 2683 N N . PHE A 1 332 ? 26.902 2.695 -26.926 1.00 96.50 332 PHE A N 1
ATOM 2684 C CA . PHE A 1 332 ? 27.537 1.447 -26.541 1.00 96.50 332 PHE A CA 1
ATOM 2685 C C . PHE A 1 332 ? 28.552 1.672 -25.422 1.00 96.50 332 PHE A C 1
ATOM 2687 O O . PHE A 1 332 ? 29.133 2.752 -25.295 1.00 96.50 332 PHE A O 1
ATOM 2694 N N . LYS A 1 333 ? 28.810 0.632 -24.627 1.00 93.56 333 LYS A N 1
ATOM 2695 C CA . LYS A 1 333 ? 29.844 0.664 -23.581 1.00 93.56 333 LYS A CA 1
ATOM 2696 C C . LYS A 1 333 ? 31.260 0.850 -24.143 1.00 93.56 333 LYS A C 1
ATOM 2698 O O . LYS A 1 333 ? 32.141 1.301 -23.419 1.00 93.56 333 LYS A O 1
ATOM 2703 N N . ASP A 1 334 ? 31.472 0.560 -25.429 1.00 94.50 334 ASP A N 1
ATOM 2704 C CA . ASP A 1 334 ? 32.731 0.813 -26.144 1.00 94.50 334 ASP A CA 1
ATOM 2705 C C . ASP A 1 334 ? 32.886 2.267 -26.643 1.00 94.50 334 ASP A C 1
ATOM 2707 O O . ASP A 1 334 ? 33.880 2.597 -27.288 1.00 94.50 334 ASP A O 1
ATOM 2711 N N . GLY A 1 335 ? 31.915 3.140 -26.348 1.00 93.44 335 GLY A N 1
ATOM 2712 C CA . GLY A 1 335 ? 31.924 4.555 -26.717 1.00 93.44 335 GLY A CA 1
ATOM 2713 C C . GLY A 1 335 ? 31.285 4.874 -28.070 1.00 93.44 335 GLY A C 1
ATOM 2714 O O . GLY A 1 335 ? 31.144 6.052 -28.401 1.00 93.44 335 GLY A O 1
ATOM 2715 N N . LYS A 1 336 ? 30.856 3.876 -28.857 1.00 96.12 336 LYS A N 1
ATOM 2716 C CA . LYS A 1 336 ? 30.122 4.133 -30.108 1.00 96.12 336 LYS A CA 1
ATOM 2717 C C . LYS A 1 336 ? 28.732 4.692 -29.817 1.00 96.12 336 LYS A C 1
ATOM 2719 O O . LYS A 1 336 ? 28.074 4.273 -28.873 1.00 96.12 336 LYS A O 1
ATOM 2724 N N . ILE A 1 337 ? 28.239 5.579 -30.676 1.00 96.81 337 ILE A N 1
ATOM 2725 C CA . ILE A 1 337 ? 26.853 6.066 -30.637 1.00 96.81 337 ILE A CA 1
ATOM 2726 C C . ILE A 1 337 ? 26.175 5.685 -31.948 1.00 96.81 337 ILE A C 1
ATOM 2728 O O . ILE A 1 337 ? 26.742 5.878 -33.022 1.00 96.81 337 ILE A O 1
ATOM 2732 N N . LYS A 1 338 ? 24.958 5.144 -31.863 1.00 96.38 338 LYS A N 1
ATOM 2733 C CA . LYS A 1 338 ? 24.139 4.785 -33.022 1.00 96.38 338 LYS A CA 1
ATOM 2734 C C . LYS A 1 338 ? 22.753 5.404 -32.896 1.00 96.38 338 LYS A C 1
ATOM 2736 O O . LYS A 1 338 ? 22.104 5.275 -31.861 1.00 96.38 338 LYS A O 1
ATOM 2741 N N . ILE A 1 339 ? 22.314 6.060 -33.967 1.00 96.62 339 ILE A N 1
ATOM 2742 C CA . ILE A 1 339 ? 20.960 6.594 -34.127 1.00 96.62 339 ILE A CA 1
ATOM 2743 C C . ILE A 1 339 ? 20.372 5.919 -35.361 1.00 96.62 339 ILE A C 1
ATOM 2745 O O . ILE A 1 339 ? 20.945 6.007 -36.446 1.00 96.62 339 ILE A O 1
ATOM 2749 N N . GLU A 1 340 ? 19.258 5.220 -35.189 1.00 96.38 340 GLU A N 1
ATOM 2750 C CA . GLU A 1 340 ? 18.591 4.464 -36.242 1.00 96.38 340 GLU A CA 1
ATOM 2751 C C . GLU A 1 340 ? 17.114 4.855 -36.299 1.00 96.38 340 GLU A C 1
ATOM 2753 O O . GLU A 1 340 ? 16.418 4.903 -35.284 1.00 96.38 340 GLU A O 1
ATOM 2758 N N . SER A 1 341 ? 16.638 5.146 -37.507 1.00 95.94 341 SER A N 1
ATOM 2759 C CA . SER A 1 341 ? 15.241 5.460 -37.788 1.00 95.94 341 SER A CA 1
ATOM 2760 C C . SER A 1 341 ? 14.826 4.717 -39.054 1.00 95.94 341 SER A C 1
ATOM 2762 O O . SER A 1 341 ? 15.567 4.765 -40.039 1.00 95.94 341 SER A O 1
ATOM 2764 N N . PRO A 1 342 ? 13.657 4.056 -39.072 1.00 94.94 342 PRO A N 1
ATOM 2765 C CA . PRO A 1 342 ? 13.153 3.375 -40.262 1.00 94.94 342 PRO A CA 1
ATOM 2766 C C . PRO A 1 342 ? 12.674 4.343 -41.358 1.00 94.94 342 PRO A C 1
ATOM 2768 O O . PRO A 1 342 ? 12.405 3.897 -42.471 1.00 94.94 342 PRO A O 1
ATOM 2771 N N . SER A 1 343 ? 12.521 5.642 -41.062 1.00 95.00 343 SER A N 1
ATOM 2772 C CA . SER A 1 343 ? 11.944 6.622 -41.994 1.00 95.00 343 SER A CA 1
ATOM 2773 C C . SER A 1 343 ? 12.854 7.822 -42.272 1.00 95.00 343 SER A C 1
ATOM 2775 O O . SER A 1 343 ? 13.294 8.017 -43.400 1.00 95.00 343 SER A O 1
ATOM 2777 N N . GLU A 1 344 ? 13.116 8.655 -41.267 1.00 94.19 344 GLU A N 1
ATOM 2778 C CA . GLU A 1 344 ? 13.852 9.915 -41.401 1.00 94.19 344 GLU A CA 1
ATOM 2779 C C . GLU A 1 344 ? 14.607 10.221 -40.099 1.00 94.19 344 GLU A C 1
ATOM 2781 O O . GLU A 1 344 ? 14.079 10.020 -39.001 1.00 94.19 344 GLU A O 1
ATOM 2786 N N . ILE A 1 345 ? 15.829 10.749 -40.222 1.00 94.19 345 ILE A N 1
ATOM 2787 C CA . ILE A 1 345 ? 16.549 11.443 -39.147 1.00 94.19 345 ILE A CA 1
ATOM 2788 C C . ILE A 1 345 ? 16.715 12.896 -39.590 1.00 94.19 345 ILE A C 1
ATOM 2790 O O . ILE A 1 345 ? 17.355 13.163 -40.606 1.00 94.19 345 ILE A O 1
ATOM 2794 N N . ARG A 1 346 ? 16.151 13.842 -38.831 1.00 93.88 346 ARG A N 1
ATOM 2795 C CA . ARG A 1 346 ? 16.234 15.277 -39.130 1.00 93.88 346 ARG A CA 1
ATOM 2796 C C . ARG A 1 346 ? 17.043 16.009 -38.066 1.00 93.88 346 ARG A C 1
ATOM 2798 O O . ARG A 1 346 ? 16.611 16.120 -36.923 1.00 93.88 346 ARG A O 1
ATOM 2805 N N . LEU A 1 347 ? 18.181 16.565 -38.469 1.00 92.25 347 LEU A N 1
ATOM 2806 C CA . LEU A 1 347 ? 19.010 17.440 -37.641 1.00 92.25 347 LEU A CA 1
ATOM 2807 C C . LEU A 1 347 ? 18.764 18.892 -38.059 1.00 92.25 347 LEU A C 1
ATOM 2809 O O . LEU A 1 347 ? 18.885 19.229 -39.234 1.00 92.25 347 LEU A O 1
ATOM 2813 N N . LYS A 1 348 ? 18.389 19.753 -37.109 1.00 93.19 348 LYS A N 1
ATOM 2814 C CA . LYS A 1 348 ? 18.143 21.178 -37.359 1.00 93.19 348 LYS A CA 1
ATOM 2815 C C . LYS A 1 348 ? 18.960 22.017 -36.386 1.00 93.19 348 LYS A C 1
ATOM 2817 O O . LYS A 1 348 ? 18.608 22.122 -35.216 1.00 93.19 348 LYS A O 1
ATOM 2822 N N . ALA A 1 349 ? 20.005 22.645 -36.899 1.00 91.06 349 ALA A N 1
ATOM 2823 C CA . ALA A 1 349 ? 20.821 23.624 -36.196 1.00 91.06 349 ALA A CA 1
ATOM 2824 C C . ALA A 1 349 ? 21.315 24.678 -37.206 1.00 91.06 349 ALA A C 1
ATOM 2826 O O . ALA A 1 349 ? 21.341 24.372 -38.400 1.00 91.06 349 ALA A O 1
ATOM 2827 N N . PRO A 1 350 ? 21.672 25.901 -36.768 1.00 91.56 350 PRO A N 1
ATOM 2828 C CA . PRO A 1 350 ? 22.342 26.876 -37.630 1.00 91.56 350 PRO A CA 1
ATOM 2829 C C . PRO A 1 350 ? 23.641 26.319 -38.219 1.00 91.56 350 PRO A C 1
ATOM 2831 O O . PRO A 1 350 ? 23.843 26.410 -39.423 1.00 91.56 350 PRO A O 1
ATOM 2834 N N . ASP A 1 351 ? 24.439 25.658 -37.376 1.00 90.88 351 ASP A N 1
ATOM 2835 C CA . ASP A 1 351 ? 25.683 24.997 -37.750 1.00 90.88 351 ASP A CA 1
ATOM 2836 C C . ASP A 1 351 ? 25.661 23.542 -37.266 1.00 90.88 351 ASP A C 1
ATOM 2838 O O . ASP A 1 351 ? 25.320 23.261 -36.113 1.00 90.88 351 ASP A O 1
ATOM 2842 N N . ILE A 1 352 ? 26.031 22.613 -38.149 1.00 90.81 352 ILE A N 1
ATOM 2843 C CA . ILE A 1 352 ? 26.292 21.208 -37.817 1.00 90.81 352 ILE A CA 1
ATOM 2844 C C . ILE A 1 352 ? 27.765 20.958 -38.130 1.00 90.81 352 ILE A C 1
ATOM 2846 O O . ILE A 1 352 ? 28.161 20.958 -39.294 1.00 90.81 352 ILE A O 1
ATOM 2850 N N . ILE A 1 353 ? 28.571 20.765 -37.088 1.00 89.19 353 ILE A N 1
ATOM 2851 C CA . ILE A 1 353 ? 30.014 20.545 -37.205 1.00 89.19 353 ILE A CA 1
ATOM 2852 C C . ILE A 1 353 ? 30.286 19.053 -37.020 1.00 89.19 353 ILE A C 1
ATOM 2854 O O . ILE A 1 353 ? 29.898 18.467 -36.010 1.00 89.19 353 ILE A O 1
ATOM 2858 N N . LEU A 1 354 ? 30.947 18.445 -38.004 1.00 89.62 354 LEU A N 1
ATOM 2859 C CA . LEU A 1 354 ? 31.418 17.065 -37.948 1.00 89.62 354 LEU A CA 1
ATOM 2860 C C . LEU A 1 354 ? 32.947 17.097 -37.898 1.00 89.62 354 LEU A C 1
ATOM 2862 O O . LEU A 1 354 ? 33.595 17.349 -38.911 1.00 89.62 354 LEU A O 1
ATOM 2866 N N . GLU A 1 355 ? 33.516 16.918 -36.708 1.00 88.62 355 GLU A N 1
ATOM 2867 C CA . GLU A 1 355 ? 34.968 16.929 -36.509 1.00 88.62 355 GLU A CA 1
ATOM 2868 C C . GLU A 1 355 ? 35.564 15.536 -36.760 1.00 88.62 355 GLU A C 1
ATOM 2870 O O . GLU A 1 355 ? 35.056 14.534 -36.255 1.00 88.62 355 GLU A O 1
ATOM 2875 N N . GLY A 1 356 ? 36.662 15.484 -37.520 1.00 89.25 356 GLY A N 1
ATOM 2876 C CA . GLY A 1 356 ? 37.344 14.244 -37.906 1.00 89.25 356 GLY A CA 1
ATOM 2877 C C . GLY A 1 356 ? 36.976 13.745 -39.307 1.00 89.25 356 GLY A C 1
ATOM 2878 O O . GLY A 1 356 ? 36.381 14.464 -40.110 1.00 89.25 356 GLY A O 1
ATOM 2879 N N . ASP A 1 357 ? 37.361 12.505 -39.610 1.00 86.50 357 ASP A N 1
ATOM 2880 C CA . ASP A 1 357 ? 37.105 11.883 -40.910 1.00 86.50 357 ASP A CA 1
ATOM 2881 C C . ASP A 1 357 ? 35.658 11.377 -40.997 1.00 86.50 357 ASP A C 1
ATOM 2883 O O . ASP A 1 357 ? 35.251 10.458 -40.282 1.00 86.50 357 ASP A O 1
ATOM 2887 N N . VAL A 1 358 ? 34.872 11.958 -41.907 1.00 87.00 358 VAL A N 1
ATOM 2888 C CA . VAL A 1 358 ? 33.463 11.599 -42.117 1.00 87.00 358 VAL A CA 1
ATOM 2889 C C . VAL A 1 358 ? 33.318 10.761 -43.379 1.00 87.00 358 VAL A C 1
ATOM 2891 O O . VAL A 1 358 ? 33.656 11.199 -44.476 1.00 87.00 358 VAL A O 1
ATOM 2894 N N . THR A 1 359 ? 32.738 9.569 -43.239 1.00 86.62 359 THR A N 1
ATOM 2895 C CA . THR A 1 359 ? 32.359 8.725 -44.379 1.00 86.62 359 THR A CA 1
ATOM 2896 C C . THR A 1 359 ? 30.843 8.707 -44.530 1.00 86.62 359 THR A C 1
ATOM 2898 O O . THR A 1 359 ? 30.133 8.233 -43.645 1.00 86.62 359 THR A O 1
ATOM 2901 N N . ILE A 1 360 ? 30.342 9.184 -45.670 1.00 86.12 360 ILE A N 1
ATOM 2902 C CA . ILE A 1 360 ? 28.930 9.073 -46.052 1.00 86.12 360 ILE A CA 1
ATOM 2903 C C . ILE A 1 360 ? 28.816 7.940 -47.066 1.00 86.12 360 ILE A C 1
ATOM 2905 O O . ILE A 1 360 ? 29.455 7.973 -48.116 1.00 86.12 360 ILE A O 1
ATOM 2909 N N . THR A 1 361 ? 28.016 6.927 -46.742 1.00 83.75 361 THR A N 1
ATOM 2910 C CA . THR A 1 361 ? 27.735 5.807 -47.647 1.00 83.75 361 THR A CA 1
ATOM 2911 C C . THR A 1 361 ? 26.340 5.975 -48.251 1.00 83.75 361 THR A C 1
ATOM 2913 O O . THR A 1 361 ? 25.401 6.357 -47.556 1.00 83.75 361 THR A O 1
ATOM 2916 N N . GLY A 1 362 ? 26.208 5.732 -49.558 1.00 83.88 362 GLY A N 1
ATOM 2917 C CA . GLY A 1 362 ? 24.979 5.992 -50.317 1.00 83.88 362 GLY A CA 1
ATOM 2918 C C . GLY A 1 362 ? 24.988 7.331 -51.064 1.00 83.88 362 GLY A C 1
ATOM 2919 O O . GLY A 1 362 ? 25.998 8.030 -51.108 1.00 83.88 362 GLY A O 1
ATOM 2920 N N . ASN A 1 363 ? 23.859 7.671 -51.689 1.00 83.31 363 ASN A N 1
ATOM 2921 C CA . ASN A 1 363 ? 23.727 8.894 -52.479 1.00 83.31 363 ASN A CA 1
ATOM 2922 C C . ASN A 1 363 ? 23.412 10.088 -51.573 1.00 83.31 363 ASN A C 1
ATOM 2924 O O . ASN A 1 363 ? 22.429 10.066 -50.834 1.00 83.31 363 ASN A O 1
ATOM 2928 N N . ASN A 1 364 ? 24.200 11.152 -51.683 1.00 80.88 364 ASN A N 1
ATOM 2929 C CA . ASN A 1 364 ? 23.986 12.408 -50.979 1.00 80.88 364 ASN A CA 1
ATOM 2930 C C . ASN A 1 364 ? 23.633 13.531 -51.965 1.00 80.88 364 ASN A C 1
ATOM 2932 O O . ASN A 1 364 ? 24.263 13.680 -53.009 1.00 80.88 364 ASN A O 1
ATOM 2936 N N . ALA A 1 365 ? 22.649 14.356 -51.610 1.00 80.94 365 ALA A N 1
ATOM 2937 C CA . ALA A 1 365 ? 22.363 15.608 -52.301 1.00 80.94 365 ALA A CA 1
ATOM 2938 C C . ALA A 1 365 ? 22.750 16.770 -51.383 1.00 80.94 365 ALA A C 1
ATOM 2940 O O . ALA A 1 365 ? 22.230 16.884 -50.274 1.00 80.94 365 ALA A O 1
ATOM 2941 N N . ILE A 1 366 ? 23.669 17.621 -51.836 1.00 79.19 366 ILE A N 1
ATOM 2942 C CA . ILE A 1 366 ? 24.087 18.823 -51.109 1.00 79.19 366 ILE A CA 1
ATOM 2943 C C . ILE A 1 366 ? 23.468 20.023 -51.822 1.00 79.19 366 ILE A C 1
ATOM 2945 O O . ILE A 1 366 ? 23.818 20.325 -52.960 1.00 79.19 366 ILE A O 1
ATOM 2949 N N . GLY A 1 367 ? 22.528 20.697 -51.162 1.00 70.81 367 GLY A N 1
ATOM 2950 C CA . GLY A 1 367 ? 22.015 21.982 -51.628 1.00 70.81 367 GLY A CA 1
ATOM 2951 C C . GLY A 1 367 ? 22.979 23.097 -51.233 1.00 70.81 367 GLY A C 1
ATOM 2952 O O . GLY A 1 367 ? 23.052 23.439 -50.057 1.00 70.81 367 GLY A O 1
ATOM 2953 N N . GLY A 1 368 ? 23.728 23.648 -52.190 1.00 73.00 368 GLY A N 1
ATOM 2954 C CA . GLY A 1 368 ? 24.699 24.724 -51.961 1.00 73.00 368 GLY A CA 1
ATOM 2955 C C . GLY A 1 368 ? 26.042 24.475 -52.651 1.00 73.00 368 GLY A C 1
ATOM 2956 O O . GLY A 1 368 ? 26.156 23.596 -53.502 1.00 73.00 368 GLY A O 1
ATOM 2957 N N . ASN A 1 369 ? 27.060 25.252 -52.276 1.00 68.75 369 ASN A N 1
ATOM 2958 C CA . ASN A 1 369 ? 28.417 25.130 -52.810 1.00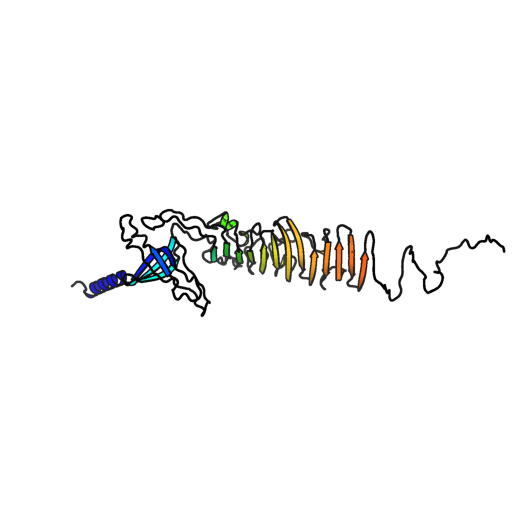 68.75 369 ASN A CA 1
ATOM 2959 C C . ASN A 1 369 ? 29.337 24.496 -51.759 1.00 68.75 369 ASN A C 1
ATOM 2961 O O . ASN A 1 369 ? 29.374 24.952 -50.617 1.00 68.75 369 ASN A O 1
ATOM 2965 N N . CYS A 1 370 ? 30.116 23.484 -52.142 1.00 69.81 370 CYS A N 1
ATOM 2966 C CA . CYS A 1 370 ? 31.251 23.027 -51.340 1.00 69.81 370 CYS A CA 1
ATOM 2967 C C . CYS A 1 370 ? 32.405 24.038 -51.464 1.00 69.81 370 CYS A C 1
ATOM 2969 O O . CYS A 1 370 ? 32.630 24.600 -52.535 1.00 69.81 370 CYS A O 1
ATOM 2971 N N . ALA A 1 371 ? 33.135 24.284 -50.372 1.00 68.69 371 ALA A N 1
ATOM 2972 C CA . ALA A 1 371 ? 34.238 25.255 -50.353 1.00 68.69 371 ALA A CA 1
ATOM 2973 C C . ALA A 1 371 ? 35.508 24.756 -51.072 1.00 68.69 371 ALA A C 1
ATOM 2975 O O . ALA A 1 371 ? 36.358 25.554 -51.461 1.00 68.69 371 ALA A O 1
ATOM 2976 N N . HIS A 1 372 ? 35.634 23.445 -51.273 1.00 64.50 372 HIS A N 1
ATOM 2977 C CA . HIS A 1 372 ? 36.571 22.855 -52.225 1.00 64.50 372 HIS A CA 1
ATOM 2978 C C . HIS A 1 372 ? 35.824 22.630 -53.549 1.00 64.50 372 HIS A C 1
ATOM 2980 O O . HIS A 1 372 ? 34.633 22.327 -53.522 1.00 64.50 372 HIS A O 1
ATOM 2986 N N . GLY A 1 373 ? 36.490 22.797 -54.698 1.00 58.84 373 GLY A N 1
ATOM 2987 C CA . GLY A 1 373 ? 35.879 22.687 -56.033 1.00 58.84 373 GLY A CA 1
ATOM 2988 C C . GLY A 1 373 ? 35.134 21.367 -56.308 1.00 58.84 373 GLY A C 1
ATOM 2989 O O . GLY A 1 373 ? 35.041 20.500 -55.440 1.00 58.84 373 GLY A O 1
ATO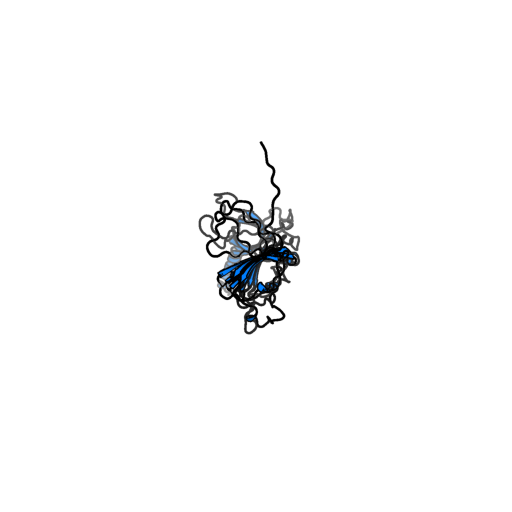M 2990 N N . SER A 1 374 ? 34.597 21.232 -57.532 1.00 52.47 374 SER A N 1
ATOM 2991 C CA . SER A 1 374 ? 33.734 20.121 -57.986 1.00 52.47 374 SER A CA 1
ATOM 2992 C C . SER A 1 374 ? 34.063 18.793 -57.304 1.00 52.47 374 SER A C 1
ATOM 2994 O O . SER A 1 374 ? 35.180 18.296 -57.461 1.00 52.47 374 SER A O 1
ATOM 2996 N N . CYS A 1 375 ? 33.098 18.238 -56.557 1.00 60.50 375 CYS A N 1
ATOM 2997 C CA . CYS A 1 375 ? 33.215 16.924 -55.929 1.00 60.50 375 CYS A CA 1
ATOM 2998 C C . CYS A 1 375 ? 33.800 15.930 -56.936 1.00 60.50 375 CYS A C 1
ATOM 3000 O O . CYS A 1 375 ? 33.200 15.671 -57.980 1.00 60.50 375 CYS A O 1
ATOM 3002 N N . SER A 1 376 ? 34.979 15.389 -56.633 1.00 56.94 376 SER A N 1
ATOM 3003 C CA . SER A 1 376 ? 35.584 14.317 -57.411 1.00 56.94 376 SER A CA 1
ATOM 3004 C C . SER A 1 376 ? 34.807 13.031 -57.143 1.00 56.94 376 SER A C 1
ATOM 3006 O O . SER A 1 376 ? 35.223 12.182 -56.357 1.00 56.94 376 SER A O 1
ATOM 3008 N N . CYS A 1 377 ? 33.638 12.889 -57.760 1.00 53.78 377 CYS A N 1
ATOM 3009 C CA . CYS A 1 377 ? 33.045 11.575 -57.929 1.00 53.78 377 CYS A CA 1
ATOM 3010 C C . CYS A 1 377 ? 34.030 10.771 -58.791 1.00 53.78 377 CYS A C 1
ATOM 3012 O O . CYS A 1 377 ? 34.448 11.275 -59.839 1.00 53.78 377 CYS A O 1
ATOM 3014 N N . PRO A 1 378 ? 34.435 9.548 -58.410 1.00 48.53 378 PRO A N 1
ATOM 3015 C CA . PRO A 1 378 ? 35.068 8.644 -59.352 1.00 48.53 378 PRO A CA 1
ATOM 3016 C C . PRO A 1 378 ? 33.991 8.246 -60.363 1.00 48.53 378 PRO A C 1
ATOM 3018 O O . PRO A 1 378 ? 33.313 7.232 -60.228 1.00 48.53 378 PRO A O 1
ATOM 3021 N N . CYS A 1 379 ? 33.779 9.098 -61.362 1.00 44.50 379 CYS A N 1
ATOM 3022 C CA . CYS A 1 379 ? 33.020 8.756 -62.544 1.00 44.50 379 CYS A CA 1
ATOM 3023 C C . CYS A 1 379 ? 33.827 7.657 -63.232 1.00 44.50 379 CYS A C 1
ATOM 3025 O O . CYS A 1 379 ? 34.822 7.929 -63.907 1.00 44.50 379 CYS A O 1
ATOM 3027 N N . GLY A 1 380 ? 33.433 6.403 -63.020 1.00 41.66 380 GLY A N 1
ATOM 3028 C CA . GLY A 1 380 ? 33.830 5.319 -63.897 1.00 41.66 380 GLY A CA 1
ATOM 3029 C C . GLY A 1 380 ? 33.377 5.673 -65.310 1.00 41.66 380 GLY A C 1
ATOM 3030 O O . GLY A 1 380 ? 32.197 5.587 -65.609 1.00 41.66 380 GLY A O 1
ATOM 3031 N N . GLY A 1 381 ? 34.330 6.153 -66.109 1.00 43.81 381 GLY A N 1
ATOM 3032 C CA . GLY A 1 381 ? 34.361 6.226 -67.568 1.00 43.81 381 GLY A CA 1
ATOM 3033 C C . GLY A 1 381 ? 33.056 6.459 -68.334 1.00 43.81 381 GLY A C 1
ATOM 3034 O O . GLY A 1 381 ? 32.256 5.548 -68.505 1.00 43.81 381 GLY A O 1
ATOM 3035 N N . GLY A 1 382 ? 32.983 7.615 -68.999 1.00 40.94 382 GLY A N 1
ATOM 3036 C CA . GLY A 1 382 ? 32.333 7.724 -70.308 1.00 40.94 382 GLY A CA 1
ATOM 3037 C C . GLY A 1 382 ? 31.369 8.894 -70.435 1.00 40.94 382 GLY A C 1
ATOM 3038 O O . GLY A 1 382 ? 30.243 8.816 -69.961 1.00 40.94 382 GLY A O 1
ATOM 3039 N N . GLY A 1 383 ? 31.793 9.948 -71.142 1.00 37.78 383 GLY A N 1
ATOM 3040 C CA . GLY A 1 383 ? 30.862 10.967 -71.637 1.00 37.78 383 GLY A CA 1
ATOM 3041 C C . GLY A 1 383 ? 31.309 12.423 -71.560 1.00 37.78 383 GLY A C 1
ATOM 3042 O O . GLY A 1 383 ? 30.455 13.296 -71.469 1.00 37.78 383 GLY A O 1
ATOM 3043 N N . CYS A 1 384 ? 32.608 12.727 -71.613 1.00 46.00 384 CYS A N 1
ATOM 3044 C CA . CYS A 1 384 ? 33.030 14.057 -72.052 1.00 46.00 384 CYS A CA 1
ATOM 3045 C C . CYS A 1 384 ? 32.849 14.140 -73.574 1.00 46.00 384 CYS A C 1
ATOM 3047 O O . CYS A 1 384 ? 33.631 13.560 -74.324 1.00 46.00 384 CYS A O 1
ATOM 3049 N N . GLY A 1 385 ? 31.816 14.849 -74.018 1.00 37.47 385 GLY A N 1
ATOM 3050 C CA . GLY A 1 385 ? 31.584 15.201 -75.418 1.00 37.47 385 GLY A CA 1
ATOM 3051 C C . GLY A 1 385 ? 30.102 15.481 -75.640 1.00 37.47 385 GLY A C 1
ATOM 3052 O O . GLY A 1 385 ? 29.266 14.657 -75.310 1.00 37.47 385 GLY A O 1
ATOM 3053 N N . GLY A 1 386 ? 29.670 16.617 -76.155 1.00 38.16 386 GLY A N 1
ATOM 3054 C CA . GLY A 1 386 ? 30.361 17.779 -76.673 1.00 38.16 386 GLY A CA 1
ATOM 3055 C C . GLY A 1 386 ? 29.292 18.644 -77.351 1.00 38.16 386 GLY A C 1
ATOM 3056 O O . GLY A 1 386 ? 28.411 18.109 -78.010 1.00 38.16 386 GLY A O 1
ATOM 3057 N N . ALA A 1 387 ? 29.390 19.953 -77.119 1.00 45.34 387 ALA A N 1
ATOM 3058 C CA . ALA A 1 387 ? 29.010 21.083 -77.971 1.00 45.34 387 ALA A CA 1
ATOM 3059 C C . ALA A 1 387 ? 27.624 21.152 -78.662 1.00 45.34 387 ALA A C 1
ATOM 3061 O O . ALA A 1 387 ? 27.305 20.377 -79.555 1.00 45.34 387 ALA A O 1
ATOM 3062 N N . SER A 1 388 ? 26.934 22.276 -78.443 1.00 37.69 388 SER A N 1
ATOM 3063 C CA . SER A 1 388 ? 26.420 23.108 -79.546 1.00 37.69 388 SER A CA 1
ATOM 3064 C C . SER A 1 388 ? 26.350 24.565 -79.087 1.00 37.69 388 SER A C 1
ATOM 3066 O O . SER A 1 388 ? 25.634 24.883 -78.139 1.00 37.69 388 SER A O 1
ATOM 3068 N N . GLY A 1 389 ? 27.147 25.423 -79.723 1.00 38.00 389 GLY A N 1
ATOM 3069 C CA . GLY A 1 389 ? 27.147 26.860 -79.481 1.00 38.00 389 GLY A CA 1
ATOM 3070 C C . GLY A 1 389 ? 25.998 27.599 -80.162 1.00 38.00 389 GLY A C 1
ATOM 3071 O O . GLY A 1 389 ? 25.240 27.027 -80.941 1.00 38.00 389 GLY A O 1
ATOM 3072 N N . SER A 1 390 ? 25.964 28.904 -79.913 1.00 36.75 390 SER A N 1
ATOM 3073 C CA . SER A 1 390 ? 25.404 29.906 -80.817 1.00 36.75 390 SER A CA 1
ATOM 3074 C C . SER A 1 390 ? 26.122 31.246 -80.587 1.00 36.75 390 SER A C 1
ATOM 3076 O O . SER A 1 390 ? 25.942 31.879 -79.549 1.00 36.75 390 SER A O 1
ATOM 3078 N N . MET A 1 391 ? 26.971 31.608 -81.559 1.00 40.41 391 MET A N 1
ATOM 3079 C CA . MET A 1 391 ? 27.176 32.975 -82.094 1.00 40.41 391 MET A CA 1
ATOM 3080 C C . MET A 1 391 ? 25.802 33.615 -82.397 1.00 40.41 391 MET A C 1
ATOM 3082 O O . MET A 1 391 ? 24.857 32.855 -82.600 1.00 40.41 391 MET A O 1
ATOM 3086 N N . GLU A 1 392 ? 25.512 34.913 -82.477 1.00 38.25 392 GLU A N 1
ATOM 3087 C CA . GLU A 1 392 ? 26.122 36.262 -82.619 1.00 38.25 392 GLU A CA 1
ATOM 3088 C C . GLU A 1 392 ? 24.987 37.232 -82.134 1.00 38.25 392 GLU A C 1
ATOM 3090 O O . GLU A 1 392 ? 23.863 36.764 -81.934 1.00 38.25 392 GLU A O 1
ATOM 3095 N N . GLU A 1 393 ? 25.100 38.536 -81.856 1.00 39.00 393 GLU A N 1
ATOM 3096 C CA . GLU A 1 393 ? 25.964 39.656 -82.286 1.00 39.00 393 GLU A CA 1
ATOM 3097 C C . GLU A 1 393 ? 26.592 40.415 -81.104 1.00 39.00 393 GLU A C 1
ATOM 3099 O O . GLU A 1 393 ? 25.949 40.497 -80.027 1.00 39.00 393 GLU A O 1
#

Secondary structure (DSSP, 8-state):
---HHHHHHHHHHHHHHHHEEEEEEEEEEEE---STT--PPPEEEEEEGGG--TT-TT-TTEEEEEEBP-SEE-STT-EE---PPTT-EEEEEEETTTEEEEEEEE--SSSPPPP-SSTT-EEEEEEE--PPP--TTT----SSSPPPPEEEEEEEEE-----SSS----EEEEE-S--HHHHHSTT-TT--SGGGS-STT--EEEE--SS---SSS-TT-EEEE-TTS-EEEEE---GGG-TT-BTTB-SSSS---SSSEEEEEEEEETTEEEEEEEE-TTS-EEEESS--SS-GGG--SSEEEEE--TT-S-SEEEEEEETTT--EEEEETTS-EEEE-SS------S-----S-----S-----S--SSSS------S------------

Radius of gyration: 37.89 Å; Cα contacts (8 Å, |Δi|>4): 760; chains: 1; bounding box: 78×63×154 Å

Sequence (393 aa):
MTNLKNRLLDEVMRVIARKFRLEICAVHKIHWHKEPGDKKFNHIDVIERDRAQQTDETKSYVREKIPVLQSFLGGHCGGYNWNPRVGDLVYVFFYHEKKGICLGNFWGWAEFPICRPTPYDICDKGGQWLKPYQDPITLDFPRQPYPPLKKPYCFRWFHGPVTGTTGKGRDWAWMMDYCHEGDAVKDCRNCKTIDSLGMAGNRGFKFYSQETESKKAHPLRDLFFNESGSYWLFDAKCCADCSECTESNCCSELFTKGRGFWTIQGALSTSDLKGHIRHYPDGTIEIHSATELVDYLAEATGARCIVTGPDSEADYAWQIKDFLTNAYAQAFKDGKIKIESPSEIRLKAPDIILEGDVTITGNNAIGGNCAHGSCSCPCGGGGCGGASGSMEE

Mean predicted aligned error: 11.73 Å

Nearest PDB structures (foldseek):
  6j0m-assembly1_C  TM=7.354E-01  e=4.851E-03  Photorhabdus asymbiotica
  6rbk-assembly1_C  TM=7.342E-01  e=4.321E-02  Serratia entomophila
  4s37-assembly3_G  TM=3.855E-01  e=2.048E-02  Pseudomonas aeruginosa
  2ol6-assembly1_O  TM=3.092E-01  e=2.949E-01  Borreliella burgdorferi
  6kk9-assembly2_B  TM=4.718E-01  e=1.625E+00  Borreliella burgdorferi

Solvent-accessible surface area (backbone atoms only — not comparable to full-atom values): 22926 Å² total; per-residue (Å²): 131,83,60,64,67,59,56,51,50,50,52,50,50,52,54,46,54,67,30,46,40,81,45,70,26,31,29,65,44,76,46,67,75,84,54,94,85,61,84,62,73,48,23,30,25,32,32,39,61,98,59,59,40,85,82,51,87,80,48,83,38,55,45,64,76,25,38,51,64,63,88,42,84,48,71,91,97,36,57,53,88,68,77,82,54,62,61,41,38,28,38,31,44,29,50,49,96,80,42,45,37,32,73,46,81,45,77,45,96,54,48,66,75,69,52,59,80,35,95,64,35,48,74,48,76,51,48,50,83,54,82,49,60,61,41,87,82,52,62,46,66,83,61,72,66,47,63,74,68,41,63,21,19,34,42,38,35,42,41,35,73,67,68,79,97,56,46,45,20,65,25,33,36,38,30,71,61,38,28,63,61,45,58,76,35,77,47,28,76,73,49,66,53,80,74,52,59,68,57,69,70,16,32,33,39,40,39,34,21,86,38,50,78,51,74,48,47,56,40,45,24,39,35,41,40,31,46,38,34,20,33,40,40,39,33,62,46,27,50,86,76,34,92,76,28,44,103,88,47,70,40,34,80,63,92,72,59,44,41,68,20,36,37,42,39,42,32,76,29,75,88,40,66,34,28,34,38,38,36,40,48,47,59,25,38,38,39,28,58,41,70,72,100,61,57,81,92,70,63,73,64,46,41,37,41,37,39,46,20,90,72,41,89,63,66,44,40,30,39,37,37,32,45,83,74,64,29,33,40,34,32,33,69,88,70,51,74,51,76,48,56,88,82,72,85,85,87,87,65,99,73,84,86,80,89,74,94,83,83,83,85,80,93,81,86,77,93,76,82,69,96,61,74,83,79,84,67,86,73,81,79,88,77,94,74,79,89,84,86,79,88,88,134

pLDDT: mean 82.93, std 14.06, range [36.75, 97.75]

Foldseek 3Di:
DPDVVVVVVVVVVVVCCQQKDKAKWFFLAWDDDDDPPPPDATFTKTFRVVPQDLPPPVSPRIAPGAHEDFDFDDPDPDGDDDDDDGGFIFIWIGGGNRYIHTDGGDQDPLRHAADDLAPPKDKDKDADDDHADADPRRRHRPDGNGDFGDQIWMKIWDQHAQDPPFRQFRKIKGFDGHQPCCVVPVSSNQCNFLVSGDLAQTFIKIAADCGHPQLADHHGKIWGGDNQLWIKIAFAAALVNDPPRDPVDGSHVDDAHGGGKIKGWDGRGVVGTFWIWIAHPLRKTKTFRGDDNDDPVPDQAGWMWIAGHPRDPDQFRIKTAHNVQRFIWTAGPVGDTDGDGPPDDDDDDPDDDDPDDDDDPDDDDDDDDDPDPDPPDVPPDDDPDDDDDDDDD